Protein AF-A0A093YEL5-F1 (afdb_monomer_lite)

Structure (mmCIF, N/CA/C/O backbone):
data_AF-A0A093YEL5-F1
#
_entry.id   AF-A0A093YEL5-F1
#
loop_
_atom_site.group_PDB
_atom_site.id
_atom_site.type_symbol
_atom_site.label_atom_id
_atom_site.label_alt_id
_atom_site.label_comp_id
_atom_site.label_asym_id
_atom_site.label_entity_id
_atom_site.label_seq_id
_atom_site.pdbx_PDB_ins_code
_atom_site.Cartn_x
_atom_site.Cartn_y
_atom_site.Cartn_z
_atom_site.occupancy
_atom_site.B_iso_or_equiv
_atom_site.auth_seq_id
_atom_site.auth_comp_id
_atom_site.auth_asym_id
_atom_site.auth_atom_id
_atom_site.pdbx_PDB_model_num
ATOM 1 N N . MET A 1 1 ? 20.212 19.642 -36.115 1.00 41.59 1 MET A N 1
ATOM 2 C CA . MET A 1 1 ? 20.062 18.818 -34.898 1.00 41.59 1 MET A CA 1
ATOM 3 C C . MET A 1 1 ? 19.677 17.434 -35.366 1.00 41.59 1 MET A C 1
ATOM 5 O O . MET A 1 1 ? 18.548 17.266 -35.802 1.00 41.59 1 MET A O 1
ATOM 9 N N . ALA A 1 2 ? 20.642 16.518 -35.438 1.00 34.88 2 ALA A N 1
ATOM 10 C CA . ALA A 1 2 ? 20.370 15.141 -35.832 1.00 34.88 2 ALA A CA 1
ATOM 11 C C . ALA A 1 2 ? 19.466 14.500 -34.772 1.00 34.88 2 ALA A C 1
ATOM 13 O O . ALA A 1 2 ? 19.746 14.635 -33.580 1.00 34.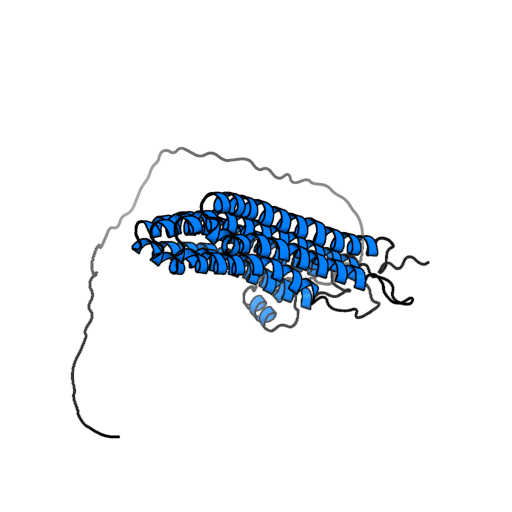88 2 ALA A O 1
ATOM 14 N N . ASP A 1 3 ? 18.381 13.861 -35.203 1.00 42.88 3 ASP A N 1
ATOM 15 C CA . ASP A 1 3 ? 17.537 13.049 -34.335 1.00 42.88 3 ASP A CA 1
ATOM 16 C C . ASP A 1 3 ? 18.391 11.877 -33.823 1.00 42.88 3 ASP A C 1
ATOM 18 O O . ASP A 1 3 ? 18.654 10.915 -34.539 1.00 42.88 3 ASP A O 1
ATOM 22 N N . SER A 1 4 ? 18.908 11.993 -32.599 1.00 57.88 4 SER A N 1
ATOM 23 C CA . SER A 1 4 ? 19.534 10.864 -31.915 1.00 57.88 4 SER A CA 1
ATOM 24 C C . SER A 1 4 ? 18.416 9.939 -31.444 1.00 57.88 4 SER A C 1
ATOM 26 O O . SER A 1 4 ? 17.568 10.365 -30.659 1.00 57.88 4 SER A O 1
ATOM 28 N N . GLU A 1 5 ? 18.407 8.678 -31.887 1.00 60.12 5 GLU A N 1
ATOM 29 C CA . GLU A 1 5 ? 17.418 7.671 -31.459 1.00 60.12 5 GLU A CA 1
ATOM 30 C C . GLU A 1 5 ? 17.359 7.484 -29.928 1.00 60.12 5 GLU A C 1
ATOM 32 O O . GLU A 1 5 ? 16.347 7.019 -29.399 1.00 60.12 5 GLU A O 1
ATOM 37 N N . LEU A 1 6 ? 18.420 7.870 -29.205 1.00 62.41 6 LEU A N 1
ATOM 38 C CA . LEU A 1 6 ? 18.484 7.820 -27.741 1.00 62.41 6 LEU A CA 1
ATOM 39 C C . LEU A 1 6 ? 17.883 9.052 -27.046 1.00 62.41 6 LEU A C 1
ATOM 41 O O . LEU A 1 6 ? 17.489 8.952 -25.884 1.00 62.41 6 LEU A O 1
ATOM 45 N N . ALA A 1 7 ? 17.806 10.200 -27.724 1.00 65.88 7 ALA A N 1
ATOM 46 C CA . ALA A 1 7 ? 17.301 11.458 -27.170 1.00 65.88 7 ALA A CA 1
ATOM 47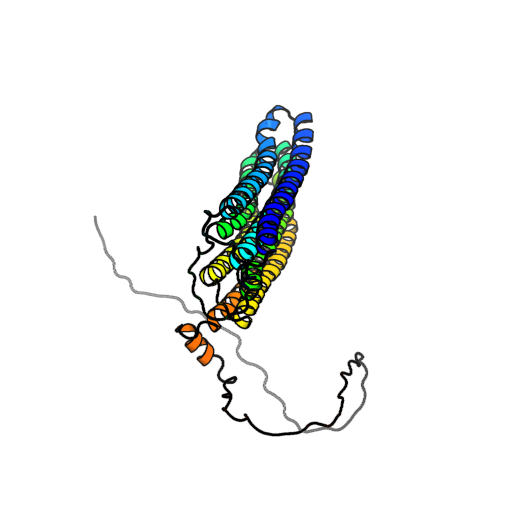 C C . ALA A 1 7 ? 16.255 12.084 -28.112 1.00 65.88 7 ALA A C 1
ATOM 49 O O . ALA A 1 7 ? 16.486 13.148 -28.696 1.00 65.88 7 ALA A O 1
ATOM 50 N N . PRO A 1 8 ? 15.099 11.420 -28.304 1.00 72.38 8 PRO A N 1
ATOM 51 C CA . PRO A 1 8 ? 14.034 11.974 -29.116 1.00 72.38 8 PRO A CA 1
ATOM 52 C C . PRO A 1 8 ? 13.433 13.215 -28.446 1.00 72.38 8 PRO A C 1
ATOM 54 O O . PRO A 1 8 ? 13.414 13.345 -27.222 1.00 72.38 8 PRO A O 1
ATOM 57 N N . LYS A 1 9 ? 12.842 14.104 -29.252 1.00 72.38 9 LYS A N 1
ATOM 58 C CA . LYS A 1 9 ? 12.240 15.370 -28.785 1.00 72.38 9 LYS A CA 1
ATOM 59 C C . LYS A 1 9 ? 11.147 15.192 -27.719 1.00 72.38 9 LYS A C 1
ATOM 61 O O . LYS A 1 9 ? 10.850 16.136 -26.998 1.00 72.38 9 LYS A O 1
ATOM 66 N N . PHE A 1 10 ? 10.557 13.999 -27.611 1.00 79.62 10 PHE A N 1
ATOM 67 C CA . PHE A 1 10 ? 9.545 13.673 -26.604 1.00 79.62 10 PHE A CA 1
ATOM 68 C C . PHE A 1 10 ? 10.117 13.088 -25.301 1.00 79.62 10 PHE A C 1
ATOM 70 O O . PHE A 1 10 ? 9.354 12.872 -24.366 1.00 79.62 10 PHE A O 1
ATOM 77 N N . ALA A 1 11 ? 11.426 12.840 -25.179 1.00 74.88 11 ALA A N 1
ATOM 78 C CA . ALA A 1 11 ? 11.994 12.311 -23.936 1.00 74.88 11 ALA A CA 1
ATOM 79 C C . ALA A 1 11 ? 11.677 13.202 -22.709 1.00 74.88 11 ALA A C 1
ATOM 81 O O . ALA A 1 11 ? 11.188 12.661 -21.713 1.00 74.88 11 ALA A O 1
ATOM 82 N N . PRO A 1 12 ? 11.801 14.549 -22.774 1.00 81.88 12 PRO A N 1
ATOM 83 C CA . PRO A 1 12 ? 11.432 15.424 -21.655 1.00 81.88 12 PRO A CA 1
ATOM 84 C C . PRO A 1 12 ? 9.942 15.384 -21.291 1.00 81.88 12 PRO A C 1
ATOM 86 O O . PRO A 1 12 ? 9.586 15.631 -20.141 1.00 81.88 12 PRO A O 1
ATOM 89 N N . PHE A 1 13 ? 9.057 15.042 -22.237 1.00 87.69 13 PHE A N 1
ATOM 90 C CA . PHE A 1 13 ? 7.626 14.898 -21.955 1.00 87.69 13 PHE A CA 1
ATOM 91 C C . PHE A 1 13 ? 7.367 13.778 -20.941 1.00 87.69 13 PHE A C 1
ATOM 93 O O . PHE A 1 13 ? 6.540 13.952 -20.053 1.00 87.69 13 PHE A O 1
ATOM 100 N N . LEU A 1 14 ? 8.101 12.664 -21.016 1.00 86.12 14 LEU A N 1
ATOM 101 C CA . LEU A 1 14 ? 7.943 11.545 -20.082 1.00 86.12 14 LEU A CA 1
ATOM 102 C C . LEU A 1 14 ? 8.447 11.897 -18.676 1.00 86.12 14 LEU A C 1
ATOM 104 O O . LEU A 1 14 ? 7.781 11.570 -17.694 1.00 86.12 14 LEU A O 1
ATOM 108 N N . GLY A 1 15 ? 9.557 12.635 -18.575 1.00 84.44 15 GLY A N 1
ATOM 109 C CA . GLY A 1 15 ? 10.054 13.156 -17.297 1.00 84.44 15 GLY A CA 1
ATOM 110 C C . GLY A 1 15 ? 9.083 14.152 -16.652 1.00 84.44 15 GLY A C 1
ATOM 111 O O . GLY A 1 15 ? 8.713 14.000 -15.487 1.00 84.44 15 GLY A O 1
ATOM 112 N N . MET A 1 16 ? 8.582 15.116 -17.430 1.00 88.81 16 MET A N 1
ATOM 113 C CA . MET A 1 16 ? 7.560 16.082 -16.995 1.00 88.81 16 MET A CA 1
ATOM 114 C C . MET A 1 16 ? 6.239 15.400 -16.610 1.00 88.81 16 MET A C 1
ATOM 116 O O . MET A 1 16 ? 5.589 15.799 -15.639 1.00 88.81 16 MET A O 1
ATOM 120 N N . ALA A 1 17 ? 5.841 14.358 -17.344 1.00 91.69 17 ALA A N 1
ATOM 121 C CA . ALA A 1 17 ? 4.677 13.546 -17.015 1.00 91.69 17 ALA A CA 1
ATOM 122 C C . ALA A 1 17 ? 4.883 12.808 -15.686 1.00 91.69 17 ALA A C 1
ATOM 124 O O . ALA A 1 17 ? 3.990 12.840 -14.847 1.00 91.69 17 ALA A O 1
ATOM 125 N N . GLY A 1 18 ? 6.064 12.227 -15.444 1.00 90.75 18 GLY A N 1
ATOM 126 C CA . GLY A 1 18 ? 6.428 11.627 -14.156 1.00 90.75 18 GLY A CA 1
ATOM 127 C C . GLY A 1 18 ? 6.285 12.601 -12.986 1.00 90.75 18 GLY A C 1
ATOM 128 O O . GLY A 1 18 ? 5.577 12.306 -12.023 1.00 90.75 18 GLY A O 1
ATOM 129 N N . ALA A 1 19 ? 6.865 13.799 -13.103 1.00 91.25 19 ALA A N 1
ATOM 130 C CA . ALA A 1 19 ? 6.717 14.865 -12.108 1.00 91.25 19 ALA A CA 1
ATOM 131 C C . ALA A 1 19 ? 5.238 15.234 -11.863 1.00 91.25 19 ALA A C 1
ATOM 133 O O . ALA A 1 19 ? 4.784 15.333 -10.721 1.00 91.25 19 ALA A O 1
ATOM 134 N N . SER A 1 20 ? 4.458 15.354 -12.940 1.00 94.38 20 SER A N 1
ATOM 135 C CA . SER A 1 20 ? 3.025 15.658 -12.864 1.00 94.38 20 SER A CA 1
ATOM 136 C C . SER A 1 20 ? 2.232 14.540 -12.178 1.00 94.38 20 SER A C 1
ATOM 138 O O . SER A 1 20 ? 1.410 14.821 -11.308 1.00 94.38 20 SER A O 1
ATOM 140 N N . PHE A 1 21 ? 2.484 13.272 -12.519 1.00 94.00 21 PHE A N 1
ATOM 141 C CA . PHE A 1 21 ? 1.809 12.123 -11.910 1.00 94.00 21 PHE A CA 1
ATOM 142 C C . PHE A 1 21 ? 2.136 11.978 -10.424 1.00 94.00 21 PHE A C 1
ATOM 144 O O . PHE A 1 21 ? 1.223 11.699 -9.642 1.00 94.00 21 PHE A O 1
ATOM 151 N N . ALA A 1 22 ? 3.389 12.228 -10.026 1.00 93.19 22 ALA A N 1
ATOM 152 C CA . ALA A 1 22 ? 3.782 12.247 -8.619 1.00 93.19 22 ALA A CA 1
ATOM 153 C C . ALA A 1 22 ? 2.910 13.237 -7.835 1.00 93.19 22 ALA A C 1
ATOM 155 O O . ALA A 1 22 ? 2.264 12.857 -6.856 1.00 93.19 22 ALA A O 1
ATOM 156 N N . MET A 1 23 ? 2.822 14.481 -8.319 1.00 94.94 23 MET A N 1
ATOM 157 C CA . MET A 1 23 ? 2.041 15.539 -7.678 1.00 94.94 23 MET A CA 1
ATOM 158 C C . MET A 1 23 ? 0.540 15.260 -7.687 1.00 94.94 23 MET A C 1
ATOM 160 O O . MET A 1 23 ? -0.096 15.352 -6.641 1.00 94.94 23 MET A O 1
ATOM 164 N N . ILE A 1 24 ? -0.044 14.901 -8.833 1.00 96.25 24 ILE A N 1
ATOM 165 C CA . ILE A 1 24 ? -1.497 14.719 -8.960 1.00 96.25 24 ILE A CA 1
ATOM 166 C C . ILE A 1 24 ? -1.988 13.620 -8.016 1.00 96.25 24 ILE A C 1
ATOM 168 O O . ILE A 1 24 ? -2.904 13.851 -7.224 1.00 96.25 24 ILE A O 1
ATOM 172 N N . PHE A 1 25 ? -1.377 12.434 -8.064 1.00 95.69 25 PHE A N 1
ATOM 173 C CA . PHE A 1 25 ? -1.832 11.310 -7.247 1.00 95.69 25 PHE A CA 1
ATOM 174 C C . PHE A 1 25 ? -1.424 11.455 -5.776 1.00 95.69 25 PHE A C 1
ATOM 176 O O . PHE A 1 25 ? -2.221 11.120 -4.896 1.00 95.69 25 PHE A O 1
ATOM 183 N N . GLY A 1 26 ? -0.256 12.041 -5.489 1.00 94.56 26 GLY A N 1
ATOM 184 C CA . GLY A 1 26 ? 0.165 12.345 -4.121 1.00 94.56 26 GLY A CA 1
ATOM 185 C C . GLY A 1 26 ? -0.753 13.359 -3.434 1.00 94.56 26 GLY A C 1
ATOM 186 O O . GLY A 1 26 ? -1.217 13.123 -2.317 1.00 94.56 26 GLY A O 1
ATOM 187 N N . CYS A 1 27 ? -1.097 14.455 -4.119 1.00 96.00 27 CYS A N 1
ATOM 188 C CA . CYS A 1 27 ? -2.060 15.436 -3.619 1.00 96.00 27 CYS A CA 1
ATOM 189 C C . CYS A 1 27 ? -3.467 14.847 -3.494 1.00 96.00 27 CYS A C 1
ATOM 191 O O . CYS A 1 27 ? -4.163 15.169 -2.536 1.00 96.00 27 CYS A O 1
ATOM 193 N N . MET A 1 28 ? -3.889 13.972 -4.411 1.00 96.56 28 MET A N 1
ATOM 194 C CA . MET A 1 28 ? -5.186 13.295 -4.316 1.00 96.56 28 MET A CA 1
ATOM 195 C C . MET A 1 28 ? -5.265 12.383 -3.084 1.00 96.56 28 MET A C 1
ATOM 197 O O . MET A 1 28 ? -6.261 12.419 -2.361 1.00 96.56 28 MET A O 1
ATOM 201 N N . GLY A 1 29 ? -4.206 11.615 -2.810 1.00 94.75 29 GLY A N 1
ATOM 202 C CA . GLY A 1 29 ? -4.083 10.801 -1.599 1.00 94.75 29 GLY A CA 1
ATOM 203 C C . GLY A 1 29 ? -4.155 11.632 -0.326 1.00 94.75 29 GLY A C 1
ATOM 204 O O . GLY A 1 29 ? -4.980 11.356 0.549 1.00 94.75 29 GLY A O 1
ATOM 205 N N . ALA A 1 30 ? -3.340 12.687 -0.254 1.00 95.88 30 ALA A N 1
ATOM 206 C CA . ALA A 1 30 ? -3.326 13.607 0.877 1.00 95.88 30 ALA A CA 1
ATOM 207 C C . ALA A 1 30 ? -4.693 14.277 1.081 1.00 95.88 30 ALA A C 1
ATOM 209 O O . ALA A 1 30 ? -5.230 14.261 2.185 1.00 95.88 30 ALA A O 1
ATOM 210 N N . ALA A 1 31 ? -5.307 14.784 0.009 1.00 96.88 31 ALA A N 1
ATOM 211 C CA . ALA A 1 31 ? -6.618 15.421 0.058 1.00 96.88 31 ALA A CA 1
ATOM 212 C C . ALA A 1 31 ? -7.704 14.465 0.565 1.00 96.88 31 ALA A C 1
ATOM 214 O O . ALA A 1 31 ? -8.483 14.844 1.438 1.00 96.88 31 ALA A O 1
ATOM 215 N N . TYR A 1 32 ? -7.744 13.222 0.071 1.00 96.50 32 TYR A N 1
ATOM 216 C CA . TYR A 1 32 ? -8.709 12.224 0.539 1.00 96.50 32 TYR A CA 1
ATOM 217 C C . TYR A 1 32 ? -8.503 11.886 2.021 1.00 96.50 32 TYR A C 1
ATOM 219 O O . TYR A 1 32 ? -9.465 11.889 2.796 1.00 96.50 32 TYR A O 1
ATOM 227 N N . GLY A 1 33 ? -7.255 11.629 2.426 1.00 95.38 33 GLY A N 1
ATOM 228 C CA . GLY A 1 33 ? -6.911 11.311 3.810 1.00 95.38 33 GLY A CA 1
ATOM 229 C C . GLY A 1 33 ? -7.298 12.439 4.765 1.00 95.38 33 GLY A C 1
ATOM 230 O O . GLY A 1 33 ? -8.051 12.213 5.714 1.00 95.38 33 GLY A O 1
ATOM 231 N N . THR A 1 34 ? -6.872 13.666 4.449 1.00 96.06 34 THR A N 1
ATOM 232 C CA . THR A 1 34 ? -7.169 14.887 5.207 1.00 96.06 34 THR A CA 1
ATOM 233 C C . THR A 1 34 ? -8.665 15.187 5.255 1.00 96.06 34 THR A C 1
ATOM 235 O O . THR A 1 34 ? -9.168 15.532 6.322 1.00 96.06 34 THR A O 1
ATOM 238 N N . ALA A 1 35 ? -9.404 15.042 4.150 1.00 96.19 35 ALA A N 1
ATOM 239 C CA . ALA A 1 35 ? -10.843 15.309 4.131 1.00 96.19 35 ALA A CA 1
ATOM 240 C C . ALA A 1 35 ? -11.605 14.352 5.058 1.00 96.19 35 ALA A C 1
ATOM 242 O O . ALA A 1 35 ? -12.451 14.777 5.849 1.00 96.19 35 ALA A O 1
ATOM 243 N N . ARG A 1 36 ? -11.274 13.058 4.998 1.00 95.81 36 ARG A N 1
ATOM 244 C CA . ARG A 1 36 ? -11.985 12.017 5.742 1.00 95.81 36 ARG A CA 1
ATOM 245 C C . ARG A 1 36 ? -11.667 12.051 7.241 1.00 95.81 36 ARG A C 1
ATOM 247 O O . ARG A 1 36 ? -12.587 12.031 8.061 1.00 95.81 36 ARG A O 1
ATOM 254 N N . SER A 1 37 ? -10.391 12.166 7.617 1.00 94.75 37 SER A N 1
ATOM 255 C CA . SER A 1 37 ? -9.997 12.293 9.028 1.00 94.75 37 SER A CA 1
ATOM 256 C C . SER A 1 37 ? -10.323 13.673 9.604 1.00 94.75 37 SER A C 1
ATOM 258 O O . SER A 1 37 ? -10.721 13.778 10.763 1.00 94.75 37 SER A O 1
ATOM 260 N N . GLY A 1 38 ? -10.210 14.733 8.799 1.00 94.31 38 GLY A N 1
ATOM 261 C CA . GLY A 1 38 ? -10.522 16.108 9.186 1.00 94.31 38 GLY A CA 1
ATOM 262 C C . GLY A 1 38 ? -11.998 16.298 9.520 1.00 94.31 38 GLY A C 1
ATOM 263 O O . GLY A 1 38 ? -12.311 16.890 10.551 1.00 94.31 38 GLY A O 1
ATOM 264 N N . ALA A 1 39 ? -12.907 15.715 8.730 1.00 94.19 39 ALA A N 1
ATOM 265 C CA . ALA A 1 39 ? -14.338 15.722 9.037 1.00 94.19 39 ALA A CA 1
ATOM 266 C C . ALA A 1 39 ? -14.646 15.019 10.372 1.00 94.19 39 ALA A C 1
ATOM 268 O O . ALA A 1 39 ? -15.414 15.534 11.187 1.00 94.19 39 ALA A O 1
ATOM 269 N N . ALA A 1 40 ? -14.003 13.876 10.640 1.00 93.44 40 ALA A N 1
ATOM 270 C CA . ALA A 1 40 ? -14.146 13.176 11.916 1.00 93.44 40 ALA A CA 1
ATOM 271 C C . ALA A 1 40 ? -13.574 13.984 13.095 1.00 93.44 40 ALA A C 1
ATOM 273 O O . ALA A 1 40 ? -14.172 13.998 14.168 1.00 93.44 40 ALA A O 1
ATOM 274 N N . CYS A 1 41 ? -12.457 14.689 12.895 1.00 93.06 41 CYS A N 1
ATOM 275 C CA . CYS A 1 41 ? -11.870 15.581 13.896 1.00 93.06 41 CYS A CA 1
ATOM 276 C C . CYS A 1 41 ? -12.766 16.794 14.191 1.00 93.06 41 CYS A C 1
ATOM 278 O O . CYS A 1 41 ? -12.912 17.179 15.349 1.00 93.06 41 CYS A O 1
ATOM 280 N N . ALA A 1 42 ? -13.387 17.388 13.169 1.00 92.56 42 ALA A N 1
ATOM 281 C CA . ALA A 1 42 ? -14.320 18.498 13.346 1.00 92.56 42 ALA A CA 1
ATOM 282 C C . ALA A 1 42 ? -15.560 18.061 14.141 1.00 92.56 42 ALA A C 1
ATOM 284 O O . ALA A 1 42 ? -15.949 18.737 15.092 1.00 92.56 42 ALA A O 1
ATOM 285 N N . ALA A 1 43 ? -16.124 16.891 13.817 1.00 91.12 43 ALA A N 1
ATOM 286 C CA . ALA A 1 43 ? -17.222 16.305 14.585 1.00 91.12 43 ALA A CA 1
ATOM 287 C C . ALA A 1 43 ? -16.814 16.023 16.045 1.00 91.12 43 ALA A C 1
ATOM 289 O O . ALA A 1 43 ? -17.548 16.357 16.973 1.00 91.12 43 ALA A O 1
ATOM 290 N N . ALA A 1 44 ? -15.607 15.489 16.255 1.00 89.19 44 ALA A N 1
ATOM 291 C CA . ALA A 1 44 ? -15.040 15.249 17.580 1.00 89.19 44 ALA A CA 1
ATOM 292 C C . ALA A 1 44 ? -14.877 16.529 18.412 1.00 89.19 44 ALA A C 1
ATOM 294 O O . ALA A 1 44 ? -15.071 16.498 19.625 1.00 89.19 44 ALA A O 1
ATOM 295 N N . GLY A 1 45 ? -14.544 17.653 17.772 1.00 88.88 45 GLY A N 1
ATOM 296 C CA . GLY A 1 45 ? -14.352 18.935 18.449 1.00 88.88 45 GLY A CA 1
ATOM 297 C C . GLY A 1 45 ? -15.628 19.545 19.018 1.00 88.88 45 GLY A C 1
ATOM 298 O O . GLY A 1 45 ? -15.550 20.258 20.014 1.00 88.88 45 GLY A O 1
ATOM 299 N N . VAL A 1 46 ? -16.792 19.224 18.441 1.00 91.19 46 VAL A N 1
ATOM 300 C CA . VAL A 1 46 ? -18.095 19.627 18.996 1.00 91.19 46 VAL A CA 1
ATOM 301 C C . VAL A 1 46 ? -18.421 18.823 20.256 1.00 91.19 46 VAL A C 1
ATOM 303 O O . VAL A 1 46 ? -18.977 19.367 21.204 1.00 91.19 46 VAL A O 1
ATOM 306 N N . GLU A 1 47 ? -18.055 17.538 20.289 1.00 89.00 47 GLU A N 1
ATOM 307 C CA . GLU A 1 47 ? -18.314 16.672 21.444 1.00 89.00 47 GLU A CA 1
ATOM 308 C C . GLU A 1 47 ? -17.314 16.891 22.589 1.00 89.00 47 GLU A C 1
ATOM 310 O O . GLU A 1 47 ? -17.713 16.952 23.753 1.00 89.00 47 GLU A O 1
ATOM 315 N N . ARG A 1 48 ? -16.010 16.967 22.282 1.00 88.25 48 ARG A N 1
ATOM 316 C CA . ARG A 1 48 ? -14.922 17.118 23.265 1.00 88.25 48 ARG A CA 1
ATOM 317 C C . ARG A 1 48 ? -13.760 17.960 22.713 1.00 88.25 48 ARG A C 1
ATOM 319 O O . ARG A 1 48 ? -12.803 17.391 22.173 1.00 88.25 48 ARG A O 1
ATOM 326 N N . PRO A 1 49 ? -13.778 19.293 22.904 1.00 87.94 49 PRO A N 1
ATOM 327 C CA . PRO A 1 49 ? -12.741 20.185 22.375 1.00 87.94 49 PRO A CA 1
ATOM 328 C C . PRO A 1 49 ? -11.340 19.885 22.935 1.00 87.94 49 PRO A C 1
ATOM 330 O O . PRO A 1 49 ? -10.347 20.027 22.222 1.00 87.94 49 PRO A O 1
ATOM 333 N N . ASP A 1 50 ? -11.245 19.366 24.162 1.00 88.25 50 ASP A N 1
ATOM 334 C CA . ASP A 1 50 ? -9.969 19.048 24.822 1.00 88.25 50 ASP A CA 1
ATOM 335 C C . ASP A 1 50 ? -9.155 17.960 24.096 1.00 88.25 50 ASP A C 1
ATOM 337 O O . ASP A 1 50 ? -7.936 17.857 24.251 1.00 88.25 50 ASP A O 1
ATOM 341 N N . LEU A 1 51 ? -9.822 17.121 23.293 1.00 85.75 51 LEU A N 1
ATOM 342 C CA . LEU A 1 51 ? -9.206 15.994 22.588 1.00 85.75 51 LEU A CA 1
ATOM 343 C C . LEU A 1 51 ? -8.858 16.309 21.124 1.00 85.75 51 LEU A C 1
ATOM 345 O O . LEU A 1 51 ? -8.269 15.462 20.441 1.00 85.75 51 LEU A O 1
ATOM 349 N N . VAL A 1 52 ? -9.177 17.514 20.637 1.00 87.88 52 VAL A N 1
ATOM 350 C CA . VAL A 1 52 ? -9.000 17.909 19.228 1.00 87.88 52 VAL A CA 1
ATOM 351 C C . VAL A 1 52 ? -7.539 17.847 18.804 1.00 87.88 52 VAL A C 1
ATOM 353 O O . VAL A 1 52 ? -7.233 17.273 17.764 1.00 87.88 52 VAL A O 1
ATOM 356 N N . MET A 1 53 ? -6.616 18.343 19.633 1.00 86.75 53 MET A N 1
ATOM 357 C CA . MET A 1 53 ? -5.192 18.385 19.278 1.00 86.75 53 MET A CA 1
ATOM 358 C C . MET A 1 53 ? -4.618 16.986 19.007 1.00 86.75 53 MET A C 1
ATOM 360 O O . MET A 1 53 ? -3.853 16.787 18.068 1.00 86.75 53 MET A O 1
ATOM 364 N N . LYS A 1 54 ? -5.035 15.981 19.788 1.00 87.94 54 LYS A N 1
ATOM 365 C CA . LYS A 1 54 ? -4.633 14.580 19.574 1.00 87.94 54 LYS A CA 1
ATOM 366 C C . LYS A 1 54 ? -5.346 13.951 18.377 1.00 87.94 54 LYS A C 1
ATOM 368 O O . LYS A 1 54 ? -4.764 13.121 17.685 1.00 87.94 54 LYS A O 1
ATOM 373 N N . SER A 1 55 ? -6.584 14.367 18.121 1.00 89.62 55 SER A N 1
ATOM 374 C CA . SER A 1 55 ? -7.402 13.897 16.996 1.00 89.62 55 SER A CA 1
ATOM 375 C C . SER A 1 55 ? -6.963 14.475 15.646 1.00 89.62 55 SER A C 1
ATOM 377 O O . SER A 1 55 ? -7.378 13.975 14.607 1.00 89.62 55 SER A O 1
ATOM 379 N N . LEU A 1 56 ? -6.096 15.490 15.651 1.00 93.25 56 LEU A N 1
ATOM 380 C CA . LEU A 1 56 ? -5.549 16.129 14.455 1.00 93.25 56 LEU A CA 1
ATOM 381 C C . LEU A 1 56 ? -4.374 15.344 13.836 1.00 93.25 56 LEU A C 1
ATOM 383 O O . LEU A 1 56 ? -4.051 15.539 12.664 1.00 93.25 56 LEU A O 1
ATOM 387 N N . LEU A 1 57 ? -3.777 14.407 14.584 1.00 92.94 57 LEU A N 1
ATOM 388 C CA . LEU A 1 57 ? -2.641 13.590 14.141 1.00 92.94 57 LEU A CA 1
ATOM 389 C C . LEU A 1 57 ? -2.879 12.864 12.798 1.00 92.94 57 LEU A C 1
ATOM 391 O O . LEU A 1 57 ? -2.037 13.021 11.916 1.00 92.94 57 LEU A O 1
ATOM 395 N N . PRO A 1 58 ? -3.994 12.137 12.565 1.00 93.75 58 PRO A N 1
ATOM 396 C CA . PRO A 1 58 ? -4.225 11.454 11.286 1.00 93.75 58 PRO A CA 1
ATOM 397 C C . PRO A 1 58 ? -4.311 12.427 10.101 1.00 93.75 58 PRO A C 1
ATOM 399 O O . PRO A 1 58 ? -3.829 12.129 9.013 1.00 93.75 58 PRO A O 1
ATOM 402 N N . THR A 1 59 ? -4.886 13.611 10.328 1.00 94.50 59 THR A N 1
ATOM 403 C CA . THR A 1 59 ? -5.054 14.658 9.311 1.00 94.50 59 THR A CA 1
ATOM 404 C C . THR A 1 59 ? -3.716 15.244 8.876 1.00 94.50 59 THR A C 1
ATOM 406 O O . THR A 1 59 ? -3.515 15.479 7.685 1.00 94.50 59 THR A O 1
ATOM 409 N N . VAL A 1 60 ? -2.794 15.450 9.823 1.00 94.50 60 VAL A N 1
ATOM 410 C CA . VAL A 1 60 ? -1.434 15.923 9.526 1.00 94.50 60 VAL A CA 1
ATOM 411 C C . VAL A 1 60 ? -0.620 14.846 8.827 1.00 94.50 60 VAL A C 1
ATOM 413 O O . VAL A 1 60 ? 0.029 15.158 7.836 1.00 94.50 60 VAL A O 1
ATOM 416 N N . MET A 1 61 ? -0.691 13.592 9.289 1.00 92.50 61 MET A N 1
ATOM 417 C CA . MET A 1 61 ? 0.012 12.477 8.640 1.00 92.50 61 MET A CA 1
ATOM 418 C C . MET A 1 61 ? -0.412 12.339 7.170 1.00 92.50 61 MET A C 1
ATOM 420 O O . MET A 1 61 ? 0.440 12.352 6.292 1.00 92.50 61 MET A O 1
ATOM 424 N N . ALA A 1 62 ? -1.719 12.383 6.873 1.00 93.00 62 ALA A N 1
ATOM 425 C CA . ALA A 1 62 ? -2.199 12.390 5.487 1.00 93.00 62 ALA A CA 1
ATOM 426 C C . ALA A 1 62 ? -1.628 13.553 4.650 1.00 93.00 62 ALA A C 1
ATOM 428 O O . ALA A 1 62 ? -1.325 13.376 3.472 1.00 93.00 62 ALA A O 1
ATOM 429 N N . GLY A 1 63 ? -1.460 14.738 5.247 1.00 91.88 63 GLY A N 1
ATOM 430 C CA . GLY A 1 63 ? -0.909 15.910 4.566 1.00 91.88 63 GLY A CA 1
ATOM 431 C C . GLY A 1 63 ? 0.558 15.751 4.151 1.00 91.88 63 GLY A C 1
ATOM 432 O O . GLY A 1 63 ? 0.941 16.229 3.079 1.00 91.88 63 GLY A O 1
ATOM 433 N N . ILE A 1 64 ? 1.367 15.046 4.951 1.00 92.94 64 ILE A N 1
ATOM 434 C CA . ILE A 1 64 ? 2.807 14.850 4.704 1.00 92.94 64 ILE A CA 1
ATOM 435 C C . ILE A 1 64 ? 3.055 14.033 3.426 1.00 92.94 64 ILE A C 1
ATOM 437 O O . ILE A 1 64 ? 4.046 14.273 2.736 1.00 92.94 64 ILE A O 1
ATOM 441 N N . ILE A 1 65 ? 2.111 13.182 3.014 1.00 92.38 65 ILE A N 1
ATOM 442 C CA . ILE A 1 65 ? 2.188 12.432 1.751 1.00 92.38 65 ILE A CA 1
ATOM 443 C C . ILE A 1 65 ? 2.419 13.356 0.544 1.00 92.38 65 ILE A C 1
ATOM 445 O O . ILE A 1 65 ? 3.221 13.048 -0.341 1.00 92.38 65 ILE A O 1
ATOM 449 N N . SER A 1 66 ? 1.762 14.521 0.513 1.00 92.88 66 SER A N 1
ATOM 450 C CA . SER A 1 66 ? 1.940 15.496 -0.574 1.00 92.88 66 SER A CA 1
ATOM 451 C C . SER A 1 66 ? 3.348 16.101 -0.606 1.00 92.88 66 SER A C 1
ATOM 453 O O . SER A 1 66 ? 3.849 16.446 -1.675 1.00 92.88 66 SER A O 1
ATOM 455 N N . VAL A 1 67 ? 4.022 16.167 0.546 1.00 92.69 67 VAL A N 1
ATOM 456 C CA . VAL A 1 67 ? 5.403 16.647 0.651 1.00 92.69 67 VAL A CA 1
ATOM 457 C C . VAL A 1 67 ? 6.360 15.637 0.024 1.00 92.69 67 VAL A C 1
ATOM 459 O O . VAL A 1 67 ? 7.282 16.041 -0.680 1.00 92.69 67 VAL A O 1
ATOM 462 N N . TYR A 1 68 ? 6.127 14.332 0.194 1.00 90.31 68 TYR A N 1
ATOM 463 C CA . TYR A 1 68 ? 6.928 13.307 -0.486 1.00 90.31 68 TYR A CA 1
ATOM 464 C C . TYR A 1 68 ? 6.790 13.394 -2.008 1.00 90.31 68 TYR A C 1
ATOM 466 O O . TYR A 1 68 ? 7.796 13.383 -2.717 1.00 90.31 68 TYR A O 1
ATOM 474 N N . ALA A 1 69 ? 5.561 13.561 -2.502 1.00 91.19 69 ALA A N 1
ATOM 475 C CA . ALA A 1 69 ? 5.301 13.775 -3.923 1.00 91.19 69 ALA A CA 1
ATOM 476 C C . ALA A 1 69 ? 5.979 15.048 -4.457 1.00 91.19 69 ALA A C 1
ATOM 478 O O . ALA A 1 69 ? 6.574 15.021 -5.535 1.00 91.19 69 ALA A O 1
ATOM 479 N N . LEU A 1 70 ? 5.951 16.136 -3.680 1.00 92.88 70 LEU A N 1
ATOM 480 C CA . LEU A 1 70 ? 6.622 17.388 -4.020 1.00 92.88 70 LEU A CA 1
ATOM 481 C C . LEU A 1 70 ? 8.136 17.212 -4.120 1.00 92.88 70 LEU A C 1
ATOM 483 O O . LEU A 1 70 ? 8.728 17.635 -5.109 1.00 92.88 70 LEU A O 1
ATOM 487 N N . VAL A 1 71 ? 8.763 16.576 -3.129 1.00 91.62 71 VAL A N 1
ATOM 488 C CA . VAL A 1 71 ? 10.213 16.343 -3.131 1.00 91.62 71 VAL A CA 1
ATOM 489 C C . VAL A 1 71 ? 10.618 15.527 -4.356 1.00 91.62 71 VAL A C 1
ATOM 491 O O . VAL A 1 71 ? 11.538 15.923 -5.063 1.00 91.62 71 VAL A O 1
ATOM 494 N N . VAL A 1 72 ? 9.904 14.444 -4.667 1.00 89.62 72 VAL A N 1
ATOM 495 C CA . VAL A 1 72 ? 10.203 13.612 -5.844 1.00 89.62 72 VAL A CA 1
ATOM 496 C C . VAL A 1 72 ? 9.984 14.381 -7.146 1.00 89.62 72 VAL A C 1
ATOM 498 O O . VAL A 1 72 ? 10.830 14.327 -8.034 1.00 89.62 72 VAL A O 1
ATOM 501 N N . SER A 1 73 ? 8.897 15.148 -7.261 1.00 90.25 73 SER A N 1
ATOM 502 C CA . SER A 1 73 ? 8.661 15.997 -8.432 1.00 90.25 73 SER A CA 1
ATOM 503 C C . SER A 1 73 ? 9.779 17.026 -8.624 1.00 90.25 73 SER A C 1
ATOM 505 O O . SER A 1 73 ? 10.178 17.279 -9.758 1.00 90.25 73 SER A O 1
ATOM 507 N N . LEU A 1 74 ? 10.292 17.619 -7.543 1.00 89.75 74 LEU A N 1
ATOM 508 C CA . LEU A 1 74 ? 11.402 18.572 -7.601 1.00 89.75 74 LEU A CA 1
ATOM 509 C C . LEU A 1 74 ? 12.725 17.900 -7.977 1.00 89.75 74 LEU A C 1
ATOM 511 O O . LEU A 1 74 ? 13.486 18.487 -8.741 1.00 89.75 74 LEU A O 1
ATOM 515 N N . LEU A 1 75 ? 12.983 16.680 -7.494 1.00 87.00 75 LEU A N 1
ATOM 516 C CA . LEU A 1 75 ? 14.153 15.894 -7.898 1.00 87.00 75 LEU A CA 1
ATOM 517 C C . LEU A 1 75 ? 14.109 15.580 -9.399 1.00 87.00 75 LEU A C 1
ATOM 519 O O . LEU A 1 75 ? 15.058 15.888 -10.112 1.00 87.00 75 LEU A O 1
ATOM 523 N N . ILE A 1 76 ? 12.964 15.100 -9.900 1.00 86.56 76 ILE A N 1
ATOM 524 C CA . ILE A 1 76 ? 12.761 14.822 -11.331 1.00 86.56 76 ILE A CA 1
ATOM 525 C C . ILE A 1 76 ? 12.995 16.081 -12.179 1.00 86.56 76 ILE A C 1
ATOM 527 O O . ILE A 1 76 ? 13.625 16.005 -13.232 1.00 86.56 76 ILE A O 1
ATOM 531 N N . VAL A 1 77 ? 12.493 17.243 -11.742 1.00 86.31 77 VAL A N 1
ATOM 532 C CA . VAL A 1 77 ? 12.699 18.519 -12.449 1.00 86.31 77 VAL A CA 1
ATOM 533 C C . VAL A 1 77 ? 14.154 18.977 -12.385 1.00 86.31 77 VAL A C 1
ATOM 535 O O . VAL A 1 77 ? 14.663 19.467 -13.391 1.00 86.31 77 VAL A O 1
ATOM 538 N N . GLY A 1 78 ? 14.834 18.792 -11.253 1.00 83.44 78 GLY A N 1
ATOM 539 C CA . GLY A 1 78 ? 16.259 19.091 -11.110 1.00 83.44 78 GLY A CA 1
ATOM 540 C C . GLY A 1 78 ? 17.120 18.289 -12.087 1.00 83.44 78 GLY A C 1
ATOM 541 O O . GLY A 1 78 ? 17.972 18.860 -12.764 1.00 83.44 78 GLY A O 1
ATOM 542 N N . ASP A 1 79 ? 16.820 17.000 -12.243 1.00 79.38 79 ASP A N 1
ATOM 543 C CA . ASP A 1 79 ? 17.548 16.095 -13.139 1.00 79.38 79 ASP A CA 1
ATOM 544 C C . ASP A 1 79 ? 17.251 16.349 -14.634 1.00 79.38 79 ASP A C 1
ATOM 546 O O . ASP A 1 79 ? 17.998 15.908 -15.509 1.00 79.38 79 ASP A O 1
ATOM 550 N N . MET A 1 80 ? 16.172 17.079 -14.955 1.00 72.81 80 MET A N 1
ATOM 551 C CA . MET A 1 80 ? 15.815 17.467 -16.330 1.00 72.81 80 MET A CA 1
ATOM 552 C C . MET A 1 80 ? 16.567 18.696 -16.856 1.00 72.81 80 MET A C 1
ATOM 554 O O . MET A 1 80 ? 16.496 18.953 -18.059 1.00 72.81 80 MET A O 1
ATOM 558 N N . TYR A 1 81 ? 17.288 19.441 -16.011 1.00 69.00 81 TYR A N 1
ATOM 559 C CA . TYR A 1 81 ? 18.150 20.555 -16.428 1.00 69.00 81 TYR A CA 1
ATOM 560 C C . TYR A 1 81 ? 19.634 20.140 -16.416 1.00 69.00 81 TYR A C 1
ATOM 562 O O . TYR A 1 81 ? 20.386 20.572 -15.539 1.00 69.00 81 TYR A O 1
ATOM 570 N N . PRO A 1 82 ? 20.105 19.312 -17.369 1.00 62.78 82 PRO A N 1
ATOM 571 C CA . PRO A 1 82 ? 21.523 19.022 -17.470 1.00 62.78 82 PRO A CA 1
ATOM 572 C C . PRO A 1 82 ? 22.312 20.246 -17.962 1.00 62.78 82 PRO A C 1
ATOM 574 O O . PRO A 1 82 ? 21.804 21.132 -18.653 1.00 62.78 82 PRO A O 1
ATOM 577 N N . SER A 1 83 ? 23.599 20.269 -17.614 1.00 53.19 83 SER A N 1
ATOM 578 C CA . SER A 1 83 ? 24.606 21.182 -18.172 1.00 53.19 83 SER A CA 1
ATOM 579 C C . SER A 1 83 ? 24.593 21.189 -19.720 1.00 53.19 83 SER A C 1
ATOM 581 O O . SER A 1 83 ? 24.191 20.189 -20.317 1.00 53.19 83 SER A O 1
ATOM 583 N N . PRO A 1 84 ? 25.050 22.264 -20.401 1.00 56.44 84 PRO A N 1
ATOM 584 C CA . PRO A 1 84 ? 24.896 22.478 -21.856 1.00 56.44 84 PRO A CA 1
ATOM 585 C C . PRO A 1 84 ? 25.500 21.410 -22.798 1.00 56.44 84 PRO A C 1
ATOM 587 O O . PRO A 1 84 ? 25.435 21.565 -24.015 1.00 56.44 84 PRO A O 1
ATOM 590 N N . THR A 1 85 ? 26.083 20.335 -22.269 1.00 55.84 85 THR A N 1
ATOM 591 C CA . THR A 1 85 ? 26.717 19.231 -23.002 1.00 55.84 85 THR A CA 1
ATOM 592 C C . THR A 1 85 ? 26.009 17.877 -22.853 1.00 55.84 85 THR A C 1
ATOM 594 O O . THR A 1 85 ? 26.387 16.937 -23.552 1.00 55.84 85 THR A O 1
ATOM 597 N N . GLN A 1 86 ? 24.990 17.741 -21.994 1.00 65.00 86 GLN A N 1
ATOM 598 C CA . GLN A 1 86 ? 24.273 16.477 -21.770 1.00 65.00 86 GLN A CA 1
ATOM 599 C C . GLN A 1 86 ? 22.852 16.516 -22.349 1.00 65.00 86 GLN A C 1
ATOM 601 O O . GLN A 1 86 ? 22.059 17.399 -22.037 1.00 65.00 86 GLN A O 1
ATOM 606 N N . ASN A 1 87 ? 22.517 15.523 -23.177 1.00 66.56 87 ASN A N 1
ATOM 607 C CA . ASN A 1 87 ? 21.170 15.351 -23.718 1.00 66.56 87 ASN A CA 1
ATOM 608 C C . ASN A 1 87 ? 20.341 14.456 -22.791 1.00 66.56 87 ASN A C 1
ATOM 610 O O . ASN A 1 87 ? 20.809 13.401 -22.365 1.00 66.56 87 ASN A O 1
ATOM 614 N N . TYR A 1 88 ? 19.096 14.850 -22.524 1.00 74.00 88 TYR A N 1
ATOM 615 C CA . TYR A 1 88 ? 18.155 14.047 -21.747 1.00 74.00 88 TYR A CA 1
ATOM 616 C C . TYR A 1 88 ? 17.740 12.797 -22.539 1.00 74.00 88 TYR A C 1
ATOM 618 O O . TYR A 1 88 ? 17.099 12.907 -23.589 1.00 74.00 88 TYR A O 1
ATOM 626 N N . SER A 1 89 ? 18.140 11.612 -22.067 1.00 78.88 89 SER A N 1
ATOM 627 C CA . SER A 1 89 ? 17.880 10.353 -22.770 1.00 78.88 89 SER A CA 1
ATOM 628 C C . SER A 1 89 ? 16.457 9.841 -22.527 1.00 78.88 89 SER A C 1
ATOM 630 O O . SER A 1 89 ? 15.825 10.112 -21.501 1.00 78.88 89 SER A O 1
ATOM 632 N N . LEU A 1 90 ? 15.941 9.052 -23.473 1.00 78.81 90 LEU A N 1
ATOM 633 C CA . LEU A 1 90 ? 14.641 8.388 -23.339 1.00 78.81 90 LEU A CA 1
ATOM 634 C C . LEU A 1 90 ? 14.610 7.419 -22.145 1.00 78.81 90 LEU A C 1
ATOM 636 O O . LEU A 1 90 ? 13.565 7.243 -21.518 1.00 78.81 90 LEU A O 1
ATOM 640 N N . TYR A 1 91 ? 15.756 6.819 -21.815 1.00 79.12 91 TYR A N 1
ATOM 641 C CA . TYR A 1 91 ? 15.925 5.953 -20.651 1.00 79.12 91 TYR A CA 1
ATOM 642 C C . TYR A 1 91 ? 15.603 6.690 -19.346 1.00 79.12 91 TYR A C 1
ATOM 644 O O . TYR A 1 91 ? 14.731 6.241 -18.599 1.00 79.12 91 TYR A O 1
ATOM 652 N N . SER A 1 92 ? 16.210 7.862 -19.127 1.00 79.38 92 SER A N 1
ATOM 653 C CA . SER A 1 92 ? 15.882 8.727 -17.986 1.00 79.38 92 SER A CA 1
ATOM 654 C C . SER A 1 92 ? 14.427 9.173 -17.989 1.00 79.38 92 SER A C 1
ATOM 656 O O . SER A 1 92 ? 13.791 9.158 -16.939 1.00 79.38 92 SER A O 1
ATOM 658 N N . GLY A 1 93 ? 13.872 9.508 -19.158 1.00 82.44 93 GLY A N 1
ATOM 659 C CA . GLY A 1 93 ? 12.454 9.857 -19.296 1.00 82.44 93 GLY A CA 1
ATOM 660 C C . GLY A 1 93 ? 11.514 8.761 -18.791 1.00 82.44 93 GLY A C 1
ATOM 661 O O . GLY A 1 93 ? 10.627 9.024 -17.980 1.00 82.44 93 GLY A O 1
ATOM 662 N N . ASN A 1 94 ? 11.728 7.519 -19.231 1.00 84.44 94 ASN A N 1
ATOM 663 C CA . ASN A 1 94 ? 10.925 6.362 -18.822 1.00 84.44 94 ASN A CA 1
ATOM 664 C C . ASN A 1 94 ? 11.082 6.034 -17.333 1.00 84.44 94 ASN A C 1
ATOM 666 O O . ASN A 1 94 ? 10.113 5.682 -16.660 1.00 84.44 94 ASN A O 1
ATOM 670 N N . LEU A 1 95 ? 12.301 6.164 -16.817 1.00 84.06 95 LEU A N 1
ATOM 671 C CA . LEU A 1 95 ? 12.608 5.959 -15.411 1.00 84.06 95 LEU A CA 1
ATOM 672 C C . LEU A 1 95 ? 11.935 7.007 -14.513 1.00 84.06 95 LEU A C 1
ATOM 674 O O . LEU A 1 95 ? 11.303 6.643 -13.523 1.00 84.06 95 LEU A O 1
ATOM 678 N N . HIS A 1 96 ? 11.997 8.289 -14.881 1.00 87.56 96 HIS A N 1
ATOM 679 C CA . HIS A 1 96 ? 11.329 9.375 -14.155 1.00 87.56 96 HIS A CA 1
ATOM 680 C C . HIS A 1 96 ? 9.803 9.238 -14.208 1.00 87.56 96 HIS A C 1
ATOM 682 O O . HIS A 1 96 ? 9.120 9.519 -13.222 1.00 87.56 96 HIS A O 1
ATOM 688 N N . LEU A 1 97 ? 9.261 8.752 -15.329 1.00 89.75 97 LEU A N 1
ATOM 689 C CA . LEU A 1 97 ? 7.843 8.425 -15.437 1.00 89.75 97 LEU A CA 1
ATOM 690 C C . LEU A 1 97 ? 7.439 7.328 -14.442 1.00 89.75 97 LEU A C 1
ATOM 692 O O . LEU A 1 97 ? 6.493 7.517 -13.676 1.00 89.75 97 LEU A O 1
ATOM 696 N N . ALA A 1 98 ? 8.160 6.204 -14.422 1.00 90.06 98 ALA A N 1
ATOM 697 C CA . ALA A 1 98 ? 7.888 5.098 -13.504 1.00 90.06 98 ALA A CA 1
ATOM 698 C C . ALA A 1 98 ? 8.056 5.511 -12.032 1.00 90.06 98 ALA A C 1
ATOM 700 O O . ALA A 1 98 ? 7.223 5.161 -11.195 1.00 90.06 98 ALA A O 1
ATOM 701 N N . ALA A 1 99 ? 9.089 6.302 -11.729 1.00 88.75 99 ALA A N 1
ATOM 702 C CA . ALA A 1 99 ? 9.328 6.893 -10.415 1.00 88.75 99 ALA A CA 1
ATOM 703 C C . ALA A 1 99 ? 8.141 7.754 -9.958 1.00 88.75 99 ALA A C 1
ATOM 705 O O . ALA A 1 99 ? 7.615 7.562 -8.859 1.00 88.75 99 ALA A O 1
ATOM 706 N N . GLY A 1 100 ? 7.672 8.653 -10.825 1.00 91.69 100 GLY A N 1
ATOM 707 C CA . GLY A 1 100 ? 6.555 9.538 -10.524 1.00 91.69 100 GLY A CA 1
ATOM 708 C C . GLY A 1 100 ? 5.222 8.809 -10.345 1.00 91.69 100 GLY A C 1
ATOM 709 O O . GLY A 1 100 ? 4.499 9.075 -9.384 1.00 91.69 100 GLY A O 1
ATOM 710 N N . ILE A 1 101 ? 4.917 7.843 -11.220 1.00 93.44 101 ILE A N 1
ATOM 711 C CA . ILE A 1 101 ? 3.718 6.998 -11.098 1.00 93.44 101 ILE A CA 1
ATOM 712 C C . ILE A 1 101 ? 3.764 6.182 -9.803 1.00 93.44 101 ILE A C 1
ATOM 714 O O . ILE A 1 101 ? 2.753 6.116 -9.107 1.00 93.44 101 ILE A O 1
ATOM 718 N N . SER A 1 102 ? 4.917 5.594 -9.467 1.00 92.62 102 SER A N 1
ATOM 719 C CA . SER A 1 102 ? 5.096 4.813 -8.240 1.00 92.62 102 SER A CA 1
ATOM 720 C C . SER A 1 102 ? 4.776 5.656 -7.005 1.00 92.62 102 SER A C 1
ATOM 722 O O . SER A 1 102 ? 3.816 5.354 -6.302 1.00 92.62 102 SER A O 1
ATOM 724 N N . VAL A 1 103 ? 5.487 6.771 -6.804 1.00 92.56 103 VAL A N 1
ATOM 725 C CA . VAL A 1 103 ? 5.320 7.654 -5.632 1.00 92.56 103 VAL A CA 1
ATOM 726 C C . VAL A 1 103 ? 3.913 8.228 -5.541 1.00 92.56 103 VAL A C 1
ATOM 728 O O . VAL A 1 103 ? 3.309 8.235 -4.466 1.00 92.56 103 VAL A O 1
ATOM 731 N N . GLY A 1 104 ? 3.375 8.703 -6.664 1.00 94.44 104 GLY A N 1
ATOM 732 C CA . GLY A 1 104 ? 2.039 9.279 -6.699 1.00 94.44 104 GLY A CA 1
ATOM 733 C C . GLY A 1 104 ? 0.974 8.256 -6.299 1.00 94.44 104 GLY A C 1
ATOM 734 O O . GLY A 1 104 ? 0.156 8.516 -5.415 1.00 94.44 104 GLY A O 1
ATOM 735 N N . MET A 1 105 ? 0.996 7.070 -6.911 1.00 95.31 105 MET A N 1
ATOM 736 C CA . MET A 1 105 ? -0.010 6.033 -6.674 1.00 95.31 105 MET A CA 1
ATOM 737 C C . MET A 1 105 ? 0.139 5.359 -5.303 1.00 95.31 105 MET A C 1
ATOM 739 O O . MET A 1 105 ? -0.873 5.048 -4.672 1.00 95.31 105 MET A O 1
ATOM 743 N N . THR A 1 106 ? 1.361 5.180 -4.790 1.00 94.81 106 THR A N 1
ATOM 744 C CA . THR A 1 106 ? 1.571 4.715 -3.407 1.00 94.81 106 THR A CA 1
ATOM 745 C C . THR A 1 106 ? 1.117 5.758 -2.395 1.00 94.81 106 THR A C 1
ATOM 747 O O . THR A 1 106 ? 0.530 5.394 -1.379 1.00 94.81 106 THR A O 1
ATOM 750 N N . GLY A 1 107 ? 1.320 7.048 -2.683 1.00 94.31 107 GLY A N 1
ATOM 751 C CA . GLY A 1 107 ? 0.784 8.149 -1.885 1.00 94.31 107 GLY A CA 1
ATOM 752 C C . GLY A 1 107 ? -0.746 8.159 -1.864 1.00 94.31 107 GLY A C 1
ATOM 753 O O . GLY A 1 107 ? -1.349 8.325 -0.804 1.00 94.31 107 GLY A O 1
ATOM 754 N N . LEU A 1 108 ? -1.389 7.883 -3.003 1.00 95.88 108 LEU A N 1
ATOM 755 C CA . LEU A 1 108 ? -2.841 7.706 -3.076 1.00 95.88 108 LEU A CA 1
ATOM 756 C C . LEU A 1 108 ? -3.314 6.544 -2.197 1.00 95.88 108 LEU A C 1
ATOM 758 O O . LEU A 1 108 ? -4.242 6.710 -1.401 1.00 95.88 108 LEU A O 1
ATOM 762 N N . ALA A 1 109 ? -2.660 5.385 -2.305 1.00 95.94 109 ALA A N 1
ATOM 763 C CA . ALA A 1 109 ? -2.967 4.224 -1.480 1.00 95.94 109 ALA A CA 1
ATOM 764 C C . ALA A 1 109 ? -2.782 4.533 0.017 1.00 95.94 109 ALA A C 1
ATOM 766 O O . ALA A 1 109 ? -3.696 4.283 0.802 1.00 95.94 109 ALA A O 1
ATOM 767 N N . ALA A 1 110 ? -1.656 5.120 0.425 1.00 95.00 110 ALA A N 1
ATOM 768 C CA . ALA A 1 110 ? -1.394 5.493 1.817 1.00 95.00 110 ALA A CA 1
ATOM 769 C C . ALA A 1 110 ? -2.444 6.484 2.351 1.00 95.00 110 ALA A C 1
ATOM 771 O O . ALA A 1 110 ? -3.031 6.256 3.409 1.00 95.00 110 ALA A O 1
ATOM 772 N N . GLY A 1 111 ? -2.773 7.520 1.573 1.00 95.88 111 GLY A N 1
ATOM 773 C CA . GLY A 1 111 ? -3.785 8.514 1.928 1.00 95.88 111 GLY A CA 1
ATOM 774 C C . GLY A 1 111 ? -5.180 7.912 2.117 1.00 95.88 111 GLY A C 1
ATOM 775 O O . GLY A 1 111 ? -5.883 8.266 3.068 1.00 95.88 111 GLY A O 1
ATOM 776 N N . TYR A 1 112 ? -5.562 6.937 1.282 1.00 96.81 112 TYR A N 1
ATOM 777 C CA . TYR A 1 112 ? -6.792 6.162 1.473 1.00 96.81 112 TYR A CA 1
ATOM 778 C C . TYR A 1 112 ? -6.798 5.416 2.815 1.00 96.81 112 TYR A C 1
ATOM 780 O O . TYR A 1 112 ? -7.762 5.525 3.579 1.00 96.81 112 TYR A O 1
ATOM 788 N N . GLY A 1 113 ? -5.710 4.705 3.124 1.00 95.50 113 GLY A N 1
ATOM 789 C CA . GLY A 1 113 ? -5.558 3.952 4.368 1.00 95.50 113 GLY A CA 1
ATOM 790 C C . GLY A 1 113 ? -5.651 4.851 5.599 1.00 95.50 113 GLY A C 1
ATOM 791 O O . GLY A 1 113 ? -6.469 4.607 6.488 1.00 95.50 113 GLY A O 1
ATOM 792 N N . ILE A 1 114 ? -4.884 5.942 5.608 1.00 96.75 114 ILE A N 1
ATOM 793 C CA . ILE A 1 114 ? -4.865 6.931 6.692 1.00 96.75 114 ILE A CA 1
ATOM 794 C C . ILE A 1 114 ? -6.235 7.574 6.887 1.00 96.75 114 ILE A C 1
ATOM 796 O O . ILE A 1 114 ? -6.689 7.695 8.024 1.00 96.75 114 ILE A O 1
ATOM 800 N N . GLY A 1 115 ? -6.927 7.943 5.807 1.00 96.38 115 GLY A N 1
ATOM 801 C CA . GLY A 1 115 ? -8.257 8.543 5.890 1.00 96.38 115 GLY A CA 1
ATOM 802 C C . GLY A 1 115 ? -9.277 7.621 6.560 1.00 96.38 115 GLY A C 1
ATOM 803 O O . GLY A 1 115 ? -10.023 8.055 7.440 1.00 96.38 115 GLY A O 1
ATOM 804 N N . VAL A 1 116 ? -9.294 6.338 6.179 1.00 97.06 116 VAL A N 1
ATOM 805 C CA . VAL A 1 116 ? -10.207 5.336 6.761 1.00 97.06 116 VAL A CA 1
ATOM 806 C C . VAL A 1 116 ? -9.862 5.078 8.230 1.00 97.06 116 VAL A C 1
ATOM 808 O O . VAL A 1 116 ? -10.745 5.106 9.091 1.00 97.06 116 VAL A O 1
ATOM 811 N N . ILE A 1 117 ? -8.579 4.841 8.527 1.00 96.50 117 ILE A N 1
ATOM 812 C CA . ILE A 1 117 ? -8.087 4.584 9.889 1.00 96.50 117 ILE A CA 1
ATOM 813 C C . ILE A 1 117 ? -8.377 5.790 10.787 1.00 96.50 117 ILE A C 1
ATOM 815 O O . ILE A 1 117 ? -8.864 5.622 11.905 1.00 96.50 117 ILE A O 1
ATOM 819 N N . GLY A 1 118 ? -8.131 7.001 10.287 1.00 95.69 118 GLY A N 1
ATOM 820 C CA . GLY A 1 118 ? -8.367 8.260 10.980 1.00 95.69 118 GLY A CA 1
ATOM 821 C C . GLY A 1 118 ? -9.841 8.490 11.290 1.00 95.69 118 GLY A C 1
ATOM 822 O O . GLY A 1 118 ? -10.172 8.770 12.440 1.00 95.69 118 GLY A O 1
ATOM 823 N N . GLU A 1 119 ? -10.745 8.314 10.321 1.00 95.81 119 GLU A N 1
ATOM 824 C CA . GLU A 1 119 ? -12.181 8.512 10.552 1.00 95.81 119 GLU A CA 1
ATOM 825 C C . GLU A 1 119 ? -12.713 7.608 11.668 1.00 95.81 119 GLU A C 1
ATOM 827 O O . GLU A 1 119 ? -13.342 8.079 12.621 1.00 95.81 119 GLU A O 1
ATOM 832 N N . HIS A 1 120 ? -12.478 6.301 11.557 1.00 95.38 120 HIS A N 1
ATOM 833 C CA . HIS A 1 120 ? -12.999 5.348 12.533 1.00 95.38 120 HIS A CA 1
ATOM 834 C C . HIS A 1 120 ? -12.233 5.413 13.857 1.00 95.38 120 HIS A C 1
ATOM 836 O O . HIS A 1 120 ? -12.829 5.228 14.920 1.00 95.38 120 HIS A O 1
ATOM 842 N N . GLY A 1 121 ? -10.940 5.727 13.803 1.00 94.38 121 GLY A N 1
ATOM 843 C CA . GLY A 1 121 ? -10.073 5.868 14.963 1.00 94.38 121 GLY A CA 1
ATOM 844 C C . GLY A 1 121 ? -10.423 7.059 15.837 1.00 94.38 121 GLY A C 1
ATOM 845 O O . GLY A 1 121 ? -10.574 6.894 17.045 1.00 94.38 121 GLY A O 1
ATOM 846 N N . ILE A 1 122 ? -10.629 8.239 15.245 1.00 94.75 122 ILE A N 1
ATOM 847 C CA . ILE A 1 122 ? -11.036 9.444 15.983 1.00 94.75 122 ILE A CA 1
ATOM 848 C C . ILE A 1 122 ? -12.400 9.218 16.650 1.00 94.75 122 ILE A C 1
ATOM 850 O O . ILE A 1 122 ? -12.562 9.483 17.842 1.00 94.75 122 ILE A O 1
ATOM 854 N N . ARG A 1 123 ? -13.369 8.643 15.923 1.00 92.75 123 ARG A N 1
ATOM 855 C CA . ARG A 1 123 ? -14.705 8.334 16.467 1.00 92.75 123 ARG A CA 1
ATOM 856 C C . ARG A 1 123 ? -14.653 7.338 17.629 1.00 92.75 123 ARG A C 1
ATOM 858 O O . ARG A 1 123 ? -15.400 7.476 18.595 1.00 92.75 123 ARG A O 1
ATOM 865 N N . ALA A 1 124 ? -13.790 6.327 17.553 1.00 92.94 124 ALA A N 1
ATOM 866 C CA . ALA A 1 124 ? -13.595 5.395 18.658 1.00 92.94 124 ALA A CA 1
ATOM 867 C C . ALA A 1 124 ? -12.859 6.061 19.837 1.00 92.94 124 ALA A C 1
ATOM 869 O O . ALA A 1 124 ? -13.170 5.777 20.996 1.00 92.94 124 ALA A O 1
ATOM 870 N N . TYR A 1 125 ? -11.935 6.987 19.561 1.00 92.25 125 TYR A N 1
ATOM 871 C CA . TYR A 1 125 ? -11.108 7.656 20.569 1.00 92.25 125 TYR A CA 1
ATOM 872 C C . TYR A 1 125 ? -11.937 8.570 21.472 1.00 92.25 125 TYR A C 1
ATOM 874 O O . TYR A 1 125 ? -11.700 8.627 22.679 1.00 92.25 125 TYR A O 1
ATOM 882 N N . LEU A 1 126 ? -12.979 9.194 20.913 1.00 90.56 126 LEU A N 1
ATOM 883 C CA . LEU A 1 126 ? -13.988 9.935 21.674 1.00 90.56 126 LEU A CA 1
ATOM 884 C C . LEU A 1 126 ? -14.653 9.082 22.755 1.00 90.56 126 LEU A C 1
ATOM 886 O O . LEU A 1 126 ? -14.957 9.572 23.842 1.00 90.56 126 LEU A O 1
ATOM 890 N N . LYS A 1 127 ? -14.860 7.792 22.486 1.00 91.06 127 LYS A N 1
ATOM 891 C CA . LYS A 1 127 ? -15.485 6.879 23.446 1.00 91.06 127 LYS A CA 1
ATOM 892 C C . LYS A 1 127 ? -14.477 6.316 24.438 1.00 91.06 127 LYS A C 1
ATOM 894 O O . LYS A 1 127 ? -14.821 6.175 25.606 1.00 91.06 127 LYS A O 1
ATOM 899 N N . GLN A 1 128 ? -13.252 6.023 23.995 1.00 90.31 128 GLN A N 1
ATOM 900 C CA . GLN A 1 128 ? -12.234 5.404 24.839 1.00 90.31 128 GLN A CA 1
ATOM 901 C C . GLN A 1 128 ? -10.825 5.931 24.550 1.00 90.31 128 GLN A C 1
ATOM 903 O O . GLN A 1 128 ? -10.244 5.663 23.503 1.00 90.31 128 GLN A O 1
ATOM 908 N N . SER A 1 129 ? -10.204 6.598 25.527 1.00 87.06 129 SER A N 1
ATOM 909 C CA . SER A 1 129 ? -8.891 7.239 25.346 1.00 87.06 129 SER A CA 1
ATOM 910 C C . SER A 1 129 ? -7.714 6.257 25.249 1.00 87.06 129 SER A C 1
ATOM 912 O O . SER A 1 129 ? -6.685 6.574 24.650 1.00 87.06 129 SER A O 1
ATOM 914 N N . ARG A 1 130 ? -7.866 5.036 25.785 1.00 87.88 130 ARG A N 1
ATOM 915 C CA . ARG A 1 130 ? -6.835 3.978 25.755 1.00 87.88 130 ARG A CA 1
ATOM 916 C C . ARG A 1 130 ? -6.466 3.542 24.329 1.00 87.88 130 ARG A C 1
ATOM 918 O O . ARG A 1 130 ? -5.379 3.011 24.125 1.00 87.88 130 ARG A O 1
ATOM 925 N N . ILE A 1 131 ? -7.321 3.794 23.335 1.00 91.38 131 ILE A N 1
ATOM 926 C CA . ILE A 1 131 ? -7.074 3.358 21.953 1.00 91.38 131 ILE A CA 1
ATOM 927 C C . ILE A 1 131 ? -6.057 4.228 21.202 1.00 91.38 131 ILE A C 1
ATOM 929 O O . ILE A 1 131 ? -5.633 3.853 20.112 1.00 91.38 131 ILE A O 1
ATOM 933 N N . PHE A 1 132 ? -5.659 5.376 21.765 1.00 90.88 132 PHE A N 1
ATOM 934 C CA . PHE A 1 132 ? -4.781 6.343 21.097 1.00 90.88 132 PHE A CA 1
ATOM 935 C C . PHE A 1 132 ? -3.482 5.712 20.584 1.00 90.88 132 PHE A C 1
ATOM 937 O O . PHE A 1 132 ? -3.085 5.952 19.450 1.00 90.88 132 PHE A O 1
ATOM 944 N N . VAL A 1 133 ? -2.854 4.852 21.390 1.00 91.56 133 VAL A N 1
ATOM 945 C CA . VAL A 1 133 ? -1.596 4.186 21.016 1.00 91.56 133 VAL A CA 1
ATOM 946 C C . VAL A 1 133 ? -1.787 3.287 19.792 1.00 91.56 133 VAL A C 1
ATOM 948 O O . VAL A 1 133 ? -0.966 3.307 18.881 1.00 91.56 133 VAL A O 1
ATOM 951 N N . ALA A 1 134 ? -2.889 2.535 19.736 1.00 91.50 134 ALA A N 1
ATOM 952 C CA . ALA A 1 134 ? -3.183 1.676 18.595 1.00 91.50 134 ALA A CA 1
ATOM 953 C C . ALA A 1 134 ? -3.527 2.485 17.340 1.00 91.50 134 ALA A C 1
ATOM 955 O O . ALA A 1 134 ? -3.103 2.113 16.252 1.00 91.50 134 ALA A O 1
ATOM 956 N N . LEU A 1 135 ? -4.248 3.603 17.489 1.00 93.50 135 LEU A N 1
ATOM 957 C CA . LEU A 1 135 ? -4.515 4.526 16.387 1.00 93.50 135 LEU A CA 1
ATOM 958 C C . LEU A 1 135 ? -3.208 5.055 15.783 1.00 93.50 135 LEU A C 1
ATOM 960 O O . LEU A 1 135 ? -3.021 4.958 14.576 1.00 93.50 135 LEU A O 1
ATOM 964 N N . VAL A 1 136 ? -2.287 5.552 16.612 1.00 94.44 136 VAL A N 1
ATOM 965 C CA . VAL A 1 136 ? -0.982 6.054 16.148 1.00 94.44 136 VAL A CA 1
ATOM 966 C C . VAL A 1 136 ? -0.184 4.959 15.445 1.00 94.44 136 VAL A C 1
ATOM 968 O O . VAL A 1 136 ? 0.345 5.184 14.362 1.00 94.44 136 VAL A O 1
ATOM 971 N N . LEU A 1 137 ? -0.133 3.759 16.019 1.00 93.00 137 LEU A N 1
ATOM 972 C CA . LEU A 1 137 ? 0.615 2.646 15.441 1.00 93.00 137 LEU A CA 1
ATOM 973 C C . LEU A 1 137 ? 0.042 2.192 14.086 1.00 93.00 137 LEU A C 1
ATOM 975 O O . LEU A 1 137 ? 0.808 1.914 13.167 1.00 93.00 137 LEU A O 1
ATOM 979 N N . LEU A 1 138 ? -1.284 2.192 13.918 1.00 94.56 138 LEU A N 1
ATOM 980 C CA . LEU A 1 138 ? -1.918 1.915 12.623 1.00 94.56 138 LEU A CA 1
ATOM 981 C C . LEU A 1 138 ? -1.617 2.994 11.578 1.00 94.56 138 LEU A C 1
ATOM 983 O O . LEU A 1 138 ? -1.401 2.672 10.413 1.00 94.56 138 LEU A O 1
ATOM 987 N N . LEU A 1 139 ? -1.576 4.261 11.991 1.00 94.56 139 LEU A N 1
ATOM 988 C CA . LEU A 1 139 ? -1.249 5.372 11.097 1.00 94.56 139 LEU A CA 1
ATOM 989 C C . LEU A 1 139 ? 0.202 5.309 10.625 1.00 94.56 139 LEU A C 1
ATOM 991 O O . LEU A 1 139 ? 0.449 5.526 9.446 1.00 94.56 139 LEU A O 1
ATOM 995 N N . ILE A 1 140 ? 1.139 4.942 11.502 1.00 94.25 140 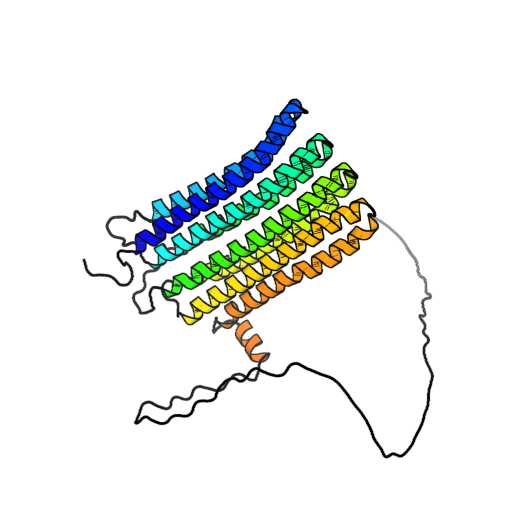ILE A N 1
ATOM 996 C CA . ILE A 1 140 ? 2.545 4.747 11.122 1.00 94.25 140 ILE A CA 1
ATOM 997 C C . ILE A 1 140 ? 2.668 3.642 10.068 1.00 94.25 140 ILE A C 1
ATOM 999 O O . ILE A 1 140 ? 3.345 3.836 9.063 1.00 94.25 140 ILE A O 1
ATOM 1003 N N . PHE A 1 141 ? 1.991 2.502 10.249 1.00 91.88 141 PHE A N 1
ATOM 1004 C CA . PHE A 1 141 ? 2.024 1.436 9.244 1.00 91.88 141 PHE A CA 1
ATOM 1005 C C . PHE A 1 141 ? 1.443 1.871 7.896 1.00 91.88 141 PHE A C 1
ATOM 1007 O O . PHE A 1 141 ? 2.006 1.516 6.864 1.00 91.88 141 PHE A O 1
ATOM 1014 N N . ALA A 1 142 ? 0.363 2.655 7.894 1.00 92.12 142 ALA A N 1
ATOM 1015 C CA . ALA A 1 142 ? -0.222 3.177 6.662 1.00 92.12 142 ALA A CA 1
ATOM 1016 C C . ALA A 1 142 ? 0.685 4.215 5.973 1.00 92.12 142 ALA A C 1
ATOM 1018 O O . ALA A 1 142 ? 0.800 4.202 4.750 1.00 92.12 142 ALA A O 1
ATOM 1019 N N . GLU A 1 143 ? 1.362 5.068 6.745 1.00 91.56 143 GLU A N 1
ATOM 1020 C CA . GLU A 1 143 ? 2.288 6.091 6.238 1.00 91.56 143 GLU A CA 1
ATOM 1021 C C . GLU A 1 143 ? 3.517 5.471 5.564 1.00 91.56 143 GLU A C 1
ATOM 1023 O O . GLU A 1 143 ? 3.945 5.903 4.493 1.00 91.56 143 GLU A O 1
ATOM 1028 N N . VAL A 1 144 ? 4.064 4.408 6.160 1.00 90.56 144 VAL A N 1
ATOM 1029 C CA . VAL A 1 144 ? 5.243 3.707 5.636 1.00 90.56 144 VAL A CA 1
ATOM 1030 C C . VAL A 1 144 ? 5.011 3.177 4.209 1.00 90.56 144 VAL A C 1
ATOM 1032 O O . VAL A 1 144 ? 5.946 3.166 3.409 1.00 90.56 144 VAL A O 1
ATOM 1035 N N . LEU A 1 145 ? 3.767 2.848 3.837 1.00 88.25 145 LEU A N 1
ATOM 1036 C CA . LEU A 1 145 ? 3.410 2.468 2.461 1.00 88.25 145 LEU A CA 1
ATOM 1037 C C . LEU A 1 145 ? 3.686 3.593 1.449 1.00 88.25 145 LEU A C 1
ATOM 1039 O O . LEU A 1 145 ? 4.104 3.325 0.322 1.00 88.25 145 LEU A O 1
ATOM 1043 N N . GLY A 1 146 ? 3.461 4.848 1.848 1.00 81.06 146 GLY A N 1
ATOM 1044 C CA . GLY A 1 146 ? 3.731 6.028 1.025 1.00 81.06 146 GLY A CA 1
ATOM 1045 C C . GLY A 1 146 ? 5.229 6.275 0.840 1.00 81.06 146 GLY A C 1
ATOM 1046 O O . GLY A 1 146 ? 5.654 6.701 -0.233 1.00 81.06 146 GLY A O 1
ATOM 1047 N N . LEU A 1 147 ? 6.039 5.932 1.846 1.00 84.38 147 LEU A N 1
ATOM 1048 C CA . LEU A 1 147 ? 7.498 6.048 1.790 1.00 84.38 147 LEU A CA 1
ATOM 1049 C C . LEU A 1 147 ? 8.144 5.037 0.835 1.00 84.38 147 LEU A C 1
ATOM 1051 O O . LEU A 1 147 ? 9.161 5.354 0.218 1.00 84.38 147 LEU A O 1
ATOM 1055 N N . TYR A 1 148 ? 7.568 3.842 0.677 1.00 81.44 148 TYR A N 1
ATOM 1056 C CA . TYR A 1 148 ? 8.136 2.800 -0.187 1.00 81.44 148 TYR A CA 1
ATOM 1057 C C . TYR A 1 148 ? 8.201 3.195 -1.664 1.00 81.44 148 TYR A C 1
ATOM 1059 O O . TYR A 1 148 ? 9.170 2.843 -2.336 1.00 81.44 148 TYR A O 1
ATOM 1067 N N . GLY A 1 149 ? 7.244 3.989 -2.155 1.00 70.38 149 GLY A N 1
ATOM 1068 C CA . GLY A 1 149 ? 7.316 4.551 -3.507 1.00 70.38 149 GLY A CA 1
ATOM 1069 C C . GLY A 1 149 ? 8.534 5.460 -3.693 1.00 70.38 149 GLY A C 1
ATOM 1070 O O . GLY A 1 149 ? 9.188 5.413 -4.733 1.00 70.38 149 GLY A O 1
ATOM 1071 N N . SER A 1 150 ? 8.887 6.238 -2.666 1.00 70.00 150 SER A N 1
ATOM 1072 C CA . SER A 1 150 ? 9.998 7.197 -2.708 1.00 70.00 150 SER A CA 1
ATOM 1073 C C . SER A 1 150 ? 11.372 6.527 -2.669 1.00 70.00 150 SER A C 1
ATOM 1075 O O . SER A 1 150 ? 12.316 7.058 -3.251 1.00 70.00 150 SER A O 1
ATOM 1077 N N . ILE A 1 151 ? 11.505 5.354 -2.038 1.00 71.69 151 ILE A N 1
ATOM 1078 C CA . ILE A 1 151 ? 12.780 4.611 -1.982 1.00 71.69 151 ILE A CA 1
ATOM 1079 C C . ILE A 1 151 ? 13.233 4.207 -3.390 1.00 71.69 151 ILE A C 1
ATOM 1081 O O . ILE A 1 151 ? 14.378 4.459 -3.754 1.00 71.69 151 ILE A O 1
ATOM 1085 N N . PHE A 1 152 ? 12.315 3.695 -4.217 1.00 64.69 152 PHE A N 1
ATOM 1086 C CA . PHE A 1 152 ? 12.607 3.341 -5.611 1.00 64.69 152 PHE A CA 1
ATOM 1087 C C . PHE A 1 152 ? 13.189 4.515 -6.412 1.00 64.69 152 PHE A C 1
ATOM 1089 O O . PHE A 1 152 ? 14.094 4.322 -7.214 1.00 64.69 152 PHE A O 1
ATOM 1096 N N . THR A 1 153 ? 12.718 5.741 -6.168 1.00 59.78 153 THR A N 1
ATOM 1097 C CA . THR A 1 153 ? 13.166 6.921 -6.927 1.00 59.78 153 THR A CA 1
ATOM 1098 C C . THR A 1 153 ? 14.616 7.320 -6.660 1.00 59.78 153 THR A C 1
ATOM 1100 O O . THR A 1 153 ? 15.216 7.998 -7.489 1.00 59.78 153 THR A O 1
ATOM 1103 N N . ARG A 1 154 ? 15.195 6.893 -5.530 1.00 55.31 154 ARG A N 1
ATOM 1104 C CA . ARG A 1 154 ? 16.567 7.239 -5.136 1.00 55.31 154 ARG A CA 1
ATOM 1105 C C . ARG A 1 154 ? 17.617 6.269 -5.686 1.00 55.31 154 ARG A C 1
ATOM 1107 O O . ARG A 1 154 ? 18.756 6.680 -5.876 1.00 55.31 154 ARG A O 1
ATOM 1114 N N . ASP A 1 155 ? 17.236 5.023 -5.956 1.00 55.19 155 ASP A N 1
ATOM 1115 C CA . ASP A 1 155 ? 18.146 3.954 -6.399 1.00 55.19 155 ASP A CA 1
ATOM 1116 C C . ASP A 1 155 ? 18.208 3.809 -7.934 1.00 55.19 155 ASP A C 1
ATOM 1118 O O . ASP A 1 155 ? 18.604 2.764 -8.456 1.00 55.19 155 ASP A O 1
ATOM 1122 N N . LEU A 1 156 ? 17.800 4.839 -8.684 1.00 56.88 156 LEU A N 1
ATOM 1123 C CA . LEU A 1 156 ? 17.914 4.837 -10.141 1.00 56.88 156 LEU A CA 1
ATOM 1124 C C . LEU A 1 156 ? 19.398 4.890 -10.553 1.00 56.88 156 LEU A C 1
ATOM 1126 O O . LEU A 1 156 ? 20.105 5.820 -10.157 1.00 56.88 156 LEU A O 1
ATOM 1130 N N . PRO A 1 157 ? 19.888 3.931 -11.361 1.00 53.78 157 PRO A N 1
ATOM 1131 C CA . PRO A 1 157 ? 21.278 3.923 -11.790 1.00 53.78 157 PRO A CA 1
ATOM 1132 C C . PRO A 1 157 ? 21.573 5.126 -12.693 1.00 53.78 157 PRO A C 1
ATOM 1134 O O . PRO A 1 157 ? 20.906 5.352 -13.706 1.00 53.78 157 PRO A O 1
ATOM 1137 N N . THR A 1 158 ? 22.600 5.889 -12.324 1.00 49.84 158 THR A N 1
ATOM 1138 C CA . THR A 1 158 ? 23.140 6.987 -13.128 1.00 49.84 158 THR A CA 1
ATOM 1139 C C . THR A 1 158 ? 23.964 6.448 -14.296 1.00 49.84 158 THR A C 1
ATOM 1141 O O . THR A 1 158 ? 24.855 5.631 -14.100 1.00 49.84 158 THR A O 1
ATOM 1144 N N . MET A 1 159 ? 23.638 6.953 -15.485 1.00 45.72 159 MET A N 1
ATOM 1145 C CA . MET A 1 159 ? 24.303 6.866 -16.794 1.00 45.72 159 MET A CA 1
ATOM 1146 C C . MET A 1 159 ? 25.693 6.204 -16.876 1.00 45.72 159 MET A C 1
ATOM 1148 O O . MET A 1 159 ? 26.687 6.820 -16.499 1.00 45.72 159 MET A O 1
ATOM 1152 N N . ASP A 1 160 ? 25.765 5.060 -17.568 1.00 39.44 160 ASP A N 1
ATOM 1153 C CA . ASP A 1 160 ? 26.973 4.582 -18.258 1.00 39.44 160 ASP A CA 1
ATOM 1154 C C . ASP A 1 160 ? 26.694 4.522 -19.771 1.00 39.44 160 ASP A C 1
ATOM 1156 O O . ASP A 1 160 ? 25.950 3.668 -20.258 1.00 39.44 160 ASP A O 1
ATOM 1160 N N . TYR A 1 161 ? 27.281 5.464 -20.514 1.00 41.28 161 TYR A N 1
ATOM 1161 C CA . TYR A 1 161 ? 27.054 5.670 -21.947 1.00 41.28 161 TYR A CA 1
ATOM 1162 C C . TYR A 1 161 ? 27.837 4.631 -22.760 1.00 41.28 161 TYR A C 1
ATOM 1164 O O . TYR A 1 161 ? 29.046 4.767 -22.938 1.00 41.28 161 TYR A O 1
ATOM 1172 N N . ASN A 1 162 ? 27.167 3.599 -23.278 1.00 42.97 162 ASN A N 1
ATOM 1173 C CA . ASN A 1 162 ? 27.783 2.650 -24.207 1.00 42.97 162 ASN A CA 1
ATOM 1174 C C . ASN A 1 162 ? 26.993 2.567 -25.513 1.00 42.97 162 ASN A C 1
ATOM 1176 O O . ASN A 1 162 ? 25.815 2.206 -25.555 1.00 42.97 162 ASN A O 1
ATOM 1180 N N . HIS A 1 163 ? 27.677 2.917 -26.597 1.00 43.81 163 HIS A N 1
ATOM 1181 C CA . HIS A 1 163 ? 27.166 2.881 -27.956 1.00 43.81 163 HIS A CA 1
ATOM 1182 C C . HIS A 1 163 ? 27.300 1.452 -28.495 1.00 43.81 163 HIS A C 1
ATOM 1184 O O . HIS A 1 163 ? 28.340 1.114 -29.038 1.00 43.81 163 HIS A O 1
ATOM 1190 N N . ASP A 1 164 ? 26.276 0.610 -28.303 1.00 43.12 164 ASP A N 1
ATOM 1191 C CA . ASP A 1 164 ? 26.011 -0.533 -29.190 1.00 43.12 164 ASP A CA 1
ATOM 1192 C C . ASP A 1 164 ? 24.614 -1.159 -28.959 1.00 43.12 164 ASP A C 1
ATOM 1194 O O . ASP A 1 164 ? 24.359 -1.891 -28.012 1.00 43.12 164 ASP A O 1
ATOM 1198 N N . ARG A 1 165 ? 23.696 -0.828 -29.877 1.00 49.47 165 ARG A N 1
ATOM 1199 C CA . ARG A 1 165 ? 22.505 -1.577 -30.341 1.00 49.47 165 ARG A CA 1
ATOM 1200 C C . ARG A 1 165 ? 21.645 -2.340 -29.304 1.00 49.47 165 ARG A C 1
ATOM 1202 O O . ARG A 1 165 ? 21.803 -3.542 -29.115 1.00 49.47 165 ARG A O 1
ATOM 1209 N N . CYS A 1 166 ? 20.592 -1.678 -28.806 1.00 53.41 166 CYS A N 1
ATOM 1210 C CA . CYS A 1 166 ? 19.320 -2.262 -28.329 1.00 53.41 166 CYS A CA 1
ATOM 1211 C C . CYS A 1 166 ? 18.170 -1.242 -28.533 1.00 53.41 166 CYS A C 1
ATOM 1213 O O . CYS A 1 166 ? 18.442 -0.044 -28.590 1.00 53.41 166 CYS A O 1
ATOM 1215 N N . PRO A 1 167 ? 16.895 -1.668 -28.655 1.00 63.38 167 PRO A N 1
ATOM 1216 C CA . PRO A 1 167 ? 15.771 -0.755 -28.872 1.00 63.38 167 PRO A CA 1
ATOM 1217 C C . PRO A 1 167 ? 15.504 0.119 -27.639 1.00 63.38 167 PRO A C 1
ATOM 1219 O O . PRO A 1 167 ? 15.346 -0.381 -26.525 1.00 63.38 167 PRO A O 1
ATOM 1222 N N . SER A 1 168 ? 15.385 1.429 -27.852 1.00 63.72 168 SER A N 1
ATOM 1223 C CA . SER A 1 168 ? 15.317 2.467 -26.812 1.00 63.72 168 SER A CA 1
ATOM 1224 C C . SER A 1 168 ? 14.061 2.425 -25.921 1.00 63.72 168 SER A C 1
ATOM 1226 O O . SER A 1 168 ? 14.024 3.067 -24.872 1.00 63.72 168 SER A O 1
ATOM 1228 N N . TYR A 1 169 ? 13.051 1.624 -26.276 1.00 72.81 169 TYR A N 1
ATOM 1229 C CA . TYR A 1 169 ? 11.845 1.397 -25.469 1.00 72.81 169 TYR A CA 1
ATOM 1230 C C . TYR A 1 169 ? 11.930 0.182 -24.531 1.00 72.81 169 TYR A C 1
ATOM 1232 O O . TYR A 1 169 ? 11.042 0.008 -23.702 1.00 72.81 169 TYR A O 1
ATOM 1240 N N . ALA A 1 170 ? 12.951 -0.677 -24.617 1.00 76.12 170 ALA A N 1
ATOM 1241 C CA . ALA A 1 170 ? 13.025 -1.861 -23.755 1.00 76.12 170 ALA A CA 1
ATOM 1242 C C . ALA A 1 170 ? 13.023 -1.520 -22.244 1.00 76.12 170 ALA A C 1
ATOM 1244 O O . ALA A 1 170 ? 12.257 -2.137 -21.503 1.00 76.12 170 ALA A O 1
ATOM 1245 N N . PRO A 1 171 ? 13.753 -0.496 -21.760 1.00 80.06 171 PRO A N 1
ATOM 1246 C CA . PRO A 1 171 ? 13.750 -0.147 -20.338 1.00 80.06 171 PRO A CA 1
ATOM 1247 C C . PRO A 1 171 ? 12.402 0.352 -19.801 1.00 80.06 171 PRO A C 1
ATOM 1249 O O . PRO A 1 171 ? 12.158 0.256 -18.601 1.00 80.06 171 PRO A O 1
ATOM 1252 N N . PHE A 1 172 ? 11.503 0.835 -20.670 1.00 86.81 172 PHE A N 1
ATOM 1253 C CA . PHE A 1 172 ? 10.156 1.262 -20.278 1.00 86.81 172 PHE A CA 1
ATOM 1254 C C . PHE A 1 172 ? 9.380 0.128 -19.603 1.00 86.81 172 PHE A C 1
ATOM 1256 O O . PHE A 1 172 ? 8.817 0.318 -18.528 1.00 86.81 172 PHE A O 1
ATOM 1263 N N . PHE A 1 173 ? 9.387 -1.073 -20.188 1.00 88.81 173 PHE A N 1
ATOM 1264 C CA . PHE A 1 173 ? 8.653 -2.211 -19.632 1.00 88.81 173 PHE A CA 1
ATOM 1265 C C . PHE A 1 173 ? 9.263 -2.710 -18.316 1.00 88.81 173 PHE A C 1
ATOM 1267 O O . PHE A 1 173 ? 8.522 -3.076 -17.407 1.00 88.81 173 PHE A O 1
ATOM 1274 N N . GLY A 1 174 ? 10.591 -2.659 -18.172 1.00 87.50 174 GLY A N 1
ATOM 1275 C CA . GLY A 1 174 ? 11.262 -2.983 -16.910 1.00 87.50 174 GLY A CA 1
ATOM 1276 C C . GLY A 1 174 ? 10.925 -1.986 -15.796 1.00 87.50 174 GLY A C 1
ATOM 1277 O O . GLY A 1 174 ? 10.511 -2.390 -14.709 1.00 87.50 174 GLY A O 1
ATOM 1278 N N . ALA A 1 175 ? 10.997 -0.684 -16.093 1.00 88.06 175 ALA A N 1
ATOM 1279 C CA . ALA A 1 175 ? 10.652 0.385 -15.155 1.00 88.06 175 ALA A CA 1
ATOM 1280 C C . ALA A 1 175 ? 9.168 0.340 -14.741 1.00 88.06 175 ALA A C 1
ATOM 1282 O O . ALA A 1 175 ? 8.842 0.464 -13.558 1.00 88.06 175 ALA A O 1
ATOM 1283 N N . MET A 1 176 ? 8.264 0.082 -15.692 1.00 91.44 176 MET A N 1
ATOM 1284 C CA . MET A 1 176 ? 6.843 -0.130 -15.404 1.00 91.44 176 MET A CA 1
ATOM 1285 C C . MET A 1 176 ? 6.590 -1.411 -14.602 1.00 91.44 176 MET A C 1
ATOM 1287 O O . MET A 1 176 ? 5.664 -1.438 -13.795 1.00 91.44 176 MET A O 1
ATOM 1291 N N . GLY A 1 177 ? 7.422 -2.445 -14.761 1.00 92.06 177 GLY A N 1
ATOM 1292 C CA . GLY A 1 177 ? 7.424 -3.630 -13.902 1.00 92.06 177 GLY A CA 1
ATOM 1293 C C . GLY A 1 177 ? 7.718 -3.292 -12.440 1.00 92.06 177 GLY A C 1
ATOM 1294 O O . GLY A 1 177 ? 6.953 -3.690 -11.560 1.00 92.06 177 GLY A O 1
ATOM 1295 N N . CYS A 1 178 ? 8.761 -2.497 -12.177 1.00 90.38 178 CYS A N 1
ATOM 1296 C CA . CYS A 1 178 ? 9.067 -1.999 -10.829 1.00 90.38 178 CYS A CA 1
ATOM 1297 C C . CYS A 1 178 ? 7.902 -1.196 -10.240 1.00 90.38 178 CYS A C 1
ATOM 1299 O O . CYS A 1 178 ? 7.478 -1.453 -9.113 1.00 90.38 178 CYS A O 1
ATOM 1301 N N . ALA A 1 179 ? 7.359 -0.252 -11.016 1.00 92.75 179 ALA A N 1
ATOM 1302 C CA . ALA A 1 179 ? 6.234 0.567 -10.581 1.00 92.75 179 ALA A CA 1
ATOM 1303 C C . ALA A 1 179 ? 4.996 -0.295 -10.278 1.00 92.75 179 ALA A C 1
ATOM 1305 O O . ALA A 1 179 ? 4.391 -0.143 -9.221 1.00 92.75 179 ALA A O 1
ATOM 1306 N N . ALA A 1 180 ? 4.649 -1.248 -11.149 1.00 94.44 180 ALA A N 1
ATOM 1307 C CA . ALA A 1 180 ? 3.518 -2.153 -10.944 1.00 94.44 180 ALA A CA 1
ATOM 1308 C C . ALA A 1 180 ? 3.677 -3.019 -9.683 1.00 94.44 180 ALA A C 1
ATOM 1310 O O . ALA A 1 180 ? 2.704 -3.204 -8.948 1.00 94.44 180 ALA A O 1
ATOM 1311 N N . ALA A 1 181 ? 4.893 -3.504 -9.400 1.00 94.81 181 ALA A N 1
ATOM 1312 C CA . ALA A 1 181 ? 5.182 -4.288 -8.201 1.00 94.81 181 ALA A CA 1
ATOM 1313 C C . ALA A 1 181 ? 4.860 -3.502 -6.922 1.00 94.81 181 ALA A C 1
ATOM 1315 O O . ALA A 1 181 ? 4.115 -3.983 -6.068 1.00 94.81 181 ALA A O 1
ATOM 1316 N N . ILE A 1 182 ? 5.377 -2.277 -6.799 1.00 94.06 182 ILE A N 1
ATOM 1317 C CA . ILE A 1 182 ? 5.172 -1.448 -5.604 1.00 94.06 182 ILE A CA 1
ATOM 1318 C C . ILE A 1 182 ? 3.722 -0.963 -5.532 1.00 94.06 182 ILE A C 1
ATOM 1320 O O . ILE A 1 182 ? 3.070 -1.117 -4.503 1.00 94.06 182 ILE A O 1
ATOM 1324 N N . VAL A 1 183 ? 3.187 -0.411 -6.622 1.00 95.94 183 VAL A N 1
ATOM 1325 C CA . VAL A 1 183 ? 1.860 0.216 -6.621 1.00 95.94 183 VAL A CA 1
ATOM 1326 C C . VAL A 1 183 ? 0.782 -0.784 -6.215 1.00 95.94 183 VAL A C 1
ATOM 1328 O O . VAL A 1 183 ? 0.050 -0.536 -5.257 1.00 95.94 183 VAL A O 1
ATOM 1331 N N . PHE A 1 184 ? 0.691 -1.936 -6.883 1.00 96.50 184 PHE A N 1
ATOM 1332 C CA . PHE A 1 184 ? -0.387 -2.886 -6.605 1.00 96.50 184 PHE A CA 1
ATOM 1333 C C . PHE A 1 184 ? -0.255 -3.554 -5.230 1.00 96.50 184 PHE A C 1
ATOM 1335 O O . PHE A 1 184 ? -1.270 -3.730 -4.549 1.00 96.50 184 PHE A O 1
ATOM 1342 N N . THR A 1 185 ? 0.966 -3.846 -4.767 1.00 96.50 185 THR A N 1
ATOM 1343 C CA . THR A 1 185 ? 1.159 -4.359 -3.400 1.00 96.50 185 THR A CA 1
ATOM 1344 C C . THR A 1 185 ? 0.810 -3.313 -2.337 1.00 96.50 185 THR A C 1
ATOM 1346 O O . THR A 1 185 ? 0.162 -3.658 -1.349 1.00 96.50 185 THR A O 1
ATOM 1349 N N . CYS A 1 186 ? 1.129 -2.030 -2.550 1.00 96.12 186 CYS A N 1
ATOM 1350 C CA . CYS A 1 186 ? 0.733 -0.942 -1.651 1.00 96.12 186 CYS A CA 1
ATOM 1351 C C . CYS A 1 186 ? -0.786 -0.716 -1.621 1.00 96.12 186 CYS A C 1
ATOM 1353 O O . CYS A 1 186 ? -1.336 -0.478 -0.545 1.00 96.12 186 CYS A O 1
ATOM 1355 N N . PHE A 1 187 ? -1.492 -0.834 -2.753 1.00 96.56 187 PHE A N 1
ATOM 1356 C CA . PHE A 1 187 ? -2.963 -0.798 -2.762 1.00 96.56 187 PHE A CA 1
ATOM 1357 C C . PHE A 1 187 ? -3.569 -1.963 -1.970 1.00 96.56 187 PHE A C 1
ATOM 1359 O O . PHE A 1 187 ? -4.494 -1.745 -1.184 1.00 96.56 187 PHE A O 1
ATOM 1366 N N . GLY A 1 188 ? -3.026 -3.175 -2.124 1.00 96.31 188 GLY A N 1
ATOM 1367 C CA . GLY A 1 188 ? -3.434 -4.345 -1.340 1.00 96.31 188 GLY A CA 1
ATOM 1368 C C . GLY A 1 188 ? -3.223 -4.144 0.155 1.00 96.31 188 GLY A C 1
ATOM 1369 O O . GLY A 1 188 ? -4.156 -4.318 0.942 1.00 96.31 188 GLY A O 1
ATOM 1370 N N . ALA A 1 189 ? -2.018 -3.719 0.534 1.00 96.31 189 ALA A N 1
ATOM 1371 C CA . ALA A 1 189 ? -1.644 -3.448 1.916 1.00 96.31 189 ALA A CA 1
ATOM 1372 C C . ALA A 1 189 ? -2.527 -2.360 2.540 1.00 96.31 189 ALA A C 1
ATOM 1374 O O . ALA A 1 189 ? -3.101 -2.565 3.610 1.00 96.31 189 ALA A O 1
ATOM 1375 N N . SER A 1 190 ? -2.706 -1.232 1.848 1.00 96.44 190 SER A N 1
ATOM 1376 C CA . SER A 1 190 ? -3.531 -0.122 2.327 1.00 96.44 190 SER A CA 1
ATOM 1377 C C . SER A 1 190 ? -4.991 -0.528 2.506 1.00 96.44 190 SER A C 1
ATOM 1379 O O . SER A 1 190 ? -5.578 -0.263 3.556 1.00 96.44 190 SER A O 1
ATOM 1381 N N . TYR A 1 191 ? -5.584 -1.228 1.533 1.00 97.12 191 TYR A N 1
ATOM 1382 C CA . TYR A 1 191 ? -6.953 -1.720 1.669 1.00 97.12 191 TYR A CA 1
ATOM 1383 C C . TYR A 1 191 ? -7.085 -2.710 2.837 1.00 97.12 191 TYR A C 1
ATOM 1385 O O . TYR A 1 191 ? -8.023 -2.604 3.636 1.00 97.12 191 TYR A O 1
ATOM 1393 N N . GLY A 1 192 ? -6.129 -3.635 2.971 1.00 96.81 192 GLY A N 1
ATOM 1394 C CA . GLY A 1 192 ? -6.072 -4.610 4.058 1.00 96.81 192 GLY A CA 1
ATOM 1395 C C . GLY A 1 192 ? -5.997 -3.952 5.437 1.00 96.81 192 GLY A C 1
ATOM 1396 O O . GLY A 1 192 ? -6.765 -4.305 6.340 1.00 96.81 192 GLY A O 1
ATOM 1397 N N . MET A 1 193 ? -5.139 -2.938 5.580 1.00 95.81 193 MET A N 1
ATOM 1398 C CA . MET A 1 193 ? -5.036 -2.122 6.790 1.00 95.81 193 MET A CA 1
ATOM 1399 C C . MET A 1 193 ? -6.319 -1.336 7.053 1.00 95.81 193 MET A C 1
ATOM 1401 O O . MET A 1 193 ? -6.844 -1.382 8.168 1.00 95.81 193 MET A O 1
ATOM 1405 N N . ALA A 1 194 ? -6.849 -0.646 6.041 1.00 96.31 194 ALA A N 1
ATOM 1406 C CA . ALA A 1 194 ? -8.036 0.191 6.148 1.00 96.31 194 ALA A CA 1
ATOM 1407 C C . ALA A 1 194 ? -9.240 -0.614 6.644 1.00 96.31 194 ALA A C 1
ATOM 1409 O O . ALA A 1 194 ? -9.848 -0.253 7.650 1.00 96.31 194 ALA A O 1
ATOM 1410 N N . LYS A 1 195 ? -9.561 -1.735 5.986 1.00 97.19 195 LYS A N 1
ATOM 1411 C CA . LYS A 1 195 ? -10.730 -2.559 6.329 1.00 97.19 195 LYS A CA 1
ATOM 1412 C C . LYS A 1 195 ? -10.587 -3.240 7.684 1.00 97.19 195 LYS A C 1
ATOM 1414 O O . LYS A 1 195 ? -11.510 -3.150 8.491 1.00 97.19 195 LYS A O 1
ATOM 1419 N N . SER A 1 196 ? -9.428 -3.830 7.977 1.00 96.38 196 SER A N 1
ATOM 1420 C CA . SER A 1 196 ? -9.175 -4.458 9.281 1.00 96.38 196 SER A CA 1
ATOM 1421 C C . SER A 1 196 ? -9.287 -3.454 10.429 1.00 96.38 196 SER A C 1
ATOM 1423 O O . SER A 1 196 ? -9.831 -3.765 11.491 1.00 96.38 196 SER A O 1
ATOM 1425 N N . SER A 1 197 ? -8.829 -2.219 10.207 1.00 95.25 197 SER A N 1
ATOM 1426 C CA . SER A 1 197 ? -8.873 -1.159 11.216 1.00 95.25 197 SER A CA 1
ATOM 1427 C C . SER A 1 197 ? -10.294 -0.743 11.577 1.00 95.25 197 SER A C 1
ATOM 1429 O O . SER A 1 197 ? -10.542 -0.438 12.738 1.00 95.25 197 SER A O 1
ATOM 1431 N N . ILE A 1 198 ? -11.260 -0.806 10.654 1.00 96.19 198 ILE A N 1
ATOM 1432 C CA . ILE A 1 198 ? -12.675 -0.541 10.973 1.00 96.19 198 ILE A CA 1
ATOM 1433 C C . ILE A 1 198 ? -13.165 -1.516 12.058 1.00 96.19 198 ILE A C 1
ATOM 1435 O O . ILE A 1 198 ? -13.805 -1.099 13.029 1.00 96.19 198 ILE A O 1
ATOM 1439 N N . GLY A 1 199 ? -12.822 -2.802 11.936 1.00 94.56 199 GLY A N 1
ATOM 1440 C CA . GLY A 1 199 ? -13.145 -3.832 12.925 1.00 94.56 199 GLY A CA 1
ATOM 1441 C C . GLY A 1 199 ? -12.424 -3.632 14.260 1.00 94.56 199 GLY A C 1
ATOM 1442 O O . GLY A 1 199 ? -13.035 -3.782 15.324 1.00 94.56 199 GLY A O 1
ATOM 1443 N N . ILE A 1 200 ? -11.151 -3.222 14.229 1.00 95.94 200 ILE A N 1
ATOM 1444 C CA . ILE A 1 200 ? -10.361 -2.897 15.431 1.00 95.94 200 ILE A CA 1
ATOM 1445 C C . ILE A 1 200 ? -10.960 -1.696 16.169 1.00 95.94 200 ILE A C 1
ATOM 1447 O O . ILE A 1 200 ? -11.180 -1.764 17.378 1.00 95.94 200 ILE A O 1
ATOM 1451 N N . MET A 1 201 ? -11.296 -0.616 15.466 1.00 94.75 201 MET A N 1
ATOM 1452 C CA . MET A 1 201 ? -11.885 0.579 16.080 1.00 94.75 201 MET A CA 1
ATOM 1453 C C . MET A 1 201 ? -13.285 0.306 16.640 1.00 94.75 201 MET A C 1
ATOM 1455 O O . MET A 1 201 ? -13.619 0.784 17.720 1.00 94.75 201 MET A O 1
ATOM 1459 N N . ALA A 1 202 ? -14.088 -0.529 15.976 1.00 94.00 202 ALA A N 1
ATOM 1460 C CA . ALA A 1 202 ? -15.400 -0.918 16.491 1.00 94.00 202 ALA A CA 1
ATOM 1461 C C . ALA A 1 202 ? -15.309 -1.826 17.735 1.00 94.00 202 ALA A C 1
ATOM 1463 O O . ALA A 1 202 ? -16.041 -1.631 18.705 1.00 94.00 202 ALA A O 1
ATOM 1464 N N . SER A 1 203 ? -14.410 -2.815 17.725 1.00 92.38 203 SER A N 1
ATOM 1465 C CA . SER A 1 203 ? -14.247 -3.773 18.830 1.00 92.38 203 SER A CA 1
ATOM 1466 C C . SER A 1 203 ? -13.513 -3.196 20.043 1.00 92.38 203 SER A C 1
ATOM 1468 O O . SER A 1 203 ? -13.799 -3.588 21.176 1.00 92.38 203 SER A O 1
ATOM 1470 N N . SER A 1 204 ? -12.598 -2.251 19.828 1.00 91.75 204 SER A N 1
ATOM 1471 C CA . SER A 1 204 ? -11.801 -1.630 20.892 1.00 91.75 204 SER A CA 1
ATOM 1472 C C . SER A 1 204 ? -12.615 -0.758 21.845 1.00 91.75 204 SER A C 1
ATOM 1474 O O . SER A 1 204 ? -12.206 -0.584 22.991 1.00 91.75 204 SER A O 1
ATOM 1476 N N . ILE A 1 205 ? -13.785 -0.270 21.421 1.00 92.38 205 ILE A N 1
ATOM 1477 C CA . ILE A 1 205 ? -14.730 0.424 22.309 1.00 92.38 205 ILE A CA 1
ATOM 1478 C C . ILE A 1 205 ? -15.291 -0.550 23.359 1.00 92.38 205 ILE A C 1
ATOM 1480 O O . ILE A 1 205 ? -15.477 -0.172 24.511 1.00 92.38 205 ILE A O 1
ATOM 1484 N N . LEU A 1 206 ? -15.541 -1.807 22.971 1.00 90.50 206 LEU A N 1
ATOM 1485 C CA . LEU A 1 206 ? -16.118 -2.840 23.839 1.00 90.50 206 LEU A CA 1
ATOM 1486 C C . LEU A 1 206 ? -15.059 -3.521 24.715 1.00 90.50 206 LEU A C 1
ATOM 1488 O O . LEU A 1 206 ? -15.284 -3.737 25.903 1.00 90.50 206 LEU A O 1
ATOM 1492 N N . ARG A 1 207 ? -13.916 -3.895 24.127 1.00 90.38 207 ARG A N 1
ATOM 1493 C CA . ARG A 1 207 ? -12.812 -4.584 24.817 1.00 90.38 207 ARG A CA 1
ATOM 1494 C C . ARG A 1 207 ? -11.462 -3.955 24.452 1.00 90.38 207 ARG A C 1
ATOM 1496 O O . ARG A 1 207 ? -10.729 -4.517 23.632 1.00 90.38 207 ARG A O 1
ATOM 1503 N N . PRO A 1 208 ? -11.096 -2.817 25.068 1.00 89.50 208 PRO A N 1
ATOM 1504 C CA . PRO A 1 208 ? -9.848 -2.115 24.761 1.00 89.50 208 PRO A CA 1
ATOM 1505 C C . PRO A 1 208 ? -8.597 -2.923 25.128 1.00 89.50 208 PRO A C 1
ATOM 1507 O O . PRO A 1 208 ? -7.534 -2.690 24.562 1.00 89.50 208 PRO A O 1
ATOM 1510 N N . ASP A 1 209 ? -8.706 -3.904 26.024 1.00 90.56 209 ASP A N 1
ATOM 1511 C CA . ASP A 1 209 ? -7.576 -4.742 26.447 1.00 90.56 209 ASP A CA 1
ATOM 1512 C C . ASP A 1 209 ? -7.089 -5.694 25.341 1.00 90.56 209 ASP A C 1
ATOM 1514 O O . ASP A 1 209 ? -5.943 -6.139 25.352 1.00 90.56 209 ASP A O 1
ATOM 1518 N N . LEU A 1 210 ? -7.940 -5.985 24.351 1.00 88.94 210 LEU A N 1
ATOM 1519 C CA . LEU A 1 210 ? -7.606 -6.858 23.223 1.00 88.94 210 LEU A CA 1
ATOM 1520 C C . LEU A 1 210 ? -6.989 -6.101 22.040 1.00 88.94 210 LEU A C 1
ATOM 1522 O O . LEU A 1 210 ? -6.571 -6.737 21.073 1.00 88.94 210 LEU A O 1
ATOM 1526 N N . ILE A 1 211 ? -6.900 -4.766 22.105 1.00 88.50 211 ILE A N 1
ATOM 1527 C CA . ILE A 1 211 ? -6.524 -3.934 20.956 1.00 88.50 211 ILE A CA 1
ATOM 1528 C C . ILE A 1 211 ? -5.156 -4.311 20.392 1.00 88.50 211 ILE A C 1
ATOM 1530 O O . ILE A 1 211 ? -5.029 -4.482 19.188 1.00 88.50 211 ILE A O 1
ATOM 1534 N N . VAL A 1 212 ? -4.165 -4.544 21.260 1.00 85.88 212 VAL A N 1
ATOM 1535 C CA . VAL A 1 212 ? -2.791 -4.854 20.841 1.00 85.88 212 VAL A CA 1
ATOM 1536 C C . VAL A 1 212 ? -2.719 -6.203 20.127 1.00 85.88 212 VAL A C 1
ATOM 1538 O O . VAL A 1 212 ? -2.017 -6.340 19.132 1.00 85.88 212 VAL A O 1
ATOM 1541 N N . ARG A 1 213 ? -3.493 -7.194 20.586 1.00 88.56 213 ARG A N 1
ATOM 1542 C CA . ARG A 1 213 ? -3.566 -8.514 19.936 1.00 88.56 213 ARG A CA 1
ATOM 1543 C C . ARG A 1 213 ? -4.252 -8.422 18.577 1.00 88.56 213 ARG A C 1
ATOM 1545 O O . ARG A 1 213 ? -3.823 -9.054 17.619 1.00 88.56 213 ARG A O 1
ATOM 1552 N N . ASN A 1 214 ? -5.285 -7.594 18.485 1.00 92.31 214 ASN A N 1
ATOM 1553 C CA . ASN A 1 214 ? -6.063 -7.407 17.267 1.00 92.31 214 ASN A CA 1
ATOM 1554 C C . ASN A 1 214 ? -5.349 -6.555 16.202 1.00 92.31 214 ASN A C 1
ATOM 1556 O O . ASN A 1 214 ? -5.914 -6.371 15.132 1.00 92.31 214 ASN A O 1
ATOM 1560 N N . LEU A 1 215 ? -4.119 -6.082 16.447 1.00 94.31 215 LEU A N 1
ATOM 1561 C CA . LEU A 1 215 ? -3.286 -5.395 15.448 1.00 94.31 215 LEU A CA 1
ATOM 1562 C C . LEU A 1 215 ? -2.611 -6.341 14.443 1.00 94.31 215 LEU A C 1
ATOM 1564 O O . LEU A 1 215 ? -2.044 -5.869 13.462 1.00 94.31 215 LEU A O 1
ATOM 1568 N N . MET A 1 216 ? -2.680 -7.660 14.646 1.00 94.50 216 MET A N 1
ATOM 1569 C CA . MET A 1 216 ? -2.051 -8.627 13.739 1.00 94.50 216 MET A CA 1
ATOM 1570 C C . MET A 1 216 ? -2.511 -8.527 12.268 1.00 94.50 216 MET A C 1
ATOM 1572 O O . MET A 1 216 ? -1.633 -8.532 11.408 1.00 94.50 216 MET A O 1
ATOM 1576 N N . PRO A 1 217 ? -3.814 -8.399 11.922 1.00 95.25 217 PRO A N 1
ATOM 1577 C CA . PRO A 1 217 ? -4.230 -8.314 10.519 1.00 95.25 217 PRO A CA 1
ATOM 1578 C C . PRO A 1 217 ? -3.654 -7.096 9.765 1.00 95.25 217 PRO A C 1
ATOM 1580 O O . PRO A 1 217 ? -3.106 -7.299 8.684 1.00 95.25 217 PRO A O 1
ATOM 1583 N N . PRO A 1 218 ? -3.689 -5.855 10.302 1.00 95.38 218 PRO A N 1
ATOM 1584 C CA . PRO A 1 218 ? -3.005 -4.720 9.673 1.00 95.38 218 PRO A CA 1
ATOM 1585 C C . PRO A 1 218 ? -1.492 -4.907 9.514 1.00 95.38 218 PRO A C 1
ATOM 1587 O O . PRO A 1 218 ? -0.943 -4.498 8.495 1.00 95.38 218 PRO A O 1
ATOM 1590 N N . ILE A 1 219 ? -0.823 -5.532 10.493 1.00 94.44 219 ILE A N 1
ATOM 1591 C CA . ILE A 1 219 ? 0.621 -5.801 10.418 1.00 94.44 219 ILE A CA 1
ATOM 1592 C C . ILE A 1 219 ? 0.922 -6.756 9.260 1.00 94.44 219 ILE A C 1
ATOM 1594 O O . ILE A 1 219 ? 1.795 -6.460 8.450 1.00 94.44 219 ILE A O 1
ATOM 1598 N N . LEU A 1 220 ? 0.176 -7.861 9.151 1.00 94.19 220 LEU A N 1
ATOM 1599 C CA . LEU A 1 220 ? 0.335 -8.821 8.055 1.00 94.19 220 LEU A CA 1
ATOM 1600 C C . LEU A 1 220 ? 0.047 -8.165 6.699 1.00 94.19 220 LEU A C 1
ATOM 1602 O O . LEU A 1 220 ? 0.884 -8.240 5.810 1.00 94.19 220 LEU A O 1
ATOM 1606 N N . ALA A 1 221 ? -1.037 -7.385 6.588 1.00 94.94 221 ALA A N 1
ATOM 1607 C CA . ALA A 1 221 ? -1.326 -6.608 5.380 1.00 94.94 221 ALA A CA 1
ATOM 1608 C C . ALA A 1 221 ? -0.161 -5.683 4.974 1.00 94.94 221 ALA A C 1
ATOM 1610 O O . ALA A 1 221 ? 0.116 -5.525 3.787 1.00 94.94 221 ALA A O 1
ATOM 1611 N N . GLY A 1 222 ? 0.537 -5.081 5.942 1.00 92.44 222 GLY A N 1
ATOM 1612 C CA . GLY A 1 222 ? 1.683 -4.209 5.682 1.00 92.44 222 GLY A CA 1
ATOM 1613 C C . GLY A 1 222 ? 2.881 -4.909 5.063 1.00 92.44 222 GLY A C 1
ATOM 1614 O O . GLY A 1 222 ? 3.521 -4.341 4.177 1.00 92.44 222 GLY A O 1
ATOM 1615 N N . ILE A 1 223 ? 3.155 -6.151 5.462 1.00 93.81 223 ILE A N 1
ATOM 1616 C CA . ILE A 1 223 ? 4.307 -6.915 4.970 1.00 93.81 223 ILE A CA 1
ATOM 1617 C C . ILE A 1 223 ? 4.210 -7.170 3.453 1.00 93.81 223 ILE A C 1
ATOM 1619 O O . ILE A 1 223 ? 5.242 -7.196 2.782 1.00 93.81 223 ILE A O 1
ATOM 1623 N N . LEU A 1 224 ? 3.007 -7.225 2.867 1.00 94.94 224 LEU A N 1
ATOM 1624 C CA . LEU A 1 224 ? 2.828 -7.423 1.420 1.00 94.94 224 LEU A CA 1
ATOM 1625 C C . LEU A 1 224 ? 3.506 -6.344 0.576 1.00 94.94 224 LEU A C 1
ATOM 1627 O O . LEU A 1 224 ? 4.051 -6.636 -0.488 1.00 94.94 224 LEU A O 1
ATOM 1631 N N . SER A 1 225 ? 3.496 -5.097 1.045 1.00 93.88 225 SER A N 1
ATOM 1632 C CA . SER A 1 225 ? 4.154 -3.992 0.337 1.00 93.88 225 SER A CA 1
ATOM 1633 C C . SER A 1 225 ? 5.683 -4.117 0.345 1.00 93.88 225 SER A C 1
ATOM 1635 O O . SER A 1 225 ? 6.346 -3.705 -0.607 1.00 93.88 225 SER A O 1
ATOM 1637 N N . ILE A 1 226 ? 6.249 -4.784 1.358 1.00 93.88 226 ILE A N 1
ATOM 1638 C CA . ILE A 1 226 ? 7.679 -5.105 1.417 1.00 93.88 226 ILE A CA 1
ATOM 1639 C C . ILE A 1 226 ? 8.034 -6.124 0.329 1.00 93.88 226 ILE A C 1
ATOM 1641 O O . ILE A 1 226 ? 9.089 -6.003 -0.290 1.00 93.88 226 ILE A O 1
ATOM 1645 N N . TYR A 1 227 ? 7.157 -7.088 0.024 1.00 94.12 227 TYR A N 1
ATOM 1646 C CA . TYR A 1 227 ? 7.392 -8.025 -1.083 1.00 94.12 227 TYR A CA 1
ATOM 1647 C C . TYR A 1 227 ? 7.506 -7.301 -2.429 1.00 94.12 227 TYR A C 1
ATOM 1649 O O . TYR A 1 227 ? 8.414 -7.598 -3.207 1.00 94.12 227 TYR A O 1
ATOM 1657 N N . GLY A 1 228 ? 6.634 -6.318 -2.678 1.00 92.12 228 GLY A N 1
ATOM 1658 C CA . GLY A 1 228 ? 6.703 -5.470 -3.869 1.00 92.12 228 GLY A CA 1
ATOM 1659 C C . GLY A 1 228 ? 7.978 -4.627 -3.920 1.00 92.12 228 GLY A C 1
ATOM 1660 O O . GLY A 1 228 ? 8.643 -4.596 -4.955 1.00 92.12 228 GLY A O 1
ATOM 1661 N N . LEU A 1 229 ? 8.364 -4.011 -2.795 1.00 91.69 229 LEU A N 1
ATOM 1662 C CA . LEU A 1 229 ? 9.598 -3.226 -2.682 1.00 91.69 229 LEU A CA 1
ATOM 1663 C C . LEU A 1 229 ? 10.847 -4.072 -2.970 1.00 91.69 229 LEU A C 1
ATOM 1665 O O . LEU A 1 229 ? 11.698 -3.656 -3.750 1.00 91.69 229 LEU A O 1
ATOM 1669 N N . VAL A 1 230 ? 10.949 -5.269 -2.387 1.00 92.25 230 VAL A N 1
ATOM 1670 C CA . VAL A 1 230 ? 12.100 -6.165 -2.592 1.00 92.25 230 VAL A CA 1
ATOM 1671 C C . VAL A 1 230 ? 12.238 -6.549 -4.065 1.00 92.25 230 VAL A C 1
ATOM 1673 O O . VAL A 1 230 ? 13.331 -6.458 -4.622 1.00 92.25 230 VAL A O 1
ATOM 1676 N N . VAL A 1 231 ? 11.140 -6.938 -4.721 1.00 91.38 231 VAL A N 1
ATOM 1677 C CA . VAL A 1 231 ? 11.167 -7.282 -6.151 1.00 91.38 231 VAL A CA 1
ATOM 1678 C C . VAL A 1 231 ? 11.526 -6.062 -7.003 1.00 91.38 231 VAL A C 1
ATOM 1680 O O . VAL A 1 231 ? 12.340 -6.186 -7.915 1.00 91.38 231 VAL A O 1
ATOM 1683 N N . ALA A 1 232 ? 10.989 -4.881 -6.692 1.00 89.94 232 ALA A N 1
ATOM 1684 C CA . ALA A 1 232 ? 11.309 -3.655 -7.417 1.00 89.94 232 ALA A CA 1
ATOM 1685 C C . ALA A 1 232 ? 12.789 -3.258 -7.291 1.00 89.94 232 ALA A C 1
ATOM 1687 O O . ALA A 1 232 ? 13.397 -2.901 -8.297 1.00 89.94 232 ALA A O 1
ATOM 1688 N N . VAL A 1 233 ? 13.397 -3.386 -6.107 1.00 88.50 233 VAL A N 1
ATOM 1689 C CA . VAL A 1 233 ? 14.838 -3.133 -5.904 1.00 88.50 233 VAL A CA 1
ATOM 1690 C C . VAL A 1 233 ? 15.689 -4.121 -6.707 1.00 88.50 233 VAL A C 1
ATOM 1692 O O . VAL A 1 233 ? 16.646 -3.716 -7.365 1.00 88.50 233 VAL A O 1
ATOM 1695 N N . ILE A 1 234 ? 15.316 -5.406 -6.724 1.00 87.62 234 ILE A N 1
ATOM 1696 C CA . ILE A 1 234 ? 16.021 -6.431 -7.512 1.00 87.62 234 ILE A CA 1
ATOM 1697 C C . ILE A 1 234 ? 15.931 -6.136 -9.016 1.00 87.62 234 ILE A C 1
ATOM 1699 O O . ILE A 1 234 ? 16.912 -6.307 -9.737 1.00 87.62 234 ILE A O 1
ATOM 1703 N N . ILE A 1 235 ? 14.767 -5.704 -9.510 1.00 86.88 235 ILE A N 1
ATOM 1704 C CA . ILE A 1 235 ? 14.604 -5.351 -10.926 1.00 86.88 235 ILE A CA 1
ATOM 1705 C C . ILE A 1 235 ? 15.384 -4.067 -11.252 1.00 86.88 235 ILE A C 1
ATOM 1707 O O . ILE A 1 235 ? 16.073 -4.034 -12.271 1.00 86.88 235 ILE A O 1
ATOM 1711 N N . SER A 1 236 ? 15.326 -3.053 -10.382 1.00 83.62 236 SER A N 1
ATOM 1712 C CA . SER A 1 236 ? 16.016 -1.767 -10.563 1.00 83.62 236 SER A CA 1
ATOM 1713 C C . SER A 1 236 ? 17.535 -1.920 -10.638 1.00 83.62 236 SER A C 1
ATOM 1715 O O . SER A 1 236 ? 18.169 -1.295 -11.484 1.00 83.62 236 SER A O 1
ATOM 1717 N N . GLY A 1 237 ? 18.123 -2.798 -9.818 1.00 82.12 237 GLY A N 1
ATOM 1718 C CA . GLY A 1 237 ? 19.569 -3.056 -9.833 1.00 82.12 237 GLY A CA 1
ATOM 1719 C C . GLY A 1 237 ? 20.096 -3.653 -11.145 1.00 82.12 237 GLY A C 1
ATOM 1720 O O . GLY A 1 237 ? 21.279 -3.526 -11.450 1.00 82.12 237 GLY A O 1
ATOM 1721 N N . ASP A 1 238 ? 19.219 -4.262 -11.945 1.00 78.88 238 ASP A N 1
ATOM 1722 C CA . ASP A 1 238 ? 19.556 -4.872 -13.234 1.00 78.88 238 ASP A CA 1
ATOM 1723 C C . ASP A 1 238 ? 19.084 -4.042 -14.441 1.00 78.88 238 ASP A C 1
ATOM 1725 O O . ASP A 1 238 ? 19.204 -4.495 -15.587 1.00 78.88 238 ASP A O 1
ATOM 1729 N N . LEU A 1 239 ? 18.523 -2.850 -14.214 1.00 76.19 239 LEU A N 1
ATOM 1730 C CA . LEU A 1 239 ? 18.097 -1.963 -15.290 1.00 76.19 239 LEU A CA 1
ATOM 1731 C C . LEU A 1 239 ? 19.319 -1.308 -15.942 1.00 76.19 239 LEU A C 1
ATOM 1733 O O . LEU A 1 239 ? 20.137 -0.667 -15.287 1.00 76.19 239 LEU A O 1
ATOM 1737 N N . LYS A 1 240 ? 19.439 -1.483 -17.258 1.00 75.25 240 LYS A N 1
ATOM 1738 C CA . LYS A 1 240 ? 20.489 -0.892 -18.094 1.00 75.25 240 LYS A CA 1
ATOM 1739 C C . LYS A 1 240 ? 19.853 -0.329 -19.358 1.00 75.25 240 LYS A C 1
ATOM 1741 O O . LYS A 1 240 ? 18.819 -0.835 -19.796 1.00 75.25 240 LYS A O 1
ATOM 1746 N N . GLU A 1 241 ? 20.491 0.668 -19.973 1.00 67.94 241 GLU A N 1
ATOM 1747 C CA . GLU A 1 241 ? 20.042 1.214 -21.265 1.00 67.94 241 GLU A CA 1
ATOM 1748 C C . GLU A 1 241 ? 19.983 0.125 -22.349 1.00 67.94 241 GLU A C 1
ATOM 1750 O O . GLU A 1 241 ? 19.058 0.086 -23.158 1.00 67.94 241 GLU A O 1
ATOM 1755 N N . GLN A 1 242 ? 20.936 -0.810 -22.318 1.00 68.69 242 GLN A N 1
ATOM 1756 C CA . GLN A 1 242 ? 20.970 -1.971 -23.200 1.00 68.69 242 GLN A CA 1
ATOM 1757 C C . GLN A 1 242 ? 20.306 -3.174 -22.525 1.00 68.69 242 GLN A C 1
ATOM 1759 O O . GLN A 1 242 ? 20.949 -3.938 -21.800 1.00 68.69 242 GLN A O 1
ATOM 1764 N N . LEU A 1 243 ? 19.007 -3.346 -22.767 1.00 70.81 243 LEU A N 1
ATOM 1765 C CA . LEU A 1 243 ? 18.262 -4.518 -22.319 1.00 70.81 243 LEU A CA 1
ATOM 1766 C C . LEU A 1 243 ? 17.566 -5.191 -23.514 1.00 70.81 243 LEU A C 1
ATOM 1768 O O . LEU A 1 243 ? 16.845 -4.515 -24.253 1.00 70.81 243 LEU A O 1
ATOM 1772 N N . PRO A 1 244 ? 17.711 -6.515 -23.717 1.00 80.19 244 PRO A N 1
ATOM 1773 C CA . PRO A 1 244 ? 16.906 -7.214 -24.710 1.00 80.19 244 PRO A CA 1
ATOM 1774 C C . PRO A 1 244 ? 15.424 -7.160 -24.312 1.00 80.19 244 PRO A C 1
ATOM 1776 O O . PRO A 1 244 ? 15.083 -7.363 -23.144 1.00 80.19 244 PRO A O 1
ATOM 1779 N N . ILE A 1 245 ? 14.535 -6.941 -25.289 1.00 80.69 245 ILE A N 1
ATOM 1780 C CA . ILE A 1 245 ? 13.080 -6.788 -25.075 1.00 80.69 245 ILE A CA 1
ATOM 1781 C C . ILE A 1 245 ? 12.494 -7.959 -24.276 1.00 80.69 245 ILE A C 1
ATOM 1783 O O . ILE A 1 245 ? 11.676 -7.757 -23.383 1.00 80.69 245 ILE A O 1
ATOM 1787 N N . TYR A 1 246 ? 12.941 -9.185 -24.558 1.00 82.56 246 TYR A N 1
ATOM 1788 C CA . TYR A 1 246 ? 12.521 -10.373 -23.814 1.00 82.56 246 TYR A CA 1
ATOM 1789 C C . TYR A 1 246 ? 12.768 -10.231 -22.302 1.00 82.56 246 TYR A C 1
ATOM 1791 O O . TYR A 1 246 ? 11.879 -10.493 -21.497 1.00 82.56 246 TYR A O 1
ATOM 1799 N N . SER A 1 247 ? 13.944 -9.730 -21.908 1.00 83.00 247 SER A N 1
ATOM 1800 C CA . SER A 1 247 ? 14.284 -9.493 -20.501 1.00 83.00 247 SER A CA 1
ATOM 1801 C C . SER A 1 247 ? 13.429 -8.377 -19.891 1.00 83.00 247 SER A C 1
ATOM 1803 O O . SER A 1 247 ? 13.029 -8.475 -18.733 1.00 83.00 247 SER A O 1
ATOM 1805 N N . ALA A 1 248 ? 13.074 -7.355 -20.675 1.00 84.31 248 ALA A N 1
ATOM 1806 C CA . ALA A 1 248 ? 12.169 -6.297 -20.235 1.00 84.31 248 ALA A CA 1
ATOM 1807 C C . ALA A 1 248 ? 10.743 -6.810 -19.965 1.00 84.31 248 ALA A C 1
ATOM 1809 O O . ALA A 1 248 ? 10.144 -6.465 -18.947 1.00 84.31 248 ALA A O 1
ATOM 1810 N N . PHE A 1 249 ? 10.207 -7.674 -20.833 1.00 88.62 249 PHE A N 1
ATOM 1811 C CA . PHE A 1 249 ? 8.900 -8.297 -20.610 1.00 88.62 249 PHE A CA 1
ATOM 1812 C C . PHE A 1 249 ? 8.904 -9.268 -19.430 1.00 88.62 249 PHE A C 1
ATOM 1814 O O . PHE A 1 249 ? 7.921 -9.319 -18.694 1.00 88.62 249 PHE A O 1
ATOM 1821 N N . LEU A 1 250 ? 10.007 -9.986 -19.191 1.00 89.69 250 LEU A N 1
ATOM 1822 C CA . LEU A 1 250 ? 10.156 -10.794 -17.978 1.00 89.69 250 LEU A CA 1
ATOM 1823 C C . LEU A 1 250 ? 10.119 -9.934 -16.709 1.00 89.69 250 LEU A C 1
ATOM 1825 O O . LEU A 1 250 ? 9.476 -10.319 -15.737 1.00 89.69 250 LEU A O 1
ATOM 1829 N N . GLN A 1 251 ? 10.771 -8.767 -16.712 1.00 90.12 251 GLN A N 1
ATOM 1830 C CA . GLN A 1 251 ? 10.749 -7.832 -15.580 1.00 90.12 251 GLN A CA 1
ATOM 1831 C C . GLN A 1 251 ? 9.354 -7.241 -15.350 1.00 90.12 251 GLN A C 1
ATOM 1833 O O . GLN A 1 251 ? 8.893 -7.173 -14.210 1.00 90.12 251 GLN A O 1
ATOM 1838 N N . LEU A 1 252 ? 8.647 -6.894 -16.428 1.00 91.81 252 LEU A N 1
ATOM 1839 C CA . LEU A 1 252 ? 7.249 -6.476 -16.359 1.00 91.81 252 LEU A CA 1
ATOM 1840 C C . LEU A 1 252 ? 6.359 -7.583 -15.773 1.00 91.81 252 LEU A C 1
ATOM 1842 O O . LEU A 1 252 ? 5.586 -7.330 -14.851 1.00 91.81 252 LEU A O 1
ATOM 1846 N N . GLY A 1 253 ? 6.493 -8.813 -16.275 1.00 93.12 253 GLY A N 1
ATOM 1847 C CA . GLY A 1 253 ? 5.737 -9.974 -15.803 1.00 93.12 253 GLY A CA 1
ATOM 1848 C C . GLY A 1 253 ? 6.026 -10.314 -14.341 1.00 93.12 253 GLY A C 1
ATOM 1849 O O . GLY A 1 253 ? 5.096 -10.570 -13.578 1.00 93.12 253 GLY A O 1
ATOM 1850 N N . ALA A 1 254 ? 7.292 -10.239 -13.921 1.00 92.88 254 ALA A N 1
ATOM 1851 C CA . ALA A 1 254 ? 7.691 -10.421 -12.528 1.00 92.88 254 ALA A CA 1
ATOM 1852 C C . ALA A 1 254 ? 7.030 -9.377 -11.615 1.00 92.88 254 ALA A C 1
ATOM 1854 O O . ALA A 1 254 ? 6.462 -9.736 -10.582 1.00 92.88 254 ALA A O 1
ATOM 1855 N N . GLY A 1 255 ? 7.039 -8.104 -12.021 1.00 94.12 255 GLY A N 1
ATOM 1856 C CA . GLY A 1 255 ? 6.423 -7.019 -11.261 1.00 94.12 255 GLY A CA 1
ATOM 1857 C C . GLY A 1 255 ? 4.898 -7.117 -11.164 1.00 94.12 255 GLY A C 1
ATOM 1858 O O . GLY A 1 255 ? 4.337 -6.994 -10.075 1.00 94.12 255 GLY A O 1
ATOM 1859 N N . ILE A 1 256 ? 4.214 -7.407 -12.276 1.00 95.62 256 ILE A N 1
ATOM 1860 C CA . ILE A 1 256 ? 2.751 -7.578 -12.300 1.00 95.62 256 ILE A CA 1
ATOM 1861 C C . ILE A 1 256 ? 2.323 -8.810 -11.489 1.00 95.62 256 ILE A C 1
ATOM 1863 O O . ILE A 1 256 ? 1.327 -8.738 -10.769 1.00 95.62 256 ILE A O 1
ATOM 1867 N N . SER A 1 257 ? 3.082 -9.910 -11.555 1.00 95.69 257 SER A N 1
ATOM 1868 C CA . SER A 1 257 ? 2.818 -11.131 -10.783 1.00 95.69 257 SER A C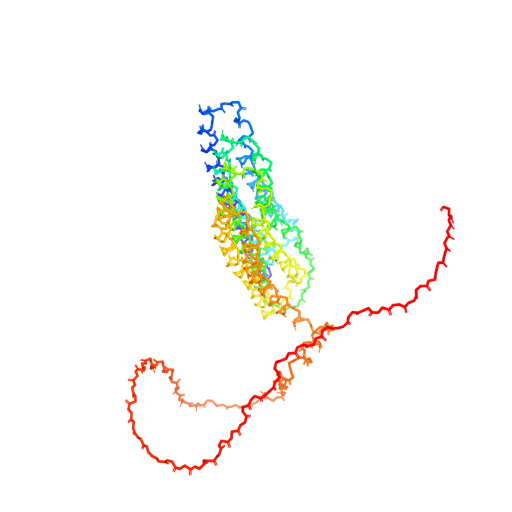A 1
ATOM 1869 C C . SER A 1 257 ? 2.808 -10.851 -9.279 1.00 95.69 257 SER A C 1
ATOM 1871 O O . SER A 1 257 ? 1.799 -11.083 -8.617 1.00 95.69 257 SER A O 1
ATOM 1873 N N . VAL A 1 258 ? 3.894 -10.294 -8.724 1.00 96.19 258 VAL A N 1
ATOM 1874 C CA . VAL A 1 258 ? 3.941 -9.971 -7.285 1.00 96.19 258 VAL A CA 1
ATOM 1875 C C . VAL A 1 258 ? 2.927 -8.883 -6.914 1.00 96.19 258 VAL A C 1
ATOM 1877 O O . VAL A 1 258 ? 2.259 -8.994 -5.886 1.00 96.19 258 VAL A O 1
ATOM 1880 N N . GLY A 1 259 ? 2.761 -7.873 -7.773 1.00 96.06 259 GLY A N 1
ATOM 1881 C CA . GLY A 1 259 ? 1.850 -6.753 -7.568 1.00 96.06 259 GLY A CA 1
ATOM 1882 C C . GLY A 1 259 ? 0.396 -7.191 -7.410 1.00 96.06 259 GLY A C 1
ATOM 1883 O O . GLY A 1 259 ? -0.228 -6.917 -6.383 1.00 96.06 259 GLY A O 1
ATOM 1884 N N . LEU A 1 260 ? -0.150 -7.894 -8.405 1.00 96.88 260 LEU A N 1
ATOM 1885 C CA . LEU A 1 260 ? -1.555 -8.312 -8.410 1.00 96.88 260 LEU A CA 1
ATOM 1886 C C . LEU A 1 260 ? -1.844 -9.426 -7.394 1.00 96.88 260 LEU A C 1
ATOM 1888 O O . LEU A 1 260 ? -2.908 -9.412 -6.772 1.00 96.88 260 LEU A O 1
ATOM 1892 N N . CYS A 1 261 ? -0.903 -10.350 -7.162 1.00 96.94 261 CYS A N 1
ATOM 1893 C CA . CYS A 1 261 ? -1.034 -11.337 -6.085 1.00 96.94 261 CYS A CA 1
ATOM 1894 C C . CYS A 1 261 ? -1.069 -10.660 -4.708 1.00 96.94 261 CYS A C 1
ATOM 1896 O O . CYS A 1 261 ? -1.914 -11.005 -3.882 1.00 96.94 261 CYS A O 1
ATOM 1898 N N . GLY A 1 262 ? -0.210 -9.662 -4.472 1.00 96.06 262 GLY A N 1
ATOM 1899 C CA . GLY A 1 262 ? -0.234 -8.871 -3.242 1.00 96.06 262 GLY A CA 1
ATOM 1900 C C . GLY A 1 262 ? -1.510 -8.034 -3.099 1.00 96.06 262 GLY A C 1
ATOM 1901 O O . GLY A 1 262 ? -2.080 -7.951 -2.014 1.00 96.06 262 GLY A O 1
ATOM 1902 N N . LEU A 1 263 ? -2.038 -7.480 -4.192 1.00 96.81 263 LEU A N 1
ATOM 1903 C CA . LEU A 1 263 ? -3.331 -6.792 -4.176 1.00 96.81 263 LEU A CA 1
ATOM 1904 C C . LEU A 1 263 ? -4.462 -7.722 -3.703 1.00 96.81 263 LEU A C 1
ATOM 1906 O O . LEU A 1 263 ? -5.224 -7.368 -2.800 1.00 96.81 263 LEU A O 1
ATOM 1910 N N . ALA A 1 264 ? -4.546 -8.924 -4.280 1.00 97.19 264 ALA A N 1
ATOM 1911 C CA . ALA A 1 264 ? -5.559 -9.919 -3.933 1.00 97.19 264 ALA A CA 1
ATOM 1912 C C . ALA A 1 264 ? -5.409 -10.435 -2.490 1.00 97.19 264 ALA A C 1
ATOM 1914 O O . ALA A 1 264 ? -6.399 -10.530 -1.759 1.00 97.19 264 ALA A O 1
ATOM 1915 N N . ALA A 1 265 ? -4.178 -10.719 -2.057 1.00 97.00 265 ALA A N 1
ATOM 1916 C CA . ALA A 1 265 ? -3.886 -11.164 -0.697 1.00 97.00 265 ALA A CA 1
ATOM 1917 C C . ALA A 1 265 ? -4.261 -10.091 0.342 1.00 97.00 265 ALA A C 1
ATOM 1919 O O . ALA A 1 265 ? -4.962 -10.385 1.311 1.00 97.00 265 ALA A O 1
ATOM 1920 N N . GLY A 1 266 ? -3.902 -8.826 0.099 1.00 96.75 266 GLY A N 1
ATOM 1921 C CA . GLY A 1 266 ? -4.258 -7.708 0.976 1.00 96.75 266 GLY A CA 1
ATOM 1922 C C . GLY A 1 266 ? -5.771 -7.488 1.074 1.00 96.75 266 GLY A C 1
ATOM 1923 O O . GLY A 1 266 ? -6.298 -7.223 2.159 1.00 96.75 266 GLY A O 1
ATOM 1924 N N . PHE A 1 267 ? -6.498 -7.690 -0.030 1.00 97.19 267 PHE A N 1
ATOM 1925 C CA . PHE A 1 267 ? -7.961 -7.659 -0.041 1.00 97.19 267 PHE A CA 1
ATOM 1926 C C . PHE A 1 267 ? -8.576 -8.742 0.853 1.00 97.19 267 PHE A C 1
ATOM 1928 O O . PHE A 1 267 ? -9.451 -8.442 1.672 1.00 97.19 267 PHE A O 1
ATOM 1935 N N . ALA A 1 268 ? -8.086 -9.981 0.747 1.00 97.25 268 ALA A N 1
ATOM 1936 C CA . ALA A 1 268 ? -8.525 -11.087 1.592 1.00 97.25 268 ALA A CA 1
ATOM 1937 C C . ALA A 1 268 ? -8.235 -10.811 3.077 1.00 97.25 268 ALA A C 1
ATOM 1939 O O . ALA A 1 268 ? -9.145 -10.903 3.907 1.00 97.25 268 ALA A O 1
ATOM 1940 N N . ILE A 1 269 ? -7.006 -10.393 3.405 1.00 97.56 269 ILE A N 1
ATOM 1941 C CA . ILE A 1 269 ? -6.584 -10.050 4.773 1.00 97.56 269 ILE A CA 1
ATOM 1942 C C . ILE A 1 269 ? -7.491 -8.972 5.372 1.00 97.56 269 ILE A C 1
ATOM 1944 O O . ILE A 1 269 ? -7.919 -9.105 6.517 1.00 97.56 269 ILE A O 1
ATOM 1948 N N . GLY A 1 270 ? -7.848 -7.942 4.599 1.00 96.75 270 GLY A N 1
ATOM 1949 C CA . GLY A 1 270 ? -8.738 -6.871 5.051 1.00 96.75 270 GLY A CA 1
ATOM 1950 C C . GLY A 1 270 ? -10.131 -7.348 5.459 1.00 96.75 270 GLY A C 1
ATOM 1951 O O . GLY A 1 270 ? -10.665 -6.913 6.482 1.00 96.75 270 GLY A O 1
ATOM 1952 N N . ILE A 1 271 ? -10.724 -8.249 4.672 1.00 97.25 271 ILE A N 1
ATOM 1953 C CA . ILE A 1 271 ? -12.059 -8.803 4.949 1.00 97.25 271 ILE A CA 1
ATOM 1954 C C . ILE A 1 271 ? -12.010 -9.741 6.157 1.00 97.25 271 ILE A C 1
ATOM 1956 O O . ILE A 1 271 ? -12.846 -9.632 7.058 1.00 97.25 271 ILE A O 1
ATOM 1960 N N . ILE A 1 272 ? -11.010 -10.628 6.199 1.00 97.06 272 ILE A N 1
ATOM 1961 C CA . ILE A 1 272 ? -10.789 -11.548 7.320 1.00 97.06 272 ILE A CA 1
ATOM 1962 C C . ILE A 1 272 ? -10.532 -10.756 8.607 1.00 97.06 272 ILE A C 1
ATOM 1964 O O . ILE A 1 272 ? -11.063 -11.109 9.658 1.00 97.06 272 ILE A O 1
ATOM 1968 N N . GLY A 1 273 ? -9.769 -9.665 8.531 1.00 96.12 273 GLY A N 1
ATOM 1969 C CA . GLY A 1 273 ? -9.452 -8.800 9.660 1.00 96.12 273 GLY A CA 1
ATOM 1970 C C . GLY A 1 273 ? -10.676 -8.092 10.241 1.00 96.12 273 GLY A C 1
ATOM 1971 O O . GLY A 1 273 ? -10.871 -8.144 11.454 1.00 96.12 273 GLY A O 1
ATOM 1972 N N . ASP A 1 274 ? -11.536 -7.483 9.415 1.00 95.88 274 ASP A N 1
ATOM 1973 C CA . ASP A 1 274 ? -12.737 -6.776 9.903 1.00 95.88 274 ASP A CA 1
ATOM 1974 C C . ASP A 1 274 ? -13.697 -7.730 10.638 1.00 95.88 274 ASP A C 1
ATOM 1976 O O . ASP A 1 274 ? -14.108 -7.462 11.771 1.00 95.88 274 ASP A O 1
ATOM 1980 N N . GLY A 1 275 ? -14.010 -8.885 10.037 1.00 95.31 275 GLY A N 1
ATOM 1981 C CA . GLY A 1 275 ? -14.887 -9.890 10.648 1.00 95.31 275 GLY A CA 1
ATOM 1982 C C . GLY A 1 275 ? -14.237 -10.628 11.823 1.00 95.31 275 GLY A C 1
ATOM 1983 O O . GLY A 1 275 ? -14.850 -10.791 12.882 1.00 95.31 275 GLY A O 1
ATOM 1984 N N . GLY A 1 276 ? -12.977 -11.034 11.664 1.00 94.69 276 GLY A N 1
ATOM 1985 C CA . GLY A 1 276 ? -12.221 -11.800 12.651 1.00 94.69 276 GLY A CA 1
ATOM 1986 C C . GLY A 1 276 ? -12.020 -11.029 13.948 1.00 94.69 276 GLY A C 1
ATOM 1987 O O . GLY A 1 276 ? -12.336 -11.541 15.022 1.00 94.69 276 GLY A O 1
ATOM 1988 N N . VAL A 1 277 ? -11.602 -9.764 13.863 1.00 95.44 277 VAL A N 1
ATOM 1989 C CA . VAL A 1 277 ? -11.384 -8.916 15.043 1.00 95.44 277 VAL A CA 1
ATOM 1990 C C . VAL A 1 277 ? -12.687 -8.681 15.818 1.00 95.44 277 VAL A C 1
ATOM 1992 O O . VAL A 1 277 ? -12.690 -8.716 17.053 1.00 95.44 277 VAL A O 1
ATOM 1995 N N . ARG A 1 278 ? -13.821 -8.514 15.123 1.00 94.81 278 ARG A N 1
ATOM 1996 C CA . ARG A 1 278 ? -15.146 -8.405 15.763 1.00 94.81 278 ARG A CA 1
ATOM 1997 C C . ARG A 1 278 ? -15.572 -9.710 16.437 1.00 94.81 278 ARG A C 1
ATOM 1999 O O . ARG A 1 278 ? -16.126 -9.667 17.533 1.00 94.81 278 ARG A O 1
ATOM 2006 N N . GLY A 1 279 ? -15.283 -10.861 15.829 1.00 93.94 279 GLY A N 1
ATOM 2007 C CA . GLY A 1 279 ? -15.536 -12.177 16.422 1.00 93.94 279 GLY A CA 1
ATOM 2008 C C . GLY A 1 279 ? -14.705 -12.425 17.685 1.00 93.94 279 GLY A C 1
ATOM 2009 O O . GLY A 1 279 ? -15.243 -12.850 18.709 1.00 93.94 279 GLY A O 1
ATOM 2010 N N . VAL A 1 280 ? -13.416 -12.070 17.656 1.00 94.50 280 VAL A N 1
ATOM 2011 C CA . VAL A 1 280 ? -12.510 -12.141 18.819 1.00 94.50 280 VAL A CA 1
ATOM 2012 C C . VAL A 1 280 ? -12.995 -11.246 19.961 1.00 94.50 280 VAL A C 1
ATOM 2014 O O . VAL A 1 280 ? -12.882 -11.614 21.133 1.00 94.50 280 VAL A O 1
ATOM 2017 N N . ALA A 1 281 ? -13.594 -10.098 19.635 1.00 92.62 281 ALA A N 1
ATOM 2018 C CA . ALA A 1 281 ? -14.189 -9.208 20.626 1.00 92.62 281 ALA A CA 1
ATOM 2019 C C . ALA A 1 281 ? -15.337 -9.869 21.399 1.00 92.62 281 ALA A C 1
ATOM 2021 O O . ALA A 1 281 ? -15.493 -9.582 22.582 1.00 92.62 281 ALA A O 1
ATOM 2022 N N . GLN A 1 282 ? -16.094 -10.776 20.773 1.00 93.19 282 GLN A N 1
ATOM 2023 C CA . GLN A 1 282 ? -17.136 -11.560 21.442 1.00 93.19 282 GLN A CA 1
ATOM 2024 C C . GLN A 1 282 ? -16.521 -12.733 22.214 1.00 93.19 282 GLN A C 1
ATOM 2026 O O . GLN A 1 282 ? -16.696 -12.849 23.431 1.00 93.19 282 GLN A O 1
ATOM 2031 N N . GLN A 1 283 ? -15.727 -13.558 21.530 1.00 93.69 283 GLN A N 1
ATOM 2032 C CA . GLN A 1 283 ? -15.122 -14.772 22.073 1.00 93.69 283 GLN A CA 1
ATOM 2033 C C . GLN A 1 283 ? -13.604 -14.773 21.825 1.00 93.69 283 GLN A C 1
ATOM 2035 O O . GLN A 1 283 ? -13.164 -15.090 20.718 1.00 93.69 283 GLN A O 1
ATOM 2040 N N . PRO A 1 284 ? -12.762 -14.502 22.843 1.00 90.69 284 PRO A N 1
ATOM 2041 C CA . PRO A 1 284 ? -11.316 -14.359 22.651 1.00 90.69 284 PRO A CA 1
ATOM 2042 C C . PRO A 1 284 ? -10.626 -15.663 22.219 1.00 90.69 284 PRO A C 1
ATOM 2044 O O . PRO A 1 284 ? -9.523 -15.630 21.680 1.00 90.69 284 PRO A O 1
ATOM 2047 N N . LYS A 1 285 ? -11.283 -16.817 22.400 1.00 92.25 285 LYS A N 1
ATOM 2048 C CA . LYS A 1 285 ? -10.802 -18.122 21.921 1.00 92.25 285 LYS A CA 1
ATOM 2049 C C . LYS A 1 285 ? -10.720 -18.203 20.388 1.00 92.25 285 LYS A C 1
ATOM 2051 O O . LYS A 1 285 ? -9.936 -18.995 19.878 1.00 92.25 285 LYS A O 1
ATOM 2056 N N . LEU A 1 286 ? -11.459 -17.360 19.654 1.00 93.19 286 LEU A N 1
ATOM 2057 C CA . LEU A 1 286 ? -11.395 -17.294 18.186 1.00 93.19 286 LEU A CA 1
ATOM 2058 C C . LEU A 1 286 ? -10.110 -16.631 17.664 1.00 93.19 286 LEU A C 1
ATOM 2060 O O . LEU A 1 286 ? -9.864 -16.660 16.462 1.00 93.19 286 LEU A O 1
ATOM 2064 N N . PHE A 1 287 ? -9.272 -16.064 18.537 1.00 93.12 287 PHE A N 1
ATOM 2065 C CA . PHE A 1 287 ? -8.059 -15.352 18.127 1.00 93.12 287 PHE A CA 1
ATOM 2066 C C . PHE A 1 287 ? -7.095 -16.235 17.328 1.00 93.12 287 PHE A C 1
ATOM 2068 O O . PHE A 1 287 ? -6.592 -15.823 16.286 1.00 93.12 287 PHE A O 1
ATOM 2075 N N . VAL A 1 288 ? -6.892 -17.477 17.774 1.00 94.69 288 VAL A N 1
ATOM 2076 C CA . VAL A 1 288 ? -6.008 -18.431 17.089 1.00 94.69 288 VAL A CA 1
ATOM 2077 C C . VAL A 1 288 ? -6.577 -18.822 15.723 1.00 94.69 288 VAL A C 1
ATOM 2079 O O . VAL A 1 288 ? -5.837 -18.878 14.745 1.00 94.69 288 VAL A O 1
ATOM 2082 N N . ALA A 1 289 ? -7.896 -19.023 15.633 1.00 95.38 289 ALA A N 1
ATOM 2083 C CA . ALA A 1 289 ? -8.561 -19.342 14.371 1.00 95.38 289 ALA A CA 1
ATOM 2084 C C . ALA A 1 289 ? -8.435 -18.193 13.357 1.00 95.38 289 ALA A C 1
ATOM 2086 O O . ALA A 1 289 ? -8.119 -18.436 12.197 1.00 95.38 289 ALA A O 1
ATOM 2087 N N . MET A 1 290 ? -8.600 -16.942 13.803 1.00 95.44 290 MET A N 1
ATOM 2088 C CA . MET A 1 290 ? -8.381 -15.760 12.965 1.00 95.44 290 MET A CA 1
ATOM 2089 C C . MET A 1 290 ? -6.949 -15.718 12.413 1.00 95.44 290 MET A C 1
ATOM 2091 O O . MET A 1 290 ? -6.772 -15.510 11.217 1.00 95.44 290 MET A O 1
ATOM 2095 N N . ILE A 1 291 ? -5.932 -15.949 13.254 1.00 95.81 291 ILE A N 1
ATOM 2096 C CA . ILE A 1 291 ? -4.526 -15.963 12.815 1.00 95.81 291 ILE A CA 1
ATOM 2097 C C . ILE A 1 291 ? -4.280 -17.047 11.767 1.00 95.81 291 ILE A C 1
ATOM 2099 O O . ILE A 1 291 ? -3.637 -16.776 10.758 1.00 95.81 291 ILE A O 1
ATOM 2103 N N . LEU A 1 292 ? -4.803 -18.255 11.974 1.00 95.44 292 LEU A N 1
ATOM 2104 C CA . LEU A 1 292 ? -4.615 -19.348 11.024 1.00 95.44 292 LEU A CA 1
ATOM 2105 C C . LEU A 1 292 ? -5.168 -18.991 9.635 1.00 95.44 292 LEU A C 1
ATOM 2107 O O . LEU A 1 292 ? -4.502 -19.225 8.631 1.00 95.44 292 LEU A O 1
ATOM 2111 N N . ILE A 1 293 ? -6.349 -18.365 9.579 1.00 96.50 293 ILE A N 1
ATOM 2112 C CA . ILE A 1 293 ? -6.954 -17.912 8.317 1.00 96.50 293 ILE A CA 1
ATOM 2113 C C . ILE A 1 293 ? -6.110 -16.794 7.677 1.00 96.50 293 ILE A C 1
ATOM 2115 O O . ILE A 1 293 ? -5.904 -16.804 6.465 1.00 96.50 293 ILE A O 1
ATOM 2119 N N . LEU A 1 294 ? -5.579 -15.861 8.476 1.00 95.81 294 LEU A N 1
ATOM 2120 C CA . LEU A 1 294 ? -4.700 -14.794 7.983 1.00 95.81 294 LEU A CA 1
ATOM 2121 C C . LEU A 1 294 ? -3.406 -15.340 7.369 1.00 95.81 294 LEU A C 1
ATOM 2123 O O . LEU A 1 294 ? -2.986 -14.849 6.328 1.00 95.81 294 LEU A O 1
ATOM 2127 N N . ILE A 1 295 ? -2.808 -16.378 7.959 1.00 95.88 295 ILE A N 1
ATOM 2128 C CA . ILE A 1 295 ? -1.608 -17.025 7.407 1.00 95.88 295 ILE A CA 1
ATOM 2129 C C . ILE A 1 295 ? -1.909 -17.634 6.033 1.00 95.88 295 ILE A C 1
ATOM 2131 O O . ILE A 1 295 ? -1.129 -17.455 5.104 1.00 95.88 295 ILE A O 1
ATOM 2135 N N . PHE A 1 296 ? -3.050 -18.307 5.863 1.00 94.94 296 PHE A N 1
ATOM 2136 C CA . PHE A 1 296 ? -3.427 -18.842 4.551 1.00 94.94 296 PHE A CA 1
ATOM 2137 C C . PHE A 1 296 ? -3.662 -17.747 3.502 1.00 94.94 296 PHE A C 1
ATOM 2139 O O . PHE A 1 296 ? -3.328 -17.948 2.336 1.00 94.94 296 PHE A O 1
ATOM 2146 N N . ALA A 1 297 ? -4.193 -16.589 3.904 1.00 95.56 297 ALA A N 1
ATOM 2147 C CA . ALA A 1 297 ? -4.348 -15.444 3.007 1.00 95.56 297 ALA A CA 1
ATOM 2148 C C . ALA A 1 297 ? -2.994 -14.825 2.613 1.00 95.56 297 ALA A C 1
ATOM 2150 O O . ALA A 1 297 ? -2.791 -14.490 1.448 1.00 95.56 297 ALA A O 1
ATOM 2151 N N . GLU A 1 298 ? -2.056 -14.728 3.558 1.00 93.62 298 GLU A N 1
ATOM 2152 C CA . GLU A 1 298 ? -0.706 -14.183 3.349 1.00 93.62 298 GLU A CA 1
ATOM 2153 C C . GLU A 1 298 ? 0.098 -14.988 2.321 1.00 93.62 298 GLU A C 1
ATOM 2155 O O . GLU A 1 298 ? 0.795 -14.436 1.467 1.00 93.62 298 GLU A O 1
ATOM 2160 N N . VAL A 1 299 ? -0.027 -16.315 2.371 1.00 95.69 299 VAL A N 1
ATOM 2161 C CA . VAL A 1 299 ? 0.720 -17.233 1.503 1.00 95.69 299 VAL A CA 1
ATOM 2162 C C . VAL A 1 299 ? 0.449 -16.972 0.011 1.00 95.69 299 VAL A C 1
ATOM 2164 O O . VAL A 1 299 ? 1.336 -17.187 -0.815 1.00 95.69 299 VAL A O 1
ATOM 2167 N N . LEU A 1 300 ? -0.714 -16.413 -0.345 1.00 94.31 300 LEU A N 1
ATOM 2168 C CA . LEU A 1 300 ? -1.025 -15.996 -1.719 1.00 94.31 300 LEU A CA 1
ATOM 2169 C C . LEU A 1 300 ? -0.055 -14.917 -2.238 1.00 94.31 300 LEU A C 1
ATOM 2171 O O . LEU A 1 300 ? 0.350 -14.958 -3.401 1.00 94.31 300 LEU A O 1
ATOM 2175 N N . GLY A 1 301 ? 0.354 -13.979 -1.379 1.00 92.19 301 GLY A N 1
ATOM 2176 C CA . GLY A 1 301 ? 1.351 -12.958 -1.711 1.00 92.19 301 GLY A CA 1
ATOM 2177 C C . GLY A 1 301 ? 2.750 -13.555 -1.884 1.00 92.19 301 GLY A C 1
ATOM 2178 O O . GLY A 1 301 ? 3.463 -13.212 -2.830 1.00 92.19 301 GLY A O 1
ATOM 2179 N N . LEU A 1 302 ? 3.113 -14.517 -1.027 1.00 92.81 302 LEU A N 1
ATOM 2180 C CA . LEU A 1 302 ? 4.389 -15.234 -1.119 1.00 92.81 302 LEU A CA 1
ATOM 2181 C C . LEU A 1 302 ? 4.518 -16.027 -2.422 1.00 92.81 302 LEU A C 1
ATOM 2183 O O . LEU A 1 302 ? 5.584 -16.013 -3.035 1.00 92.81 302 LEU A O 1
ATOM 2187 N N . TYR A 1 303 ? 3.446 -16.672 -2.885 1.00 93.81 303 TYR A N 1
ATOM 2188 C CA . TYR A 1 303 ? 3.454 -17.368 -4.174 1.00 93.81 303 TYR A CA 1
ATOM 2189 C C . TYR A 1 303 ? 3.768 -16.421 -5.337 1.00 93.81 303 TYR A C 1
ATOM 2191 O O . TYR A 1 303 ? 4.612 -16.745 -6.175 1.00 93.81 303 TYR A O 1
ATOM 2199 N N . GLY A 1 304 ? 3.174 -15.223 -5.348 1.00 93.00 304 GLY A N 1
ATOM 2200 C CA . GLY A 1 304 ? 3.471 -14.199 -6.353 1.00 93.00 304 GLY A CA 1
ATOM 2201 C C . GLY A 1 304 ? 4.938 -13.759 -6.342 1.00 93.00 304 GLY A C 1
ATOM 2202 O O . GLY A 1 304 ? 5.542 -13.605 -7.406 1.00 93.00 304 GLY A O 1
ATOM 2203 N N . MET A 1 305 ? 5.533 -13.619 -5.153 1.00 92.12 305 MET A N 1
ATOM 2204 C CA . MET A 1 305 ? 6.947 -13.267 -4.991 1.00 92.12 305 MET A CA 1
ATOM 2205 C C . MET A 1 305 ? 7.893 -14.384 -5.458 1.00 92.12 305 MET A C 1
ATOM 2207 O O . MET A 1 305 ? 8.860 -14.101 -6.165 1.00 92.12 305 MET A O 1
ATOM 2211 N N . ILE A 1 306 ? 7.598 -15.650 -5.146 1.00 92.25 306 ILE A N 1
ATOM 2212 C CA . ILE A 1 306 ? 8.398 -16.798 -5.607 1.00 92.25 306 ILE A CA 1
ATOM 2213 C C . ILE A 1 306 ? 8.430 -16.851 -7.139 1.00 92.25 306 ILE A C 1
ATOM 2215 O O . ILE A 1 306 ? 9.502 -17.006 -7.724 1.00 92.25 306 ILE A O 1
ATOM 2219 N N . VAL A 1 307 ? 7.277 -16.677 -7.796 1.00 92.19 307 VAL A N 1
ATOM 2220 C CA . VAL A 1 307 ? 7.193 -16.654 -9.265 1.00 92.19 307 VAL A CA 1
ATOM 2221 C C . VAL A 1 307 ? 7.973 -15.471 -9.843 1.00 92.19 307 VAL A C 1
ATOM 2223 O O . VAL A 1 307 ? 8.744 -15.658 -10.783 1.00 92.19 307 VAL A O 1
ATOM 2226 N N . ALA A 1 308 ? 7.846 -14.276 -9.259 1.00 91.31 308 ALA A N 1
ATOM 2227 C CA . ALA A 1 308 ? 8.592 -13.094 -9.694 1.00 91.31 308 ALA A CA 1
ATOM 2228 C C . ALA A 1 308 ? 10.116 -13.302 -9.608 1.00 91.31 308 ALA A C 1
ATOM 2230 O O . ALA A 1 308 ? 10.844 -13.005 -10.559 1.00 91.31 308 ALA A O 1
ATOM 2231 N N . LEU A 1 309 ? 10.598 -13.876 -8.501 1.00 88.81 309 LEU A N 1
ATOM 2232 C CA . LEU A 1 309 ? 12.010 -14.222 -8.335 1.00 88.81 309 LEU A CA 1
ATOM 2233 C C . LEU A 1 309 ? 12.449 -15.313 -9.308 1.00 88.81 309 LEU A C 1
ATOM 2235 O O . LEU A 1 309 ? 13.540 -15.220 -9.860 1.00 88.81 309 LEU A O 1
ATOM 2239 N N . MET A 1 310 ? 11.616 -16.319 -9.563 1.00 87.88 310 MET A N 1
ATOM 2240 C CA . MET A 1 310 ? 11.931 -17.376 -10.520 1.00 87.88 310 MET A CA 1
ATOM 2241 C C . MET A 1 310 ? 12.100 -16.810 -11.936 1.00 87.88 310 MET A C 1
ATOM 2243 O O . MET A 1 310 ? 13.109 -17.083 -12.584 1.00 87.88 310 MET A O 1
ATOM 2247 N N . LEU A 1 311 ? 11.176 -15.958 -12.392 1.00 86.62 311 LEU A N 1
ATOM 2248 C CA . LEU A 1 311 ? 11.259 -15.298 -13.702 1.00 86.62 311 LEU A CA 1
ATOM 2249 C C . LEU A 1 311 ? 12.539 -14.469 -13.853 1.00 86.62 311 LEU A C 1
ATOM 2251 O O . LEU A 1 311 ? 13.144 -14.441 -14.926 1.00 86.62 311 LEU A O 1
ATOM 2255 N N . LYS A 1 312 ? 12.981 -13.823 -12.772 1.00 81.31 312 LYS A N 1
ATOM 2256 C CA . LYS A 1 312 ? 14.192 -13.005 -12.780 1.00 81.31 312 LYS A CA 1
ATOM 2257 C C . LYS A 1 312 ? 15.475 -13.838 -12.700 1.00 81.31 312 LYS A C 1
ATOM 2259 O O . LYS A 1 312 ? 16.402 -13.612 -13.476 1.00 81.31 312 LYS A O 1
ATOM 2264 N N . LEU A 1 313 ? 15.530 -14.805 -11.786 1.00 74.06 313 LEU A N 1
ATOM 2265 C CA . LEU A 1 313 ? 16.721 -15.613 -11.507 1.00 74.06 313 LEU A CA 1
ATOM 2266 C C . LEU A 1 313 ? 17.030 -16.624 -12.617 1.00 74.06 313 LEU A C 1
ATOM 2268 O O . LEU A 1 313 ? 18.202 -16.925 -12.838 1.00 74.06 313 LEU A O 1
ATOM 2272 N N . LEU A 1 314 ? 16.021 -17.118 -13.342 1.00 63.75 314 LEU A N 1
ATOM 2273 C CA . LEU A 1 314 ? 16.226 -18.026 -14.478 1.00 63.75 314 LEU A CA 1
ATOM 2274 C C . LEU A 1 314 ? 16.868 -17.342 -15.696 1.00 63.75 314 LEU A C 1
ATOM 2276 O O . LEU A 1 314 ? 17.427 -18.027 -16.549 1.00 63.75 314 LEU A O 1
ATOM 2280 N N . ASN A 1 315 ? 16.816 -16.009 -15.777 1.00 62.75 315 ASN A N 1
ATOM 2281 C CA . ASN A 1 315 ? 17.334 -15.250 -16.915 1.00 62.75 315 ASN A CA 1
ATOM 2282 C C . ASN A 1 315 ? 18.814 -14.841 -16.766 1.00 62.75 315 ASN A C 1
ATOM 2284 O O . ASN A 1 315 ? 19.381 -14.237 -17.673 1.00 62.75 315 ASN A O 1
ATOM 2288 N N . VAL A 1 316 ? 19.459 -15.155 -15.634 1.00 57.91 316 VAL A N 1
ATOM 2289 C CA . VAL A 1 316 ? 20.894 -14.906 -15.432 1.00 57.91 316 VAL A CA 1
ATOM 2290 C C . VAL A 1 316 ? 21.671 -16.164 -15.842 1.00 57.91 316 VAL A C 1
ATOM 2292 O O . VAL A 1 316 ? 21.629 -17.159 -15.117 1.00 57.91 316 VAL A O 1
ATOM 2295 N N . PRO A 1 317 ? 22.413 -16.161 -16.967 1.00 51.22 317 PRO A N 1
ATOM 2296 C CA . PRO A 1 317 ? 23.017 -17.377 -17.520 1.00 51.22 317 PRO A CA 1
ATOM 2297 C C . PRO A 1 317 ? 24.106 -18.027 -16.642 1.00 51.22 317 PRO A C 1
ATOM 2299 O O . PRO A 1 317 ? 24.495 -19.155 -16.922 1.00 51.22 317 PRO A O 1
ATOM 2302 N N . ASN A 1 318 ? 24.568 -17.374 -15.564 1.00 47.53 318 ASN A N 1
ATOM 2303 C CA . ASN A 1 318 ? 25.743 -17.797 -14.785 1.00 47.53 318 ASN A CA 1
ATOM 2304 C C . ASN A 1 318 ? 25.533 -17.912 -13.259 1.00 47.53 318 ASN A C 1
ATOM 2306 O O . ASN A 1 318 ? 26.506 -17.897 -12.504 1.00 47.53 318 ASN A O 1
ATOM 2310 N N . THR A 1 319 ? 24.306 -18.036 -12.750 1.00 52.31 319 THR A N 1
ATOM 2311 C CA . THR A 1 319 ? 24.092 -18.325 -11.317 1.00 52.31 319 THR A CA 1
ATOM 2312 C C . THR A 1 319 ? 23.978 -19.829 -11.068 1.00 52.31 319 THR A C 1
ATOM 2314 O O . THR A 1 319 ? 23.291 -20.553 -11.784 1.00 52.31 319 THR A O 1
ATOM 2317 N N . LYS A 1 320 ? 24.605 -20.320 -9.986 1.00 48.09 320 LYS A N 1
ATOM 2318 C CA . LYS A 1 320 ? 24.499 -21.723 -9.524 1.00 48.09 320 LYS A CA 1
ATOM 2319 C C . LYS A 1 320 ? 23.037 -22.198 -9.392 1.00 48.09 320 LYS A C 1
ATOM 2321 O O . LYS A 1 320 ? 22.771 -23.387 -9.521 1.00 48.09 320 LYS A O 1
ATOM 2326 N N . MET A 1 321 ? 22.096 -21.268 -9.198 1.00 46.06 321 MET A N 1
ATOM 2327 C CA . MET A 1 321 ? 20.652 -21.518 -9.157 1.00 46.06 321 MET A CA 1
ATOM 2328 C C . MET A 1 321 ? 20.023 -21.825 -10.522 1.00 46.06 321 MET A C 1
ATOM 2330 O O . MET A 1 321 ? 19.161 -22.696 -10.582 1.00 46.06 321 MET A O 1
ATOM 2334 N N . ALA A 1 322 ? 20.476 -21.210 -11.619 1.00 52.97 322 ALA A N 1
ATOM 2335 C CA . ALA A 1 322 ? 20.015 -21.564 -12.965 1.00 52.97 322 ALA A CA 1
ATOM 2336 C C . ALA A 1 322 ? 20.395 -23.015 -13.316 1.00 52.97 322 ALA A C 1
ATOM 2338 O O . ALA A 1 322 ? 19.620 -23.738 -13.939 1.00 52.97 322 ALA A O 1
ATOM 2339 N N . LEU A 1 323 ? 21.553 -23.478 -12.832 1.00 55.00 323 LEU A N 1
ATOM 2340 C CA . LEU A 1 323 ? 22.002 -24.864 -12.973 1.00 55.00 323 LEU A CA 1
ATOM 2341 C C . LEU A 1 323 ? 21.197 -25.840 -12.091 1.00 55.00 323 LEU A C 1
ATOM 2343 O O . LEU A 1 323 ? 20.939 -26.965 -12.510 1.00 55.00 323 LEU A O 1
ATOM 2347 N N . ILE A 1 324 ? 20.757 -25.417 -10.900 1.00 60.03 324 ILE A N 1
ATOM 2348 C CA . ILE A 1 324 ? 19.867 -26.211 -10.030 1.00 60.03 324 ILE A CA 1
ATOM 2349 C C . ILE A 1 324 ? 18.454 -26.299 -10.626 1.00 60.03 324 ILE A C 1
ATOM 2351 O O . ILE A 1 324 ? 17.878 -27.381 -10.657 1.00 60.03 324 ILE A O 1
ATOM 2355 N N . ALA A 1 325 ? 17.915 -25.205 -11.166 1.00 56.66 325 ALA A N 1
ATOM 2356 C CA . ALA A 1 325 ? 16.603 -25.203 -11.811 1.00 56.66 325 ALA A CA 1
ATOM 2357 C C . ALA A 1 325 ? 16.585 -26.028 -13.110 1.00 56.66 325 ALA A C 1
ATOM 2359 O O . ALA A 1 325 ? 15.662 -26.813 -13.317 1.00 56.66 325 ALA A O 1
ATOM 2360 N N . ARG A 1 326 ? 17.645 -25.952 -13.931 1.00 55.31 326 ARG A N 1
ATOM 2361 C CA . ARG A 1 326 ? 17.834 -26.841 -15.097 1.00 55.31 326 ARG A CA 1
ATOM 2362 C C . ARG A 1 326 ? 17.952 -28.320 -14.707 1.00 55.31 326 ARG A C 1
ATOM 2364 O O . ARG A 1 326 ? 17.544 -29.181 -15.473 1.00 55.31 326 ARG A O 1
ATOM 2371 N N . ARG A 1 327 ? 18.458 -28.633 -13.507 1.00 55.53 327 ARG A N 1
ATOM 2372 C CA . ARG A 1 327 ? 18.472 -30.008 -12.970 1.00 55.53 327 ARG A CA 1
ATOM 2373 C C . ARG A 1 327 ? 17.107 -30.493 -12.477 1.00 55.53 327 ARG A C 1
ATOM 2375 O O . ARG A 1 327 ? 16.897 -31.699 -12.433 1.00 55.53 327 ARG A O 1
ATOM 2382 N N . LEU A 1 328 ? 16.203 -29.590 -12.096 1.00 61.66 328 LEU A N 1
ATOM 2383 C CA . LEU A 1 328 ? 14.862 -29.937 -11.612 1.00 61.66 328 LEU A CA 1
ATOM 2384 C C . LEU A 1 328 ? 13.825 -30.071 -12.744 1.00 61.66 328 LEU A C 1
ATOM 2386 O O . LEU A 1 328 ? 12.802 -30.717 -12.536 1.00 61.66 328 LEU A O 1
ATOM 2390 N N . LEU A 1 329 ? 14.086 -29.517 -13.936 1.00 54.81 329 LEU A N 1
ATOM 2391 C CA . LEU A 1 329 ? 13.207 -29.603 -15.113 1.00 54.81 329 LEU A CA 1
ATOM 2392 C C . LEU A 1 329 ? 13.950 -30.189 -16.336 1.00 54.81 329 LEU A C 1
ATOM 2394 O O . LEU A 1 329 ? 14.371 -29.438 -17.214 1.00 54.81 329 LEU A O 1
ATOM 2398 N N . PRO A 1 330 ? 14.104 -31.524 -16.434 1.00 48.25 330 PRO A N 1
ATOM 2399 C CA . PRO A 1 330 ? 14.972 -32.166 -17.429 1.00 48.25 330 PRO A CA 1
ATOM 2400 C C . PRO A 1 330 ? 14.392 -32.309 -18.857 1.00 48.25 330 PRO A C 1
ATOM 2402 O O . PRO A 1 330 ? 14.967 -33.041 -19.655 1.00 48.25 330 PRO A O 1
ATOM 2405 N N . HIS A 1 331 ? 13.280 -31.653 -19.219 1.00 45.56 331 HIS A N 1
ATOM 2406 C CA . HIS A 1 331 ? 12.574 -31.938 -20.487 1.00 45.56 331 HIS A CA 1
ATOM 2407 C C . HIS A 1 331 ? 12.359 -30.766 -21.458 1.00 45.56 331 HIS A C 1
ATOM 2409 O O . HIS A 1 331 ? 11.567 -30.899 -22.385 1.00 45.56 331 HIS A O 1
ATOM 2415 N N . SER A 1 332 ? 13.077 -29.648 -21.329 1.00 46.44 332 SER A N 1
ATOM 2416 C CA . SER A 1 332 ? 12.958 -28.540 -22.297 1.00 46.44 332 SER A CA 1
ATOM 2417 C C . SER A 1 332 ? 14.293 -28.102 -22.902 1.00 46.44 332 SER A C 1
ATOM 2419 O O . SER A 1 332 ? 14.519 -26.912 -23.094 1.00 46.44 332 SER A O 1
ATOM 2421 N N . ASP A 1 333 ? 15.160 -29.058 -23.234 1.00 40.34 333 ASP A N 1
ATOM 2422 C CA . ASP A 1 333 ? 16.343 -28.813 -24.060 1.00 40.34 333 ASP A CA 1
ATOM 2423 C C . ASP A 1 333 ? 16.199 -29.578 -25.388 1.00 40.34 333 ASP A C 1
ATOM 2425 O O . ASP A 1 333 ? 16.643 -30.716 -25.522 1.00 40.34 333 ASP A O 1
ATOM 2429 N N . ALA A 1 334 ? 15.573 -28.949 -26.385 1.00 28.09 334 ALA A N 1
ATOM 2430 C CA . ALA A 1 334 ? 15.865 -29.251 -27.784 1.00 28.09 334 ALA A CA 1
ATOM 2431 C C . ALA A 1 334 ? 16.777 -28.125 -28.306 1.00 28.09 334 ALA A C 1
ATOM 2433 O O . ALA A 1 334 ? 16.390 -26.955 -28.230 1.00 28.09 334 ALA A O 1
ATOM 2434 N N . PRO A 1 335 ? 17.998 -28.424 -28.781 1.00 33.12 335 PRO A N 1
ATOM 2435 C CA . PRO A 1 335 ? 18.890 -27.405 -29.311 1.00 33.12 335 PRO A CA 1
ATOM 2436 C C . PRO A 1 335 ? 18.342 -26.895 -30.647 1.00 33.12 335 PRO A C 1
ATOM 2438 O O . PRO A 1 335 ? 18.025 -27.684 -31.533 1.00 33.12 335 PRO A O 1
ATOM 2441 N N . ILE A 1 336 ? 18.267 -25.574 -30.808 1.00 31.62 336 ILE A N 1
ATOM 2442 C CA . ILE A 1 336 ? 18.048 -24.946 -32.114 1.00 31.62 336 ILE A CA 1
ATOM 2443 C C . ILE A 1 336 ? 19.332 -25.169 -32.921 1.00 31.62 336 ILE A C 1
ATOM 2445 O O . ILE A 1 336 ? 20.337 -24.478 -32.726 1.00 31.62 336 ILE A O 1
ATOM 2449 N N . SER A 1 337 ? 19.324 -26.198 -33.768 1.00 26.72 337 SER A N 1
ATOM 2450 C CA . SER A 1 337 ? 20.352 -26.442 -34.772 1.00 26.72 337 SER A CA 1
ATOM 2451 C C . SER A 1 337 ? 20.342 -25.317 -35.804 1.00 26.72 337 SER A C 1
ATOM 2453 O O . SER A 1 337 ? 19.298 -24.832 -36.231 1.00 26.72 337 SER A O 1
ATOM 2455 N N . LYS A 1 338 ? 21.543 -24.884 -36.183 1.00 32.75 338 LYS A N 1
ATOM 2456 C CA . LYS A 1 338 ? 21.793 -23.969 -37.294 1.00 32.75 338 LYS A CA 1
ATOM 2457 C C . LYS A 1 338 ? 21.531 -24.698 -38.618 1.00 32.75 338 LYS A C 1
ATOM 2459 O O . LYS A 1 338 ? 22.422 -25.391 -39.079 1.00 32.75 338 LYS A O 1
ATOM 2464 N N . GLU A 1 339 ? 20.348 -24.517 -39.181 1.00 28.39 339 GLU A N 1
ATOM 2465 C CA . GLU A 1 339 ? 19.885 -24.846 -40.545 1.00 28.39 339 GLU A CA 1
ATOM 2466 C C . GLU A 1 339 ? 18.496 -24.163 -40.571 1.00 28.39 339 GLU A C 1
ATOM 2468 O O . GLU A 1 339 ? 17.688 -24.415 -39.689 1.00 28.39 339 GLU A O 1
ATOM 2473 N N . ASP A 1 340 ? 18.190 -23.098 -41.312 1.00 26.47 340 ASP A N 1
ATOM 2474 C CA . ASP A 1 340 ? 18.381 -22.899 -42.737 1.00 26.47 340 ASP A CA 1
ATOM 2475 C C . ASP A 1 340 ? 18.457 -21.406 -43.086 1.00 26.47 340 ASP A C 1
ATOM 2477 O O . ASP A 1 340 ? 17.535 -20.621 -42.860 1.00 26.47 340 ASP A O 1
ATOM 2481 N N . ALA A 1 341 ? 19.563 -21.027 -43.718 1.00 28.23 341 ALA A N 1
ATOM 2482 C CA . ALA A 1 341 ? 19.618 -19.892 -44.619 1.00 28.23 341 ALA A CA 1
ATOM 2483 C C . ALA A 1 341 ? 19.785 -20.454 -46.033 1.00 28.23 341 ALA A C 1
ATOM 2485 O O . ALA A 1 341 ? 20.912 -20.561 -46.497 1.00 28.23 341 ALA A O 1
ATOM 2486 N N . ALA A 1 342 ? 18.690 -20.857 -46.688 1.00 25.47 342 ALA A N 1
ATOM 2487 C CA . ALA A 1 342 ? 18.522 -20.828 -48.147 1.00 25.47 342 ALA A CA 1
ATOM 2488 C C . ALA A 1 342 ? 17.193 -21.466 -48.597 1.00 25.47 342 ALA A C 1
ATOM 2490 O O . ALA A 1 342 ? 16.846 -22.569 -48.200 1.00 25.47 342 ALA A O 1
ATOM 2491 N N . SER A 1 343 ? 16.568 -20.803 -49.574 1.00 24.64 343 SER A N 1
ATOM 2492 C CA . SER A 1 343 ? 15.667 -21.338 -50.610 1.00 24.64 343 SER A CA 1
ATOM 2493 C C . SER A 1 343 ? 14.162 -21.545 -50.326 1.00 24.64 343 SER A C 1
ATOM 2495 O O . SER A 1 343 ? 13.723 -22.506 -49.720 1.00 24.64 343 SER A O 1
ATOM 2497 N N . HIS A 1 344 ? 13.407 -20.634 -50.954 1.00 25.59 344 HIS A N 1
ATOM 2498 C CA . HIS A 1 344 ? 12.250 -20.845 -51.838 1.00 25.59 344 HIS A CA 1
ATOM 2499 C C . HIS A 1 344 ? 10.853 -21.273 -51.326 1.00 25.59 344 HIS A C 1
ATOM 2501 O O . HIS A 1 344 ? 10.631 -22.341 -50.776 1.00 25.59 344 HIS A O 1
ATOM 2507 N N . SER A 1 345 ? 9.900 -20.430 -51.768 1.00 22.69 345 SER A N 1
ATOM 2508 C CA . SER A 1 345 ? 8.499 -20.669 -52.173 1.00 22.69 345 SER A CA 1
ATOM 2509 C C . SER A 1 345 ? 7.420 -20.935 -51.114 1.00 22.69 345 SER A C 1
ATOM 2511 O O . SER A 1 345 ? 7.344 -21.993 -50.509 1.00 22.69 345 SER A O 1
ATOM 2513 N N . SER A 1 346 ? 6.493 -19.975 -51.010 1.00 23.00 346 SER A N 1
ATOM 2514 C CA . SER A 1 346 ? 5.064 -20.194 -50.711 1.00 23.00 346 SER A CA 1
ATOM 2515 C C . SER A 1 346 ? 4.381 -20.957 -51.870 1.00 23.00 346 SER A C 1
ATOM 2517 O O . SER A 1 346 ? 4.988 -21.000 -52.946 1.00 23.00 346 SER A O 1
ATOM 2519 N N . PRO A 1 347 ? 3.105 -21.403 -51.780 1.00 37.00 347 PRO A N 1
ATOM 2520 C CA . PRO A 1 347 ? 2.152 -21.399 -50.653 1.00 37.00 347 PRO A CA 1
ATOM 2521 C C . PRO A 1 347 ? 1.449 -22.771 -50.434 1.00 37.00 347 PRO A C 1
ATOM 2523 O O . PRO A 1 347 ? 1.609 -23.676 -51.240 1.00 37.00 347 PRO A O 1
ATOM 2526 N N . ASP A 1 348 ? 0.667 -22.935 -49.356 1.00 22.20 348 ASP A N 1
ATOM 2527 C CA . ASP A 1 348 ? -0.748 -23.351 -49.460 1.00 22.20 348 ASP A CA 1
ATOM 2528 C C . ASP A 1 348 ? -1.467 -23.457 -48.104 1.00 22.20 348 ASP A C 1
ATOM 2530 O O . ASP A 1 348 ? -0.913 -23.772 -47.053 1.00 22.20 348 ASP A O 1
ATOM 2534 N N . SER A 1 349 ? -2.747 -23.113 -48.176 1.00 26.31 349 SER A N 1
ATOM 2535 C CA . SER A 1 349 ? -3.754 -22.965 -47.132 1.00 26.31 349 SER A CA 1
ATOM 2536 C C . SER A 1 349 ? -4.225 -24.276 -46.500 1.00 26.31 349 SER A C 1
ATOM 2538 O O . SER A 1 349 ? -4.572 -25.209 -47.220 1.00 26.31 349 SER A O 1
ATOM 2540 N N . THR A 1 350 ? -4.458 -24.286 -45.183 1.00 25.20 350 THR A N 1
ATOM 2541 C CA . THR A 1 350 ? -5.714 -24.807 -44.604 1.00 25.20 350 THR A CA 1
ATOM 2542 C C . THR A 1 350 ? -5.886 -24.349 -43.154 1.00 25.20 350 THR A C 1
ATOM 2544 O O . THR A 1 350 ? -5.025 -24.527 -42.300 1.00 25.20 350 THR A O 1
ATOM 2547 N N . SER A 1 351 ? -7.026 -23.712 -42.909 1.00 25.16 351 SER A N 1
ATOM 2548 C CA . SER A 1 351 ? -7.570 -23.282 -41.624 1.00 25.16 351 SER A CA 1
ATOM 2549 C C . SER A 1 351 ? -7.932 -24.466 -40.724 1.00 25.16 351 SER A C 1
ATOM 2551 O O . SER A 1 351 ? -8.610 -25.381 -41.191 1.00 25.16 351 SER A O 1
ATOM 2553 N N . MET A 1 352 ? -7.619 -24.392 -39.428 1.00 25.23 352 MET A N 1
ATOM 2554 C CA . MET A 1 352 ? -8.292 -25.208 -38.414 1.00 25.23 352 MET A CA 1
ATOM 2555 C C . MET A 1 352 ? -8.854 -24.303 -37.316 1.00 25.23 352 MET A C 1
ATOM 2557 O O . MET A 1 352 ? -8.129 -23.595 -36.619 1.00 25.23 352 MET A O 1
ATOM 2561 N N . SER A 1 353 ? -10.179 -24.285 -37.264 1.00 25.20 353 SER A N 1
ATOM 2562 C CA . SER A 1 353 ? -11.051 -23.540 -36.367 1.00 25.20 353 SER A CA 1
ATOM 2563 C C . SER A 1 353 ? -11.063 -24.130 -34.954 1.00 25.20 353 SER A C 1
ATOM 2565 O O . SER A 1 353 ? -11.064 -25.344 -34.768 1.00 25.20 353 SER A O 1
ATOM 2567 N N . LEU A 1 354 ? -11.102 -23.237 -33.964 1.00 24.53 354 LEU A N 1
ATOM 2568 C CA . LEU A 1 354 ? -11.402 -23.512 -32.561 1.00 24.53 354 LEU A CA 1
ATOM 2569 C C . LEU A 1 354 ? -12.915 -23.707 -32.400 1.00 24.53 354 LEU A C 1
ATOM 2571 O O . LEU A 1 354 ? -13.654 -22.747 -32.605 1.00 24.53 354 LEU A O 1
ATOM 2575 N N . ASP A 1 355 ? -13.358 -24.894 -31.981 1.00 23.69 355 ASP A N 1
ATOM 2576 C CA . ASP A 1 355 ? -14.741 -25.122 -31.542 1.00 23.69 355 ASP A CA 1
ATOM 2577 C C . ASP A 1 355 ? -14.804 -25.381 -30.031 1.00 23.69 355 ASP A C 1
ATOM 2579 O O . ASP A 1 355 ? -14.361 -26.405 -29.512 1.00 23.69 355 ASP A O 1
ATOM 2583 N N . PHE A 1 356 ? -15.383 -24.404 -29.333 1.00 28.83 356 PHE A N 1
ATOM 2584 C CA . PHE A 1 356 ? -15.873 -24.476 -27.961 1.00 28.83 356 PHE A CA 1
ATOM 2585 C C . PHE A 1 356 ? -17.369 -24.804 -28.017 1.00 28.83 356 P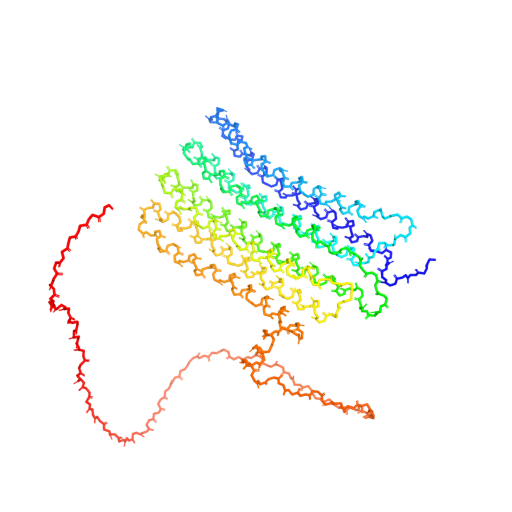HE A C 1
ATOM 2587 O O . PHE A 1 356 ? -18.157 -23.919 -28.327 1.00 28.83 356 PHE A O 1
ATOM 2594 N N . THR A 1 357 ? -17.792 -26.025 -27.686 1.00 26.36 357 THR A N 1
ATOM 2595 C CA . THR A 1 357 ? -19.180 -26.314 -27.263 1.00 26.36 357 THR A CA 1
ATOM 2596 C C . THR A 1 357 ? -19.264 -27.675 -26.565 1.00 26.36 357 THR A C 1
ATOM 2598 O O . THR A 1 357 ? -18.690 -28.649 -27.039 1.00 26.36 357 THR A O 1
ATOM 2601 N N . GLY A 1 358 ? -20.006 -27.756 -25.449 1.00 27.00 358 GLY A N 1
ATOM 2602 C CA . GLY A 1 358 ? -20.457 -29.044 -24.901 1.00 27.00 358 GLY A CA 1
ATOM 2603 C C . GLY A 1 358 ? -20.506 -29.174 -23.377 1.00 27.00 358 GLY A C 1
ATOM 2604 O O . GLY A 1 358 ? -19.937 -30.113 -22.835 1.00 27.00 358 GLY A O 1
ATOM 2605 N N . LEU A 1 359 ? -21.189 -28.261 -22.679 1.00 28.89 359 LEU A N 1
ATOM 2606 C CA . LEU A 1 359 ? -21.685 -28.494 -21.317 1.00 28.89 359 LEU A CA 1
ATOM 2607 C C . LEU A 1 359 ? -23.047 -29.207 -21.434 1.00 28.89 359 LEU A C 1
ATOM 2609 O O . LEU A 1 359 ? -23.921 -28.640 -22.089 1.00 28.89 359 LEU A O 1
ATOM 2613 N N . ASN A 1 360 ? -23.207 -30.409 -20.858 1.00 28.84 360 ASN A N 1
ATOM 2614 C CA . ASN A 1 360 ? -24.435 -30.949 -20.225 1.00 28.84 360 ASN A CA 1
ATOM 2615 C C . ASN A 1 360 ? -24.363 -32.485 -20.037 1.00 28.84 360 ASN A C 1
ATOM 2617 O O . ASN A 1 360 ? -24.419 -33.238 -21.006 1.00 28.84 360 ASN A O 1
ATOM 2621 N N . ASP A 1 361 ? -24.325 -32.933 -18.779 1.00 28.31 361 ASP A N 1
ATOM 2622 C CA . ASP A 1 361 ? -24.859 -34.235 -18.315 1.00 28.31 361 ASP A CA 1
ATOM 2623 C C . ASP A 1 361 ? -26.402 -34.124 -18.125 1.00 28.31 361 ASP A C 1
ATOM 2625 O O . ASP A 1 361 ? -26.899 -32.996 -18.248 1.00 28.31 361 ASP A O 1
ATOM 2629 N N . PRO A 1 362 ? -27.209 -35.157 -17.737 1.00 38.97 362 PRO A N 1
ATOM 2630 C CA . PRO A 1 362 ? -26.930 -36.575 -17.397 1.00 38.97 362 PRO A CA 1
ATOM 2631 C C . PRO A 1 362 ? -27.926 -37.620 -17.999 1.00 38.97 362 PRO A C 1
ATOM 2633 O O . PRO A 1 362 ? -28.985 -37.252 -18.497 1.00 38.97 362 PRO A O 1
ATOM 2636 N N . ALA A 1 363 ? -27.627 -38.931 -17.872 1.00 25.70 363 ALA A N 1
ATOM 2637 C CA . ALA A 1 363 ? -28.543 -40.045 -17.484 1.00 25.70 363 ALA A CA 1
ATOM 2638 C C . ALA A 1 363 ? -28.123 -41.438 -18.036 1.00 25.70 363 ALA A C 1
ATOM 2640 O O . ALA A 1 363 ? -27.912 -41.631 -19.228 1.00 25.70 363 ALA A O 1
ATOM 2641 N N . THR A 1 364 ? -28.061 -42.427 -17.138 1.00 27.17 364 THR A N 1
ATOM 2642 C CA . THR A 1 364 ? -28.033 -43.903 -17.338 1.00 27.17 364 THR A CA 1
ATOM 2643 C C . THR A 1 364 ? -29.406 -44.437 -17.835 1.00 27.17 364 THR A C 1
ATOM 2645 O O . THR A 1 364 ? -30.346 -43.643 -17.733 1.00 27.17 364 THR A O 1
ATOM 2648 N N . PRO A 1 365 ? -29.638 -45.718 -18.293 1.00 35.53 365 PRO A N 1
ATOM 2649 C CA . PRO A 1 365 ? -29.168 -46.985 -17.663 1.00 35.53 365 PRO A CA 1
ATOM 2650 C C . PRO A 1 365 ? -29.084 -48.319 -18.511 1.00 35.53 365 PRO A C 1
ATOM 2652 O O . PRO A 1 365 ? -29.436 -48.359 -19.680 1.00 35.53 365 PRO A O 1
ATOM 2655 N N . ILE A 1 366 ? -28.708 -49.435 -17.829 1.00 25.36 366 ILE A N 1
ATOM 2656 C CA . ILE A 1 366 ? -28.930 -50.903 -18.105 1.00 25.36 366 ILE A CA 1
ATOM 2657 C C . ILE A 1 366 ? -28.138 -51.557 -19.278 1.00 25.36 366 ILE A C 1
ATOM 2659 O O . ILE A 1 366 ? -28.176 -51.059 -20.386 1.00 25.36 366 ILE A O 1
ATOM 2663 N N . GLY A 1 367 ? -27.457 -52.718 -19.187 1.00 25.44 367 GLY A N 1
ATOM 2664 C CA . GLY A 1 367 ? -27.204 -53.696 -18.118 1.00 25.44 367 GLY A CA 1
ATOM 2665 C C . GLY A 1 367 ? -26.495 -54.986 -18.620 1.00 25.44 367 GLY A C 1
ATOM 2666 O O . GLY A 1 367 ? -26.413 -55.210 -19.819 1.00 25.44 367 GLY A O 1
ATOM 2667 N N . GLN A 1 368 ? -26.077 -55.836 -17.655 1.00 24.30 368 GLN A N 1
ATOM 2668 C CA . GLN A 1 368 ? -25.790 -57.302 -17.713 1.00 24.30 368 GLN A CA 1
ATOM 2669 C C . GLN A 1 368 ? -24.546 -57.779 -18.523 1.00 24.30 368 GLN A C 1
ATOM 2671 O O . GLN A 1 368 ? -24.371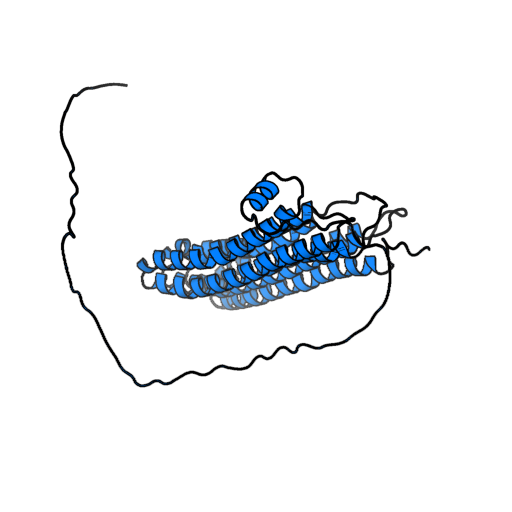 -57.377 -19.658 1.00 24.30 368 GLN A O 1
ATOM 2676 N N . ARG A 1 369 ? -23.625 -58.660 -18.065 1.00 23.20 369 ARG A N 1
ATOM 2677 C CA . ARG A 1 369 ? -23.680 -59.850 -17.176 1.00 23.20 369 ARG A CA 1
ATOM 2678 C C . ARG A 1 369 ? -22.273 -60.216 -16.592 1.00 23.20 369 ARG A C 1
ATOM 2680 O O . ARG A 1 369 ? -21.290 -60.225 -17.316 1.00 23.20 369 ARG A O 1
ATOM 2687 N N . GLN A 1 370 ? -22.280 -60.529 -15.288 1.00 25.70 370 GLN A N 1
ATOM 2688 C CA . GLN A 1 370 ? -21.433 -61.302 -14.323 1.00 25.70 370 GLN A CA 1
ATOM 2689 C C . GLN A 1 370 ? -20.533 -62.507 -14.790 1.00 25.70 370 GLN A C 1
ATOM 2691 O O . GLN A 1 370 ? -20.666 -62.897 -15.945 1.00 25.70 370 GLN A O 1
ATOM 2696 N N . PRO A 1 371 ? -19.857 -63.308 -13.895 1.00 40.91 371 PRO A N 1
ATOM 2697 C CA . PRO A 1 371 ? -19.027 -63.038 -12.678 1.00 40.91 371 PRO A CA 1
ATOM 2698 C C . PRO A 1 371 ? -17.852 -64.061 -12.413 1.00 40.91 371 PRO A C 1
ATOM 2700 O O . PRO A 1 371 ? -17.826 -65.139 -12.992 1.00 40.91 371 PRO A O 1
ATOM 2703 N N . SER A 1 372 ? -16.982 -63.813 -11.411 1.00 24.83 372 SER A N 1
ATOM 2704 C CA . SER A 1 372 ? -16.424 -64.833 -10.462 1.00 24.83 372 SER A CA 1
ATOM 2705 C C . SER A 1 372 ? -15.592 -64.156 -9.340 1.00 24.83 372 SER A C 1
ATOM 2707 O O . SER A 1 372 ? -14.565 -63.557 -9.636 1.00 24.83 372 SER A O 1
ATOM 2709 N N . VAL A 1 373 ? -16.117 -63.985 -8.112 1.00 29.14 373 VAL A N 1
ATOM 2710 C CA . VAL A 1 373 ? -15.781 -64.717 -6.849 1.00 29.14 373 VAL A CA 1
ATOM 2711 C C . VAL A 1 373 ? -14.265 -64.734 -6.531 1.00 29.14 373 VAL A C 1
ATOM 2713 O O . VAL A 1 373 ? -13.506 -65.344 -7.264 1.00 29.14 373 VAL A O 1
ATOM 2716 N N . SER A 1 374 ? -13.750 -64.071 -5.479 1.00 24.84 374 SER A N 1
ATOM 2717 C CA . SER A 1 374 ? -13.875 -64.496 -4.071 1.00 24.84 374 SER A CA 1
ATOM 2718 C C . SER A 1 374 ? -13.657 -63.372 -3.029 1.00 24.84 374 SER A C 1
ATOM 2720 O O . SER A 1 374 ? -12.695 -62.613 -3.089 1.00 24.84 374 SER A O 1
ATOM 2722 N N . ARG A 1 375 ? -14.555 -63.364 -2.031 1.00 26.78 375 ARG A N 1
ATOM 2723 C CA . ARG A 1 375 ? -14.444 -62.897 -0.624 1.00 26.78 375 ARG A CA 1
ATOM 2724 C C . ARG A 1 375 ? -13.185 -63.470 0.069 1.00 26.78 375 ARG A C 1
ATOM 2726 O O . ARG A 1 375 ? -12.667 -64.469 -0.406 1.00 26.78 375 ARG A O 1
ATOM 2733 N N . ALA A 1 376 ? -12.688 -63.065 1.237 1.00 25.98 376 ALA A N 1
ATOM 2734 C CA . ALA A 1 376 ? -12.884 -62.002 2.231 1.00 25.98 376 ALA A CA 1
ATOM 2735 C C . ALA A 1 376 ? -11.837 -62.278 3.342 1.00 25.98 376 ALA A C 1
ATOM 2737 O O . ALA A 1 376 ? -11.458 -63.437 3.502 1.00 25.98 376 ALA A O 1
ATOM 2738 N N . SER A 1 377 ? -11.415 -61.258 4.102 1.00 25.39 377 SER A N 1
ATOM 2739 C CA . SER A 1 377 ? -10.854 -61.291 5.484 1.00 25.39 377 SER A CA 1
ATOM 2740 C C . SER A 1 377 ? -10.422 -59.850 5.830 1.00 25.39 377 SER A C 1
ATOM 2742 O O . SER A 1 377 ? -9.319 -59.445 5.488 1.00 25.39 377 SER A O 1
ATOM 2744 N N . PHE A 1 378 ? -11.318 -58.906 6.127 1.00 25.41 378 PHE A N 1
ATOM 2745 C CA . PHE A 1 378 ? -11.818 -58.528 7.462 1.00 25.41 378 PHE A CA 1
ATOM 2746 C C . PHE A 1 378 ? -10.888 -58.804 8.669 1.00 25.41 378 PHE A C 1
ATOM 2748 O O . PHE A 1 378 ? -10.657 -59.948 9.040 1.00 25.41 378 PHE A O 1
ATOM 2755 N N . GLU A 1 379 ? -10.440 -57.689 9.265 1.00 27.08 379 GLU A N 1
ATOM 2756 C CA . GLU A 1 379 ? -10.064 -57.442 10.670 1.00 27.08 379 GLU A CA 1
ATOM 2757 C C . GLU A 1 379 ? -8.874 -58.177 11.313 1.00 27.08 379 GLU A C 1
ATOM 2759 O O . GLU A 1 379 ? -8.988 -59.310 11.780 1.00 27.08 379 GLU A O 1
ATOM 2764 N N . ARG A 1 380 ? -7.784 -57.424 11.554 1.00 25.91 380 ARG A N 1
ATOM 2765 C CA . ARG A 1 380 ? -7.275 -57.179 12.922 1.00 25.91 380 ARG A CA 1
ATOM 2766 C C . ARG A 1 380 ? -6.158 -56.121 12.972 1.00 25.91 380 ARG A C 1
ATOM 2768 O O . ARG A 1 380 ? -5.307 -56.087 12.095 1.00 25.91 380 ARG A O 1
ATOM 2775 N N . GLN A 1 381 ? -6.154 -55.370 14.081 1.00 25.02 381 GLN A N 1
ATOM 2776 C CA . GLN A 1 381 ? -5.110 -54.482 14.635 1.00 25.02 381 GLN A CA 1
ATOM 2777 C C . GLN A 1 381 ? -5.232 -52.963 14.380 1.00 25.02 381 GLN A C 1
ATOM 2779 O O . GLN A 1 381 ? -4.400 -52.337 13.733 1.00 25.02 381 GLN A O 1
ATOM 2784 N N . GLN A 1 382 ? -6.226 -52.353 15.036 1.00 25.50 382 GLN A N 1
ATOM 2785 C CA . GLN A 1 382 ? -5.974 -51.186 15.893 1.00 25.50 382 GLN A CA 1
ATOM 2786 C C . GLN A 1 382 ? -5.626 -51.706 17.299 1.00 25.50 382 GLN A C 1
ATOM 2788 O O . GLN A 1 382 ? -6.415 -52.463 17.849 1.00 25.50 382 GLN A O 1
ATOM 2793 N N . GLU A 1 383 ? -4.451 -51.356 17.835 1.00 26.17 383 GLU A N 1
ATOM 2794 C CA . GLU A 1 383 ? -4.236 -50.750 19.167 1.00 26.17 383 GLU A CA 1
ATOM 2795 C C . GLU A 1 383 ? -2.735 -50.704 19.544 1.00 26.17 383 GLU A C 1
ATOM 2797 O O . GLU A 1 383 ? -1.946 -51.593 19.239 1.00 26.17 383 GLU A O 1
ATOM 2802 N N . GLN A 1 384 ? -2.386 -49.580 20.168 1.00 29.44 384 GLN A N 1
ATOM 2803 C CA . GLN A 1 384 ? -1.120 -49.079 20.738 1.00 29.44 384 GLN A CA 1
ATOM 2804 C C . GLN A 1 384 ? -0.531 -50.002 21.851 1.00 29.44 384 GLN A C 1
ATOM 2806 O O . GLN A 1 384 ? -1.268 -50.879 22.297 1.00 29.44 384 GLN A O 1
ATOM 2811 N N . PRO A 1 385 ? 0.722 -49.836 22.375 1.00 32.72 385 PRO A N 1
ATOM 2812 C CA . PRO A 1 385 ? 1.017 -48.695 23.261 1.00 32.72 385 PRO A CA 1
ATOM 2813 C C . PRO A 1 385 ? 2.476 -48.207 23.435 1.00 32.72 385 PRO A C 1
ATOM 2815 O O . PRO A 1 385 ? 3.475 -48.858 23.146 1.00 32.72 385 PRO A O 1
ATOM 2818 N N . THR A 1 386 ? 2.530 -47.006 24.008 1.00 28.28 386 THR A N 1
ATOM 2819 C CA . THR A 1 386 ? 3.590 -46.411 24.832 1.00 28.28 386 THR A CA 1
ATOM 2820 C C . THR A 1 386 ? 4.187 -47.365 25.873 1.00 28.28 386 THR A C 1
ATOM 2822 O O . THR A 1 386 ? 3.434 -48.065 26.547 1.00 28.28 386 THR A O 1
ATOM 2825 N N . LEU A 1 387 ? 5.495 -47.262 26.142 1.00 28.91 387 LEU A N 1
ATOM 2826 C CA . LEU A 1 387 ? 6.077 -47.653 27.433 1.00 28.91 387 LEU A CA 1
ATOM 2827 C C . LEU A 1 387 ? 7.172 -46.665 27.864 1.00 28.91 387 LEU A C 1
ATOM 2829 O O . LEU A 1 387 ? 8.159 -46.441 27.169 1.00 28.91 387 LEU A O 1
ATOM 2833 N N . SER A 1 388 ? 6.908 -46.057 29.017 1.00 27.59 388 SER A N 1
ATOM 2834 C CA . SER A 1 388 ? 7.734 -45.141 29.795 1.00 27.59 388 SER A CA 1
ATOM 2835 C C . SER A 1 388 ? 8.464 -45.915 30.899 1.00 27.59 388 SER A C 1
ATOM 2837 O O . SER A 1 388 ? 7.872 -46.843 31.445 1.00 27.59 388 SER A O 1
ATOM 2839 N N . GLU A 1 389 ? 9.664 -45.432 31.269 1.00 32.00 389 GLU A N 1
ATOM 2840 C CA . GLU A 1 389 ? 10.326 -45.563 32.591 1.00 32.00 389 GLU A CA 1
ATOM 2841 C C . GLU A 1 389 ? 10.742 -46.985 33.063 1.00 32.00 389 GLU A C 1
ATOM 2843 O O . GLU A 1 389 ? 9.976 -47.933 33.007 1.00 32.00 389 GLU A O 1
ATOM 2848 N N . ARG A 1 390 ? 11.945 -47.250 33.607 1.00 28.98 390 ARG A N 1
ATOM 2849 C CA . ARG A 1 390 ? 12.561 -46.620 34.797 1.00 28.98 390 ARG A CA 1
ATOM 2850 C C . ARG A 1 390 ? 13.958 -47.206 35.135 1.00 28.98 390 ARG A C 1
ATOM 2852 O O . ARG A 1 390 ? 14.219 -48.372 34.867 1.00 28.98 390 ARG A O 1
ATOM 2859 N N . HIS A 1 391 ? 14.724 -46.413 35.901 1.00 27.89 391 HIS A N 1
ATOM 2860 C CA . HIS A 1 391 ? 15.737 -46.767 36.928 1.00 27.89 391 HIS A CA 1
ATOM 2861 C C . HIS A 1 391 ? 17.216 -47.033 36.572 1.00 27.89 391 HIS A C 1
ATOM 2863 O O . HIS A 1 391 ? 17.583 -48.116 36.140 1.00 27.89 391 HIS A O 1
ATOM 2869 N N . LEU A 1 392 ? 18.087 -46.084 36.968 1.00 31.55 392 LEU A N 1
ATOM 2870 C CA . LEU A 1 392 ? 18.971 -46.116 38.168 1.00 31.55 392 LEU A CA 1
ATOM 2871 C C . LEU A 1 392 ? 19.787 -44.794 38.202 1.00 31.55 392 LEU A C 1
ATOM 2873 O O . LEU A 1 392 ? 20.533 -44.510 37.278 1.00 31.55 392 LEU A O 1
ATOM 2877 N N . SER A 1 393 ? 19.476 -43.813 39.061 1.00 28.97 393 SER A N 1
ATOM 2878 C CA . SER A 1 393 ? 19.928 -43.628 40.461 1.00 28.97 393 SER A CA 1
ATOM 2879 C C . SER A 1 393 ? 21.451 -43.521 40.654 1.00 28.97 393 SER A C 1
ATOM 2881 O O . SER A 1 393 ? 22.155 -44.516 40.525 1.00 28.97 393 SER A O 1
ATOM 2883 N N . GLY A 1 394 ? 21.928 -42.344 41.093 1.00 28.52 394 GLY A N 1
ATOM 2884 C CA . GLY A 1 394 ? 23.289 -42.153 41.618 1.00 28.52 394 GLY A CA 1
ATOM 2885 C C . GLY A 1 394 ? 23.704 -40.687 41.820 1.00 28.52 394 GLY A C 1
ATOM 2886 O O . GLY A 1 394 ? 24.222 -40.065 40.908 1.00 28.52 394 GLY A O 1
ATOM 2887 N N . SER A 1 395 ? 23.474 -40.158 43.028 1.00 32.06 395 SER A N 1
ATOM 2888 C CA . SER A 1 395 ? 23.876 -38.846 43.607 1.00 32.06 395 SER A CA 1
ATOM 2889 C C . SER A 1 395 ? 25.322 -38.376 43.289 1.00 32.06 395 SER A C 1
ATOM 2891 O O . SER A 1 395 ? 26.170 -39.232 43.086 1.00 32.06 395 SER A O 1
ATOM 2893 N N . ARG A 1 396 ? 25.761 -37.102 43.375 1.00 34.00 396 ARG A N 1
ATOM 2894 C CA . ARG A 1 396 ? 25.767 -36.189 44.548 1.00 34.00 396 ARG A CA 1
ATOM 2895 C C . ARG A 1 396 ? 26.562 -34.883 44.229 1.00 34.00 396 ARG A C 1
ATOM 2897 O O . ARG A 1 396 ? 27.670 -34.972 43.728 1.00 34.00 396 ARG A O 1
ATOM 2904 N N . ASN A 1 397 ? 26.033 -33.732 44.669 1.00 33.75 397 ASN A N 1
ATOM 2905 C CA . ASN A 1 397 ? 26.686 -32.572 45.332 1.00 33.75 397 ASN A CA 1
ATOM 2906 C C . ASN A 1 397 ? 27.777 -31.649 44.710 1.00 33.75 397 ASN A C 1
ATOM 2908 O O . ASN A 1 397 ? 28.916 -32.054 44.527 1.00 33.75 397 ASN A O 1
ATOM 2912 N N . ARG A 1 398 ? 27.431 -30.341 44.804 1.00 36.38 398 ARG A N 1
ATOM 2913 C CA . ARG A 1 398 ? 28.108 -29.187 45.472 1.00 36.38 398 ARG A CA 1
ATOM 2914 C C . ARG A 1 398 ? 28.951 -28.182 44.661 1.00 36.38 398 ARG A C 1
ATOM 2916 O O . ARG A 1 398 ? 29.962 -28.556 44.096 1.00 36.38 398 ARG A O 1
ATOM 2923 N N . GLN A 1 399 ? 28.571 -26.906 44.892 1.00 37.84 399 GLN A N 1
ATOM 2924 C CA . GLN A 1 399 ? 29.368 -25.663 45.052 1.00 37.84 399 GLN A CA 1
ATOM 2925 C C . GLN A 1 399 ? 30.173 -25.214 43.814 1.00 37.84 399 GLN A C 1
ATOM 2927 O O . GLN A 1 399 ? 30.874 -26.008 43.212 1.00 37.84 399 GLN A O 1
ATOM 2932 N N . HIS A 1 400 ? 30.095 -23.968 43.343 1.00 40.41 400 HIS A N 1
ATOM 2933 C CA . HIS A 1 400 ? 30.060 -22.676 44.037 1.00 40.41 400 HIS A CA 1
ATOM 2934 C C . HIS A 1 400 ? 29.230 -21.632 43.285 1.00 40.41 400 HIS A C 1
ATOM 2936 O O . HIS A 1 400 ? 29.086 -21.785 42.052 1.00 40.41 400 HIS A O 1
#

pLDDT: mean 75.66, std 25.25, range [22.2, 97.56]

Radius of gyration: 29.97 Å; chains: 1; bounding box: 59×87×98 Å

Foldseek 3Di:
DDQDLFFHPCLVVLLLLLLVLLQVLLVLLLVLLLVLLVVLLVVLCVVPVPCSVLLCVLNVLSNCSNVLSNVLSVVSVVVCDDDPPDGRTSLSSLLSNLLSNLLSLLSNLLSLLSSLLSNLQSVLCSLPVLCSVVSVVLNVLSSVSSVLSSVLSVLADDDDDDDDDDRQCLLNLLSNLLSLLLNLLSNLLSLQSSLLSNLLSVLCSLPVVCSVLLCVLSVLSSVLNVLSSVLSSVSNVPRDSDDHNLLSNLSNQLSNLLRNLSNQLSNQSSVLSNVQSNVCSVPVVSSVVSVVSNVVSSVSSVVSSVSSCCSNVCPPPDDPVVVVVCVVDVPPDDDPDDDDDDDDDDDDDDDDDDDDDDDDDDDDDDDDDDDDDDDDDDDDDDDDDDDDDDDDDDDDYDDD

Secondary structure (DSSP, 8-state):
----TTS-TTHHHHHHHHHHHHHHHHHHHHHHHHHHHHHHHHHHHHH-GGGHHHHTHHHHHHHHHHHHHHHHHHHHHHHTS--TT----HHHHHHHHHHHHHHHHHHHHHHHHHHHHHHHHHHHHHH-GGGHHHHHHHHHHHHHHHHHHHHHHH-PPP-----S---TTHHHHHHHHHHHHHHHHHHHHHHHHHHHHHHHHHHHHH-GGGTTGGGHHHHHHHHHHHHHHHHHHHHHHT--SS--HHHHHHHHHHHHHHHHHHHHHHHHHHHHHHHHHHHHHH-GGGHHHHHHHHHHHHHHHHHHHHHHHHHHHTT-TT-HHHHHHHHH-TT---------------------------------------------------------------------

Sequence (400 aa):
MADSELAPKFAPFLGMAGASFAMIFGCMGAAYGTARSGAACAAAGVERPDLVMKSLLPTVMAGIISVYALVVSLLIVGDMYPSPTQNYSLYSGNLHLAAGISVGMTGLAAGYGIGVIGEHGIRAYLKQSRIFVALVLLLIFAEVLGLYGSIFTRDLPTMDYNHDRCPSYAPFFGAMGCAAAIVFTCFGASYGMAKSSIGIMASSILRPDLIVRNLMPPILAGILSIYGLVVAVIISGDLKEQLPIYSAFLQLGAGISVGLCGLAAGFAIGIIGDGGVRGVAQQPKLFVAMILILIFAEVLGLYGMIVALMLKLLNVPNTKMALIARRLLPHSDAPISKEDAASHSSPDSTSMSLDFTGLNDPATPIGQRQPSVSRASFERQQEQPTLSERHLSGSRNRQH